Protein AF-0000000083565164 (afdb_homodimer)

Secondary structure (DSSP, 8-state):
--EEEEEEE-GGGSHHHHHHHTSTT-EEEEPPBB--SS-SS-EEEEESS-HHHHHHHHHH-TTEEEEEEEEE-SSEEEEEEEESS---HHHHHHHHTT-EEEEEEESSSEEEEEEESSHHHHHHHHHHHHHTT--EEEEEEEEGGGS-TTS------HHHHHHHHHHHHTTTTSSS----HHHHHHHHTS-HHHHHHHHHHHHHHHHIIIIITTTTT--/--EEEEEEE-GGGSHHHHHHHTSTT-EEEEPPBB--SS-SS-EEEEESS-HHHHHHHHHH-TTEEEEEEEEE-SSEEEEEEEESS---HHHHHHHHTT-EEEEEEESSSEEEEEEESSHHHHHHHHHHHHHTT--EEEEEEEEGGGS-TTS------HHHHHHHHHHHHTTSSSSS----HHHHHHHHTS-HHHHHHHHHHHHHHHHIIIIITTTTT--

InterPro domains:
  IPR007050 Bacterioopsin activator-type, HTH domain [PF04967] (156-207)
  IPR031803 Bacterioopsin transcriptional activator, GAF and HTH associated domain [PF15915] (6-136)

Sequence (438 aa):
MTIIAEISIQADQFLLGQIIAEHDGLSVELERVVPAEKRIMPYIWGYGSDLETFETAMEESPNVKSISVLDQYDDRALYKIVWEDPAEQLITGITNTNATILEAHSDEEWLFRIRFEDHSGLARFNRYCAEHNITYRLNRVSSLAERPPNGHDFDLTDAQHEALALAVERGYFKVPREVEYAELAAELDVSVQALSERVRRGADKVLRAALLQSGSGNPMTIIAEISIQADQFLLGQIIAEHDGLSVELERVVPAEKRIMPYIWGYGSDLETFETAMEESPNVKSISVLDQYDDRALYKIVWEDPAEQLITGITNTNATILEAHSDEEWLFRIRFEDHSGLARFNRYCAEHNITYRLNRVSSLAERPPNGHDFDLTDAQHEALALAVERGYFKVPREVEYAELAAELDVSVQALSERVRRGADKVLRAALLQSGSGNP

pLDDT: mean 81.76, std 14.94, range [22.2, 96.5]

Structure (mmCIF, N/CA/C/O backbone):
data_AF-0000000083565164-model_v1
#
loop_
_entity.id
_entity.type
_entity.pdbx_description
1 polymer 'Putative DNA binding protein'
#
loop_
_atom_site.group_PDB
_atom_site.id
_atom_site.type_symbol
_atom_site.label_atom_id
_atom_site.label_alt_id
_atom_site.label_comp_id
_atom_site.label_asym_id
_atom_site.label_entity_id
_atom_site.label_seq_id
_atom_site.pdbx_PDB_ins_code
_atom_site.Cartn_x
_atom_site.Cartn_y
_atom_site.Cartn_z
_atom_site.occupancy
_atom_site.B_iso_or_equiv
_atom_site.auth_seq_id
_atom_site.auth_comp_id
_atom_site.auth_asym_id
_atom_site.auth_atom_id
_atom_site.pdbx_PDB_model_num
ATOM 1 N N . MET A 1 1 ? -7.527 3.867 -20.797 1 81.44 1 MET A N 1
ATOM 2 C CA . MET A 1 1 ? -7.332 4.453 -19.484 1 81.44 1 MET A CA 1
ATOM 3 C C . MET A 1 1 ? -7.926 3.559 -18.391 1 81.44 1 MET A C 1
ATOM 5 O O . MET A 1 1 ? -9.039 3.051 -18.547 1 81.44 1 MET A O 1
ATOM 9 N N . THR A 1 2 ? -7.102 3.373 -17.391 1 87.12 2 THR A N 1
ATOM 10 C CA . THR A 1 2 ? -7.535 2.451 -16.359 1 87.12 2 THR A CA 1
ATOM 11 C C . THR A 1 2 ? -8.688 3.047 -15.555 1 87.12 2 THR A C 1
ATOM 13 O O . THR A 1 2 ? -8.867 4.266 -15.523 1 87.12 2 THR A O 1
ATOM 16 N N . ILE A 1 3 ? -9.523 2.184 -15.094 1 86.12 3 ILE A N 1
ATOM 17 C CA . ILE A 1 3 ? -10.664 2.541 -14.258 1 86.12 3 ILE A CA 1
ATOM 18 C C . ILE A 1 3 ? -10.531 1.873 -12.891 1 86.12 3 ILE A C 1
ATOM 20 O O . ILE A 1 3 ? -10.156 0.702 -12.805 1 86.12 3 ILE A O 1
ATOM 24 N N . ILE A 1 4 ? -10.805 2.742 -11.898 1 88.94 4 ILE A N 1
ATOM 25 C CA . ILE A 1 4 ? -10.797 2.186 -10.547 1 88.94 4 ILE A CA 1
ATOM 26 C C . ILE A 1 4 ? -12.227 2.127 -10.008 1 88.94 4 ILE A C 1
ATOM 28 O O . ILE A 1 4 ? -12.945 3.131 -10.023 1 88.94 4 ILE A O 1
ATOM 32 N N . ALA A 1 5 ? -12.633 0.962 -9.594 1 89.06 5 ALA A N 1
ATOM 33 C CA . ALA A 1 5 ? -13.953 0.767 -9 1 89.06 5 ALA A CA 1
ATOM 34 C C . ALA A 1 5 ? -13.836 0.443 -7.512 1 89.06 5 ALA A C 1
ATOM 36 O O . ALA A 1 5 ? -13.07 -0.443 -7.121 1 89.06 5 ALA A O 1
ATOM 37 N N . GLU A 1 6 ? -14.492 1.186 -6.746 1 87.38 6 GLU A N 1
ATOM 38 C CA . GLU A 1 6 ? -14.68 0.849 -5.336 1 87.38 6 GLU A CA 1
ATOM 39 C C . GLU A 1 6 ? -16.016 0.16 -5.105 1 87.38 6 GLU A C 1
ATOM 41 O O . GLU A 1 6 ? -17.078 0.728 -5.402 1 87.38 6 GLU A O 1
ATOM 46 N N . ILE A 1 7 ? -15.906 -1.06 -4.547 1 87.81 7 ILE A N 1
ATOM 47 C CA . ILE A 1 7 ? -17.156 -1.806 -4.43 1 87.81 7 ILE A CA 1
ATOM 48 C C . ILE A 1 7 ? -17.297 -2.35 -3.012 1 87.81 7 ILE A C 1
ATOM 50 O O . ILE A 1 7 ? -16.297 -2.557 -2.314 1 87.81 7 ILE A O 1
ATOM 54 N N . SER A 1 8 ? -18.516 -2.477 -2.611 1 86.06 8 SER A N 1
ATOM 55 C CA . SER A 1 8 ? -18.859 -3.143 -1.36 1 86.06 8 SER A CA 1
ATOM 56 C C . SER A 1 8 ? -19.625 -4.441 -1.617 1 86.06 8 SER A C 1
ATOM 58 O O . SER A 1 8 ? -20.469 -4.508 -2.508 1 86.06 8 SER A O 1
ATOM 60 N N . ILE A 1 9 ? -19.219 -5.438 -0.876 1 84.31 9 ILE A N 1
ATOM 61 C CA . ILE A 1 9 ? -19.859 -6.742 -1.021 1 84.31 9 ILE A CA 1
ATOM 62 C C . ILE A 1 9 ? -20.359 -7.227 0.337 1 84.31 9 ILE A C 1
ATOM 64 O O . ILE A 1 9 ? -19.703 -7.02 1.359 1 84.31 9 ILE A O 1
ATOM 68 N N . GLN A 1 10 ? -21.531 -7.891 0.215 1 77.06 10 GLN A N 1
ATOM 69 C CA . GLN A 1 10 ? -22.047 -8.5 1.437 1 77.06 10 GLN A CA 1
ATOM 70 C C . GLN A 1 10 ? -21.172 -9.672 1.876 1 77.06 10 GLN A C 1
ATOM 72 O O . GLN A 1 10 ? -20.672 -10.43 1.04 1 77.06 10 GLN A O 1
ATOM 77 N N . ALA A 1 11 ? -21.062 -9.812 3.15 1 68.56 11 ALA A N 1
ATOM 78 C CA . ALA A 1 11 ? -20.141 -10.758 3.783 1 68.56 11 ALA A CA 1
ATOM 79 C C . ALA A 1 11 ? -20.422 -12.188 3.33 1 68.56 11 ALA A C 1
ATOM 81 O O . ALA A 1 11 ? -19.516 -13 3.197 1 68.56 11 ALA A O 1
ATOM 82 N N . ASP A 1 12 ? -21.672 -12.461 3.047 1 68.31 12 ASP A N 1
ATOM 83 C CA . ASP A 1 12 ? -22.031 -13.852 2.773 1 68.31 12 ASP A CA 1
ATOM 84 C C . ASP A 1 12 ? -21.641 -14.25 1.354 1 68.31 12 ASP A C 1
ATOM 86 O O . ASP A 1 12 ? -21.734 -15.422 0.982 1 68.31 12 ASP A O 1
ATOM 90 N N . GLN A 1 13 ? -21.125 -13.336 0.667 1 65.5 13 GLN A N 1
ATOM 91 C CA . GLN A 1 13 ? -20.75 -13.609 -0.715 1 65.5 13 GLN A CA 1
ATOM 92 C C . GLN A 1 13 ? -19.25 -13.875 -0.831 1 65.5 13 GLN A C 1
ATOM 94 O O . GLN A 1 13 ? -18.75 -14.172 -1.918 1 65.5 13 GLN A O 1
ATOM 99 N N . PHE A 1 14 ? -18.547 -13.758 0.223 1 72.62 14 PHE A N 1
ATOM 100 C CA . PHE A 1 14 ? -17.094 -13.883 0.28 1 72.62 14 PHE A CA 1
ATOM 101 C C . PHE A 1 14 ? -16.672 -14.617 1.546 1 72.62 14 PHE A C 1
ATOM 103 O O . PHE A 1 14 ? -17.094 -14.266 2.648 1 72.62 14 PHE A O 1
ATOM 110 N N . LEU A 1 15 ? -16.031 -15.789 1.317 1 70.75 15 LEU A N 1
ATOM 111 C CA . LEU A 1 15 ? -15.68 -16.703 2.398 1 70.75 15 LEU A CA 1
ATOM 112 C C . LEU A 1 15 ? -15.156 -15.938 3.607 1 70.75 15 LEU A C 1
ATOM 114 O O . LEU A 1 15 ? -15.617 -16.156 4.73 1 70.75 15 LEU A O 1
ATOM 118 N N . LEU A 1 16 ? -14.094 -15.031 3.369 1 75.19 16 LEU A N 1
ATOM 119 C CA . LEU A 1 16 ? -13.539 -14.266 4.48 1 75.19 16 LEU A CA 1
ATOM 120 C C . LEU A 1 16 ? -14.594 -13.352 5.094 1 75.19 16 LEU A C 1
ATOM 122 O O . LEU A 1 16 ? -14.617 -13.148 6.309 1 75.19 16 LEU A O 1
ATOM 126 N N . GLY A 1 17 ? -15.477 -12.961 4.273 1 74.19 17 GLY A N 1
ATOM 127 C CA . GLY A 1 17 ? -16.578 -12.156 4.75 1 74.19 17 GLY A CA 1
ATOM 128 C C . GLY A 1 17 ? -17.516 -12.898 5.691 1 74.19 17 GLY A C 1
ATOM 129 O O . GLY A 1 17 ? -17.922 -12.367 6.719 1 74.19 17 GLY A O 1
ATOM 130 N N . GLN A 1 18 ? -17.844 -14.07 5.328 1 72.62 18 GLN A N 1
ATOM 131 C CA . GLN A 1 18 ? -18.719 -14.906 6.148 1 72.62 18 GLN A CA 1
ATOM 132 C C . GLN A 1 18 ? -18.109 -15.141 7.531 1 72.62 18 GLN A C 1
ATOM 134 O O . GLN A 1 18 ? -18.828 -15.094 8.539 1 72.62 18 GLN A O 1
ATOM 139 N N . ILE A 1 19 ? -16.922 -15.383 7.52 1 71.25 19 ILE A N 1
ATOM 140 C CA . ILE A 1 19 ? -16.234 -15.672 8.773 1 71.25 19 ILE A CA 1
ATOM 141 C C . ILE A 1 19 ? -16.266 -14.438 9.68 1 71.25 19 ILE A C 1
ATOM 143 O O . ILE A 1 19 ? -16.531 -14.555 10.875 1 71.25 19 ILE A O 1
ATOM 147 N N . ILE A 1 20 ? -16.094 -13.266 9.125 1 72.69 20 ILE A N 1
ATOM 148 C CA . ILE A 1 20 ? -16.031 -12.008 9.875 1 72.69 20 ILE A CA 1
ATOM 149 C C . ILE A 1 20 ? -17.422 -11.641 10.383 1 72.69 20 ILE A C 1
ATOM 151 O O . ILE A 1 20 ? -17.562 -11.117 11.492 1 72.69 20 ILE A O 1
ATOM 155 N N . ALA A 1 21 ? -18.359 -11.859 9.516 1 65.81 21 ALA A N 1
ATOM 156 C CA . ALA A 1 21 ? -19.734 -11.5 9.859 1 65.81 21 ALA A CA 1
ATOM 157 C C . ALA A 1 21 ? -20.188 -12.219 11.125 1 65.81 21 ALA A C 1
ATOM 159 O O . ALA A 1 21 ? -21.062 -11.734 11.844 1 65.81 21 ALA A O 1
ATOM 160 N N . GLU A 1 22 ? -19.578 -13.25 11.336 1 67.06 22 GLU A N 1
ATOM 161 C CA . GLU A 1 22 ? -19.984 -14.039 12.492 1 67.06 22 GLU A CA 1
ATOM 162 C C . GLU A 1 22 ? -19.375 -13.484 13.781 1 67.06 22 GLU A C 1
ATOM 164 O O . GLU A 1 22 ? -19.781 -13.875 14.875 1 67.06 22 GLU A O 1
ATOM 169 N N . HIS A 1 23 ? -18.469 -12.594 13.602 1 70.19 23 HIS A N 1
ATOM 170 C CA . HIS A 1 23 ? -17.766 -12.125 14.789 1 70.19 23 HIS A CA 1
ATOM 171 C C . HIS A 1 23 ? -17.734 -10.602 14.836 1 70.19 23 HIS A C 1
ATOM 173 O O . HIS A 1 23 ? -17.047 -9.969 14.031 1 70.19 23 HIS A O 1
ATOM 179 N N . ASP A 1 24 ? -18.438 -10.156 15.875 1 69.81 24 ASP A N 1
ATOM 180 C CA . ASP A 1 24 ? -18.484 -8.711 16.047 1 69.81 24 ASP A CA 1
ATOM 181 C C . ASP A 1 24 ? -17.109 -8.164 16.469 1 69.81 24 ASP A C 1
ATOM 183 O O . ASP A 1 24 ? -16.391 -8.797 17.25 1 69.81 24 ASP A O 1
ATOM 187 N N . GLY A 1 25 ? -16.688 -7.113 15.898 1 73.75 25 GLY A N 1
ATOM 188 C CA . GLY A 1 25 ? -15.469 -6.434 16.312 1 73.75 25 GLY A CA 1
ATOM 189 C C . GLY A 1 25 ? -14.234 -6.914 15.57 1 73.75 25 GLY A C 1
ATOM 190 O O . GLY A 1 25 ? -13.125 -6.449 15.836 1 73.75 25 GLY A O 1
ATOM 191 N N . LEU A 1 26 ? -14.461 -7.93 14.75 1 79.81 26 LEU A N 1
ATOM 192 C CA . LEU A 1 26 ? -13.352 -8.445 13.961 1 79.81 26 LEU A CA 1
ATOM 193 C C . LEU A 1 26 ? -13.297 -7.773 12.594 1 79.81 26 LEU A C 1
ATOM 195 O O . LEU A 1 26 ? -14.336 -7.562 11.961 1 79.81 26 LEU A O 1
ATOM 199 N N . SER A 1 27 ? -12.148 -7.289 12.18 1 81.81 27 SER A N 1
ATOM 200 C CA . SER A 1 27 ? -11.914 -6.777 10.836 1 81.81 27 SER A CA 1
ATOM 201 C C . SER A 1 27 ? -10.711 -7.457 10.188 1 81.81 27 SER A C 1
ATOM 203 O O . SER A 1 27 ? -9.805 -7.93 10.883 1 81.81 27 SER A O 1
ATOM 205 N N . VAL A 1 28 ? -10.812 -7.531 8.867 1 86.31 28 VAL A N 1
ATOM 206 C CA . VAL A 1 28 ? -9.773 -8.242 8.125 1 86.31 28 VAL A CA 1
ATOM 207 C C . VAL A 1 28 ? -9.312 -7.391 6.941 1 86.31 28 VAL A C 1
ATOM 209 O O . VAL A 1 28 ? -10.117 -6.688 6.324 1 86.31 28 VAL A O 1
ATOM 212 N N . GLU A 1 29 ? -8.062 -7.453 6.656 1 86.94 29 GLU A N 1
ATOM 213 C CA . GLU A 1 29 ? -7.477 -6.781 5.5 1 86.94 29 GLU A CA 1
ATOM 214 C C . GLU A 1 29 ? -6.562 -7.723 4.719 1 86.94 29 GLU A C 1
ATOM 216 O O . GLU A 1 29 ? -5.746 -8.438 5.309 1 86.94 29 GLU A O 1
ATOM 221 N N . LEU A 1 30 ? -6.809 -7.762 3.418 1 89.94 30 LEU A N 1
ATOM 222 C CA . LEU A 1 30 ? -5.852 -8.469 2.57 1 89.94 30 LEU A CA 1
ATOM 223 C C . LEU A 1 30 ? -4.602 -7.629 2.34 1 89.94 30 LEU A C 1
ATOM 225 O O . LEU A 1 30 ? -4.695 -6.48 1.899 1 89.94 30 LEU A O 1
ATOM 229 N N . GLU A 1 31 ? -3.475 -8.188 2.684 1 91.19 31 GLU A N 1
ATOM 230 C CA . GLU A 1 31 ? -2.248 -7.398 2.607 1 91.19 31 GLU A CA 1
ATOM 231 C C . GLU A 1 31 ? -1.809 -7.199 1.16 1 91.19 31 GLU A C 1
ATOM 233 O O . GLU A 1 31 ? -1.814 -8.141 0.369 1 91.19 31 GLU A O 1
ATOM 238 N N . ARG A 1 32 ? -1.452 -5.992 0.887 1 91.25 32 ARG A N 1
ATOM 239 C CA . ARG A 1 32 ? -0.848 -5.664 -0.4 1 91.25 32 ARG A CA 1
ATOM 240 C C . ARG A 1 32 ? 0.655 -5.926 -0.382 1 91.25 32 ARG A C 1
ATOM 242 O O . ARG A 1 32 ? 1.336 -5.594 0.591 1 91.25 32 ARG A O 1
ATOM 249 N N . VAL A 1 33 ? 1.105 -6.562 -1.432 1 91.5 33 VAL A N 1
ATOM 250 C CA . VAL A 1 33 ? 2.535 -6.809 -1.583 1 91.5 33 VAL A CA 1
ATOM 251 C C . VAL A 1 33 ? 2.939 -6.625 -3.045 1 91.5 33 VAL A C 1
ATOM 253 O O . VAL A 1 33 ? 2.082 -6.469 -3.916 1 91.5 33 VAL A O 1
ATOM 256 N N . VAL A 1 34 ? 4.223 -6.52 -3.254 1 91.06 34 VAL A N 1
ATOM 257 C CA . VAL A 1 34 ? 4.727 -6.676 -4.613 1 91.06 34 VAL A CA 1
ATOM 258 C C . VAL A 1 34 ? 4.723 -8.156 -5.004 1 91.06 34 VAL A C 1
ATOM 260 O O . VAL A 1 34 ? 5.457 -8.953 -4.422 1 91.06 34 VAL A O 1
ATOM 263 N N . PRO A 1 35 ? 3.9 -8.484 -5.996 1 89.12 35 PRO A N 1
ATOM 264 C CA . PRO A 1 35 ? 3.846 -9.906 -6.332 1 89.12 35 PRO A CA 1
ATOM 265 C C . PRO A 1 35 ? 5.176 -10.438 -6.863 1 89.12 35 PRO A C 1
ATOM 267 O O . PRO A 1 35 ? 5.656 -9.984 -7.902 1 89.12 35 PRO A O 1
ATOM 270 N N . ALA A 1 36 ? 5.773 -11.328 -6.121 1 85.88 36 ALA A N 1
ATOM 271 C CA . ALA A 1 36 ? 7.055 -11.898 -6.527 1 85.88 36 ALA A CA 1
ATOM 272 C C . ALA A 1 36 ? 6.961 -13.414 -6.656 1 85.88 36 ALA A C 1
ATOM 274 O O . ALA A 1 36 ? 7.926 -14.07 -7.055 1 85.88 36 ALA A O 1
ATOM 275 N N . GLU A 1 37 ? 5.918 -13.984 -6.223 1 79.75 37 GLU A N 1
ATOM 276 C CA . GLU A 1 37 ? 5.652 -15.414 -6.332 1 79.75 37 GLU A CA 1
ATOM 277 C C . GLU A 1 37 ? 4.234 -15.672 -6.828 1 79.75 37 GLU A C 1
ATOM 279 O O . GLU A 1 37 ? 3.395 -14.766 -6.832 1 79.75 37 GLU A O 1
ATOM 284 N N . LYS A 1 38 ? 4.156 -16.906 -7.234 1 78.81 38 LYS A N 1
ATOM 285 C CA . LYS A 1 38 ? 2.854 -17.312 -7.75 1 78.81 38 LYS A CA 1
ATOM 286 C C . LYS A 1 38 ? 1.935 -17.766 -6.625 1 78.81 38 LYS A C 1
ATOM 288 O O . LYS A 1 38 ? 1.557 -18.938 -6.566 1 78.81 38 LYS A O 1
ATOM 293 N N . ARG A 1 39 ? 1.624 -16.922 -5.691 1 81.38 39 ARG A N 1
ATOM 294 C CA . ARG A 1 39 ? 0.706 -17.203 -4.59 1 81.38 39 ARG A CA 1
ATOM 295 C C . ARG A 1 39 ? -0.496 -16.266 -4.633 1 81.38 39 ARG A C 1
ATOM 297 O O . ARG A 1 39 ? -0.363 -15.094 -4.984 1 81.38 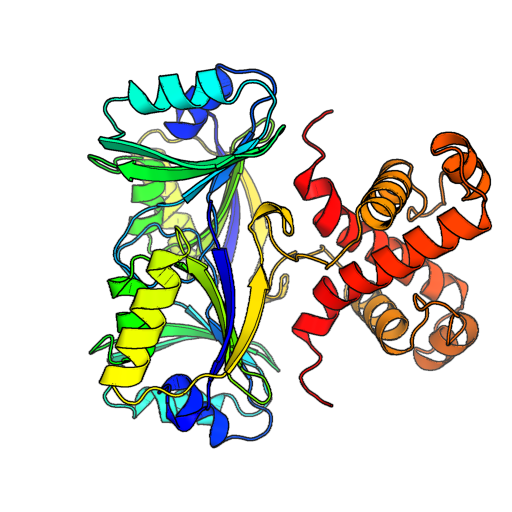39 ARG A O 1
ATOM 304 N N . ILE A 1 40 ? -1.66 -16.875 -4.188 1 83.38 40 ILE A N 1
ATOM 305 C CA . ILE A 1 40 ? -2.898 -16.109 -4.188 1 83.38 40 ILE A CA 1
ATOM 306 C C . ILE A 1 40 ? -3.248 -15.695 -2.76 1 83.38 40 ILE A C 1
ATOM 308 O O . ILE A 1 40 ? -3.449 -16.547 -1.892 1 83.38 40 ILE A O 1
ATOM 312 N N . MET A 1 41 ? -3.318 -14.383 -2.521 1 87.25 41 MET A N 1
ATOM 313 C CA . MET A 1 41 ? -3.711 -13.773 -1.252 1 87.25 41 MET A CA 1
ATOM 314 C C . MET A 1 41 ? -3.023 -14.469 -0.081 1 87.25 41 MET A C 1
ATOM 316 O O . MET A 1 41 ? -3.686 -14.906 0.863 1 87.25 41 MET A O 1
ATOM 320 N N . PRO A 1 42 ? -1.776 -14.414 -0.032 1 89.12 42 PRO A N 1
ATOM 321 C CA . PRO A 1 42 ? -1.065 -15.234 0.954 1 89.12 42 PRO A CA 1
ATOM 322 C C . PRO A 1 42 ? -1.077 -14.617 2.352 1 89.12 42 PRO A C 1
ATOM 324 O O . PRO A 1 42 ? -0.838 -15.312 3.34 1 89.12 42 PRO A O 1
ATOM 327 N N . TYR A 1 43 ? -1.364 -13.305 2.447 1 91.62 43 TYR A N 1
ATOM 328 C CA . TYR A 1 43 ? -1.239 -12.664 3.75 1 91.62 43 TYR A CA 1
ATOM 329 C C . TYR A 1 43 ? -2.49 -11.867 4.086 1 91.62 43 TYR A C 1
ATOM 331 O O . TYR A 1 43 ? -2.992 -11.109 3.252 1 91.62 43 TYR A O 1
ATOM 339 N N . ILE A 1 44 ? -2.895 -12.086 5.328 1 91.12 44 ILE A N 1
ATOM 340 C CA . ILE A 1 44 ? -4.094 -11.414 5.824 1 91.12 44 ILE A CA 1
ATOM 341 C C . ILE A 1 44 ? -3.814 -10.812 7.199 1 91.12 44 ILE A C 1
ATOM 343 O O . ILE A 1 44 ? -3.18 -11.453 8.047 1 91.12 44 ILE A O 1
ATOM 347 N N . TRP A 1 45 ? -4.332 -9.641 7.367 1 88 45 TRP A N 1
ATOM 348 C CA . TRP A 1 45 ? -4.32 -9.016 8.688 1 88 45 TRP A CA 1
ATOM 349 C C . TRP A 1 45 ? -5.664 -9.195 9.383 1 88 45 TRP A C 1
ATOM 351 O O . TRP A 1 45 ? -6.719 -8.969 8.781 1 88 45 TRP A O 1
ATOM 361 N N . GLY A 1 46 ? -5.609 -9.664 10.57 1 86.62 46 GLY A N 1
ATOM 362 C CA . GLY A 1 46 ? -6.777 -9.672 11.438 1 86.62 46 GLY A CA 1
ATOM 363 C C . GLY A 1 46 ? -6.703 -8.633 12.547 1 86.62 46 GLY A C 1
ATOM 364 O O . GLY A 1 46 ? -5.652 -8.461 13.172 1 86.62 46 GLY A O 1
ATOM 365 N N . TYR A 1 47 ? -7.832 -7.973 12.672 1 79.38 47 TYR A N 1
ATOM 366 C CA . TYR A 1 47 ? -7.914 -6.965 13.727 1 79.38 47 TYR A CA 1
ATOM 367 C C . TYR A 1 47 ? -9.047 -7.281 14.688 1 79.38 47 TYR A C 1
ATOM 369 O O . TYR A 1 47 ? -10.133 -7.711 14.273 1 79.38 47 TYR A O 1
ATOM 377 N N . GLY A 1 48 ? -8.766 -7.055 15.938 1 78.69 48 GLY A N 1
ATOM 378 C CA . GLY A 1 48 ? -9.797 -7.277 16.938 1 78.69 48 GLY A CA 1
ATOM 379 C C . GLY A 1 48 ? -9.289 -8.039 18.156 1 78.69 48 GLY A C 1
ATOM 380 O O . GLY A 1 48 ? -8.133 -8.461 18.188 1 78.69 48 GLY A O 1
ATOM 381 N N . SER A 1 49 ? -10.102 -8.188 19.141 1 77.38 49 SER A N 1
ATOM 382 C CA . SER A 1 49 ? -9.703 -8.812 20.391 1 77.38 49 SER A CA 1
ATOM 383 C C . SER A 1 49 ? -9.953 -10.32 20.359 1 77.38 49 SER A C 1
ATOM 385 O O . SER A 1 49 ? -9.414 -11.062 21.188 1 77.38 49 SER A O 1
ATOM 387 N N . ASP A 1 50 ? -10.695 -10.797 19.531 1 82.56 50 ASP A N 1
ATOM 388 C CA . ASP A 1 50 ? -11.031 -12.219 19.484 1 82.56 50 ASP A CA 1
ATOM 389 C C . ASP A 1 50 ? -10.492 -12.875 18.219 1 82.56 50 ASP A C 1
ATOM 391 O O . ASP A 1 50 ? -11.234 -13.523 17.484 1 82.56 50 ASP A O 1
ATOM 395 N N . LEU A 1 51 ? -9.227 -12.828 18.062 1 87.81 51 LEU A N 1
ATOM 396 C CA . LEU A 1 51 ? -8.586 -13.344 16.859 1 87.81 51 LEU A CA 1
ATOM 397 C C . LEU A 1 51 ? -8.523 -14.867 16.891 1 87.81 51 LEU A C 1
ATOM 399 O O . LEU A 1 51 ? -8.43 -15.508 15.836 1 87.81 51 LEU A O 1
ATOM 403 N N . GLU A 1 52 ? -8.664 -15.445 18.047 1 88.75 52 GLU A N 1
ATOM 404 C CA . GLU A 1 52 ? -8.633 -16.906 18.172 1 88.75 52 GLU A CA 1
ATOM 405 C C . GLU A 1 52 ? -9.82 -17.547 17.469 1 88.75 52 GLU A C 1
ATOM 407 O O . GLU A 1 52 ? -9.695 -18.594 16.844 1 88.75 52 GLU A O 1
ATOM 412 N N . THR A 1 53 ? -10.93 -16.906 17.609 1 85.94 53 THR A N 1
ATOM 413 C CA . THR A 1 53 ? -12.133 -17.406 16.953 1 85.94 53 THR A CA 1
ATOM 414 C C . THR A 1 53 ? -11.984 -17.375 15.438 1 85.94 53 THR A C 1
ATOM 416 O O . THR A 1 53 ? -12.414 -18.297 14.742 1 85.94 53 THR A O 1
ATOM 419 N N . PHE A 1 54 ? -11.422 -16.359 14.914 1 87.19 54 PHE A N 1
ATOM 420 C CA . PHE A 1 54 ? -11.156 -16.219 13.484 1 87.19 54 PHE A CA 1
ATOM 421 C C . PHE A 1 54 ? -10.234 -17.328 13 1 87.19 54 PHE A C 1
ATOM 423 O O . PHE A 1 54 ? -10.5 -17.969 11.977 1 87.19 54 PHE A O 1
ATOM 430 N N . GLU A 1 55 ? -9.172 -17.547 13.703 1 91.19 55 GLU A N 1
ATOM 431 C CA . GLU A 1 55 ? -8.195 -18.578 13.352 1 91.19 55 GLU A CA 1
ATOM 432 C C . GLU A 1 55 ? -8.844 -19.953 13.297 1 91.19 55 GLU A C 1
ATOM 434 O O . GLU A 1 55 ? -8.594 -20.734 12.375 1 91.19 55 GLU A O 1
ATOM 439 N N . THR A 1 56 ? -9.648 -20.203 14.273 1 91.25 56 THR A N 1
ATOM 440 C CA . THR A 1 56 ? -10.328 -21.5 14.344 1 91.25 56 THR A CA 1
ATOM 441 C C . THR A 1 56 ? -11.281 -21.672 13.164 1 91.25 56 THR A C 1
ATOM 443 O O . THR A 1 56 ? -11.305 -22.719 12.531 1 91.25 56 THR A O 1
ATOM 446 N N . ALA A 1 57 ? -12.008 -20.609 12.883 1 87 57 ALA A N 1
ATOM 447 C CA . ALA A 1 57 ? -12.945 -20.656 11.758 1 87 57 ALA A CA 1
ATOM 448 C C . ALA A 1 57 ? -12.203 -20.891 10.445 1 87 57 ALA A C 1
ATOM 450 O O . ALA A 1 57 ? -12.672 -21.656 9.602 1 87 57 ALA A O 1
ATOM 451 N N . MET A 1 58 ? -11.109 -20.25 10.273 1 88.5 58 MET A N 1
ATOM 452 C CA . MET A 1 58 ? -10.305 -20.406 9.062 1 88.5 58 MET A CA 1
ATOM 453 C C . MET A 1 58 ? -9.742 -21.828 8.969 1 88.5 58 MET A C 1
ATOM 455 O O . MET A 1 58 ? -9.75 -22.422 7.895 1 88.5 58 MET A O 1
ATOM 459 N N . GLU A 1 59 ? -9.297 -22.281 10.031 1 90.75 59 GLU A N 1
ATOM 460 C CA . GLU A 1 59 ? -8.719 -23.625 10.062 1 90.75 59 GLU A CA 1
ATOM 461 C C . GLU A 1 59 ? -9.758 -24.688 9.703 1 90.75 59 GLU A C 1
ATOM 463 O O . GLU A 1 59 ? -9.43 -25.703 9.086 1 90.75 59 GLU A O 1
ATOM 468 N N . GLU A 1 60 ? -10.922 -24.438 10.055 1 88.88 60 GLU A N 1
ATOM 469 C CA . GLU A 1 60 ? -11.984 -25.422 9.867 1 88.88 60 GLU A CA 1
ATOM 470 C C . GLU A 1 60 ? -12.617 -25.297 8.484 1 88.88 60 GLU A C 1
ATOM 472 O O . GLU A 1 60 ? -13.391 -26.156 8.07 1 88.88 60 GLU A O 1
ATOM 477 N N . SER A 1 61 ? -12.32 -24.234 7.859 1 84.38 61 SER A N 1
ATOM 478 C CA . SER A 1 61 ? -12.906 -24.016 6.539 1 84.38 61 SER A CA 1
ATOM 479 C C . SER A 1 61 ? -12.32 -24.969 5.508 1 84.38 61 SER A C 1
ATOM 481 O O . SER A 1 61 ? -11.109 -25.172 5.453 1 84.38 61 SER A O 1
ATOM 483 N N . PRO A 1 62 ? -13.156 -25.484 4.641 1 84.31 62 PRO A N 1
ATOM 484 C CA . PRO A 1 62 ? -12.656 -26.391 3.596 1 84.31 62 PRO A CA 1
ATOM 485 C C . PRO A 1 62 ? -11.867 -25.656 2.516 1 84.31 62 PRO A C 1
ATOM 487 O O . PRO A 1 62 ? -11.156 -26.281 1.731 1 84.31 62 PRO A O 1
ATOM 490 N N . ASN A 1 63 ? -11.961 -24.359 2.502 1 82.88 63 ASN A N 1
ATOM 491 C CA . ASN A 1 63 ? -11.289 -23.578 1.474 1 82.88 63 ASN A CA 1
ATOM 492 C C . ASN A 1 63 ? -9.867 -23.219 1.883 1 82.88 63 ASN A C 1
ATOM 494 O O . ASN A 1 63 ? -9.086 -22.719 1.069 1 82.88 63 ASN A O 1
ATOM 498 N N . VAL A 1 64 ? -9.57 -23.562 3.125 1 87.94 64 VAL A N 1
ATOM 499 C CA . VAL A 1 64 ? -8.266 -23.188 3.645 1 87.94 64 VAL A CA 1
ATOM 500 C C . VAL A 1 64 ? -7.434 -24.438 3.912 1 87.94 64 VAL A C 1
ATOM 502 O O . VAL A 1 64 ? -7.84 -25.297 4.695 1 87.94 64 VAL A O 1
ATOM 505 N N . LYS A 1 65 ? -6.371 -24.547 3.168 1 91.5 65 LYS A N 1
ATOM 506 C CA . LYS A 1 65 ? -5.465 -25.672 3.387 1 91.5 65 LYS A CA 1
ATOM 507 C C . LYS A 1 65 ? -4.703 -25.516 4.699 1 91.5 65 LYS A C 1
ATOM 509 O O . LYS A 1 65 ? -4.59 -26.469 5.473 1 91.5 65 LYS A O 1
ATOM 514 N N . SER A 1 66 ? -4.199 -24.297 4.938 1 93.44 66 SER A N 1
ATOM 515 C CA . SER A 1 66 ? -3.51 -24.047 6.195 1 93.44 66 SER A CA 1
ATOM 516 C C . SER A 1 66 ? -3.486 -22.547 6.516 1 93.44 66 SER A C 1
ATOM 518 O O . SER A 1 66 ? -3.564 -21.719 5.613 1 93.44 66 SER A O 1
ATOM 520 N N . ILE A 1 67 ? -3.451 -22.281 7.789 1 93.44 67 ILE A N 1
ATOM 521 C CA . ILE A 1 67 ? -3.293 -20.922 8.289 1 93.44 67 ILE A CA 1
ATOM 522 C C . ILE A 1 67 ? -2.213 -20.891 9.375 1 93.44 67 ILE A C 1
ATOM 524 O O . ILE A 1 67 ? -2.176 -21.766 10.242 1 93.44 67 ILE A O 1
ATOM 528 N N . SER A 1 68 ? -1.285 -19.953 9.258 1 94.69 68 SER A N 1
ATOM 529 C CA . SER A 1 68 ? -0.227 -19.766 10.25 1 94.69 68 SER A CA 1
ATOM 530 C C . SER A 1 68 ? -0.164 -18.328 10.727 1 94.69 68 SER A C 1
ATOM 532 O O . SER A 1 68 ? -0.32 -17.391 9.938 1 94.69 68 SER A O 1
ATOM 534 N N . VAL A 1 69 ? 0.077 -18.203 12.055 1 94.31 69 VAL A N 1
ATOM 535 C CA . VAL A 1 69 ? 0.264 -16.875 12.625 1 94.31 69 VAL A CA 1
ATOM 536 C C . VAL A 1 69 ? 1.715 -16.438 12.438 1 94.31 69 VAL A C 1
ATOM 538 O O . VAL A 1 69 ? 2.627 -17.031 13.016 1 94.31 69 VAL A O 1
ATOM 541 N N . LEU A 1 70 ? 1.926 -15.422 11.672 1 91 70 LEU A N 1
ATOM 542 C CA . LEU A 1 70 ? 3.277 -14.93 11.438 1 91 70 LEU A CA 1
ATOM 543 C C . LEU A 1 70 ? 3.684 -13.93 12.516 1 91 70 LEU A C 1
ATOM 545 O O . LEU A 1 70 ? 4.852 -13.875 12.906 1 91 70 LEU A O 1
ATOM 549 N N . ASP A 1 71 ? 2.793 -13.086 12.914 1 87.38 71 ASP A N 1
ATOM 550 C CA . ASP A 1 71 ? 2.994 -12.078 13.945 1 87.38 71 ASP A CA 1
ATOM 551 C C . ASP A 1 71 ? 1.7 -11.805 14.711 1 87.38 71 ASP A C 1
ATOM 553 O O . ASP A 1 71 ? 0.618 -11.789 14.117 1 87.38 71 ASP A O 1
ATOM 557 N N . GLN A 1 72 ? 1.884 -11.719 15.914 1 86 72 GLN A N 1
ATOM 558 C CA . GLN A 1 72 ? 0.715 -11.508 16.766 1 86 72 GLN A CA 1
ATOM 559 C C . GLN A 1 72 ? 0.968 -10.391 17.781 1 86 72 GLN A C 1
ATOM 561 O O . GLN A 1 72 ? 2.043 -10.328 18.375 1 86 72 GLN A O 1
ATOM 566 N N . TYR A 1 73 ? -0.015 -9.547 17.75 1 78.5 73 TYR A N 1
ATOM 567 C CA . TYR A 1 73 ? -0.049 -8.477 18.734 1 78.5 73 TYR A CA 1
ATOM 568 C C . TYR A 1 73 ? -1.339 -8.531 19.547 1 78.5 73 TYR A C 1
ATOM 570 O O . TYR A 1 73 ? -2.1 -9.5 19.453 1 78.5 73 TYR A O 1
ATOM 578 N N . ASP A 1 74 ? -1.461 -7.547 20.406 1 73.75 74 ASP A N 1
ATOM 579 C CA . ASP A 1 74 ? -2.625 -7.562 21.297 1 73.75 74 ASP A CA 1
ATOM 580 C C . ASP A 1 74 ? -3.916 -7.387 20.5 1 73.75 74 ASP A C 1
ATOM 582 O O . ASP A 1 74 ? -4.926 -8.031 20.797 1 73.75 74 ASP A O 1
ATOM 586 N N . ASP A 1 75 ? -3.949 -6.566 19.484 1 74.19 75 ASP A N 1
ATOM 587 C CA . ASP A 1 75 ? -5.188 -6.211 18.797 1 74.19 75 ASP A CA 1
ATOM 588 C C . ASP A 1 75 ? -5.113 -6.555 17.312 1 74.19 75 ASP A C 1
ATOM 590 O O . ASP A 1 75 ? -5.98 -6.16 16.531 1 74.19 75 ASP A O 1
ATOM 594 N N . ARG A 1 76 ? -4.008 -7.273 16.906 1 81.94 76 ARG A N 1
ATOM 595 C CA . ARG A 1 76 ? -3.883 -7.605 15.492 1 81.94 76 ARG A CA 1
ATOM 596 C C . ARG A 1 76 ? -2.928 -8.773 15.289 1 81.94 76 ARG A C 1
ATOM 598 O O . ARG A 1 76 ? -2.133 -9.102 16.172 1 81.94 76 ARG A O 1
ATOM 605 N N . ALA A 1 77 ? -3.127 -9.391 14.234 1 89.25 77 ALA A N 1
ATOM 606 C CA . ALA A 1 77 ? -2.232 -10.484 13.859 1 89.25 77 ALA A CA 1
ATOM 607 C C . ALA A 1 77 ? -2.1 -10.594 12.344 1 89.25 77 ALA A C 1
ATOM 609 O O . ALA A 1 77 ? -3.029 -10.258 11.609 1 89.25 77 ALA A O 1
ATOM 610 N N . LEU A 1 78 ? -0.918 -10.922 11.938 1 91.88 78 LEU A N 1
ATOM 611 C CA . LEU A 1 78 ? -0.648 -11.234 10.539 1 91.88 78 LEU A CA 1
ATOM 612 C C . LEU A 1 78 ? -0.64 -12.742 10.305 1 91.88 78 LEU A C 1
ATOM 614 O O . LEU A 1 78 ? 0.053 -13.477 11.008 1 91.88 78 LEU A O 1
ATOM 618 N N . TYR A 1 79 ? -1.425 -13.094 9.289 1 93.31 79 TYR A N 1
ATOM 619 C CA . TYR A 1 79 ? -1.553 -14.516 9 1 93.31 79 TYR A CA 1
ATOM 620 C C . TYR A 1 79 ? -1.03 -14.836 7.605 1 93.31 79 TYR A C 1
ATOM 622 O O . TYR A 1 79 ? -1.196 -14.047 6.676 1 93.31 79 TYR A O 1
ATOM 630 N N . LYS A 1 80 ? -0.417 -15.969 7.531 1 94.25 80 LYS A N 1
ATOM 631 C CA . LYS A 1 80 ? -0.136 -16.594 6.246 1 94.25 80 LYS A CA 1
ATOM 632 C C . LYS A 1 80 ? -1.148 -17.688 5.938 1 94.25 80 LYS A C 1
ATOM 634 O O . LYS A 1 80 ? -1.376 -18.578 6.758 1 94.25 80 LYS A O 1
ATOM 639 N N . ILE A 1 81 ? -1.762 -17.594 4.73 1 91.19 81 ILE A N 1
ATOM 640 C CA . ILE A 1 81 ? -2.818 -18.531 4.383 1 91.19 81 ILE A CA 1
ATOM 641 C C . ILE A 1 81 ? -2.441 -19.281 3.109 1 91.19 81 ILE A C 1
ATOM 643 O O . ILE A 1 81 ? -1.945 -18.688 2.152 1 91.19 81 ILE A O 1
ATOM 647 N N . VAL A 1 82 ? -2.596 -20.578 3.133 1 89.69 82 VAL A N 1
ATOM 648 C CA . VAL A 1 82 ? -2.568 -21.406 1.933 1 89.69 82 VAL A CA 1
ATOM 649 C C . VAL A 1 82 ? -3.98 -21.875 1.599 1 89.69 82 VAL A C 1
ATOM 651 O O . VAL A 1 82 ? -4.621 -22.562 2.402 1 89.69 82 VAL A O 1
ATOM 654 N N . TRP A 1 83 ? -4.348 -21.531 0.42 1 86.31 83 TRP A N 1
ATOM 655 C CA . TRP A 1 83 ? -5.723 -21.812 0.031 1 86.31 83 TRP A CA 1
ATOM 656 C C . TRP A 1 83 ? -5.809 -23.156 -0.705 1 86.31 83 TRP A C 1
ATOM 658 O O . TRP A 1 83 ? -4.906 -23.5 -1.47 1 86.31 83 TRP A O 1
ATOM 668 N N . GLU A 1 84 ? -6.715 -24.016 -0.43 1 80.69 84 GLU A N 1
ATOM 669 C CA . GLU A 1 84 ? -6.98 -25.25 -1.181 1 80.69 84 GLU A CA 1
ATOM 670 C C . GLU A 1 84 ? -7.562 -24.938 -2.557 1 80.69 84 GLU A C 1
ATOM 672 O O . GLU A 1 84 ? -7.109 -25.484 -3.564 1 80.69 84 GLU A O 1
ATOM 677 N N . ASP A 1 85 ? -8.617 -24.25 -2.627 1 69.62 85 ASP A N 1
ATOM 678 C CA . ASP A 1 85 ? -9.281 -23.812 -3.85 1 69.62 85 ASP A CA 1
ATOM 679 C C . ASP A 1 85 ? -9.539 -22.312 -3.822 1 69.62 85 ASP A C 1
ATOM 681 O O . ASP A 1 85 ? -10.008 -21.766 -2.816 1 69.62 85 ASP A O 1
ATOM 685 N N . PRO A 1 86 ? -8.711 -21.609 -4.789 1 57.84 86 PRO A N 1
ATOM 686 C CA . PRO A 1 86 ? -9.039 -20.188 -4.711 1 57.84 86 PRO A CA 1
ATOM 687 C C . PRO A 1 86 ? -10.539 -19.922 -4.777 1 57.84 86 PRO A C 1
ATOM 689 O O . PRO A 1 86 ? -11.164 -20.125 -5.824 1 57.84 86 PRO A O 1
ATOM 692 N N . ALA A 1 87 ? -11.25 -20.656 -3.986 1 55.88 87 ALA A N 1
ATOM 693 C CA . ALA A 1 87 ? -12.703 -20.797 -4.023 1 55.88 87 ALA A CA 1
ATOM 694 C C . ALA A 1 87 ? -13.375 -19.484 -4.383 1 55.88 87 ALA A C 1
ATOM 696 O O . ALA A 1 87 ? -14.562 -19.453 -4.707 1 55.88 87 ALA A O 1
ATOM 697 N N . GLU A 1 88 ? -12.75 -18.312 -4.086 1 65.38 88 GLU A N 1
ATOM 698 C CA . GLU A 1 88 ? -13.703 -17.219 -3.939 1 65.38 88 GLU A CA 1
ATOM 699 C C . GLU A 1 88 ? -14.156 -16.688 -5.301 1 65.38 88 GLU A C 1
ATOM 701 O O . GLU A 1 88 ? -13.328 -16.328 -6.133 1 65.38 88 GLU A O 1
ATOM 706 N N . GLN A 1 89 ? -15.391 -17.094 -5.68 1 74.88 89 GLN A N 1
ATOM 707 C CA . GLN A 1 89 ? -16.016 -16.688 -6.93 1 74.88 89 GLN A CA 1
ATOM 708 C C . GLN A 1 89 ? -15.695 -15.227 -7.254 1 74.88 89 GLN A C 1
ATOM 710 O O . GLN A 1 89 ? -15.43 -14.883 -8.406 1 74.88 89 GLN A O 1
ATOM 715 N N . LEU A 1 90 ? -15.625 -14.453 -6.219 1 81.69 90 LEU A N 1
ATOM 716 C CA . LEU A 1 90 ? -15.375 -13.031 -6.441 1 81.69 90 LEU A CA 1
ATOM 717 C C . LEU A 1 90 ? -13.961 -12.805 -6.977 1 81.69 90 LEU A C 1
ATOM 719 O O . LEU A 1 90 ? -13.773 -12.078 -7.953 1 81.69 90 LEU A O 1
ATOM 723 N N . ILE A 1 91 ? -13 -13.453 -6.387 1 83.44 91 ILE A N 1
ATOM 724 C CA . ILE A 1 91 ? -11.602 -13.297 -6.773 1 83.44 91 ILE A CA 1
ATOM 725 C C . ILE A 1 91 ? -11.391 -13.844 -8.18 1 83.44 91 ILE A C 1
ATOM 727 O O . ILE A 1 91 ? -10.68 -13.234 -8.992 1 83.44 91 ILE A O 1
ATOM 731 N N . THR A 1 92 ? -12.016 -14.922 -8.438 1 83.94 92 THR A N 1
ATOM 732 C CA . THR A 1 92 ? -11.953 -15.5 -9.773 1 83.94 92 THR A CA 1
ATOM 733 C C . THR A 1 92 ? -12.508 -14.539 -10.812 1 83.94 92 THR A C 1
ATOM 735 O O . THR A 1 92 ? -11.938 -14.383 -11.891 1 83.94 92 THR A O 1
ATOM 738 N N . GLY A 1 93 ? -13.641 -13.945 -10.5 1 85.44 93 GLY A N 1
ATOM 739 C CA . GLY A 1 93 ? -14.219 -12.945 -11.391 1 85.44 93 GLY A CA 1
ATOM 740 C C . GLY A 1 93 ? -13.289 -11.789 -11.672 1 85.44 93 GLY A C 1
ATOM 741 O O . GLY A 1 93 ? -13.172 -11.336 -12.812 1 85.44 93 GLY A O 1
ATOM 742 N N . ILE A 1 94 ? -12.633 -11.352 -10.664 1 88.25 94 ILE A N 1
ATOM 743 C CA . ILE A 1 94 ? -11.703 -10.234 -10.789 1 88.25 94 ILE A CA 1
ATOM 744 C C . ILE A 1 94 ? -10.531 -10.633 -11.68 1 88.25 94 ILE A C 1
ATOM 746 O O . ILE A 1 94 ? -10.164 -9.906 -12.602 1 88.25 94 ILE A O 1
ATOM 750 N N . THR A 1 95 ? -10.016 -11.844 -11.484 1 87.25 95 THR A N 1
ATOM 751 C CA . THR A 1 95 ? -8.859 -12.32 -12.234 1 87.25 95 THR A CA 1
ATOM 752 C C . THR A 1 95 ? -9.234 -12.609 -13.68 1 87.25 95 THR A C 1
ATOM 754 O O . THR A 1 95 ? -8.453 -12.336 -14.602 1 87.25 95 THR A O 1
ATOM 757 N N . ASN A 1 96 ? -10.43 -13.102 -13.852 1 87.62 96 ASN A N 1
ATOM 758 C CA . ASN A 1 96 ? -10.891 -13.453 -15.188 1 87.62 96 ASN A CA 1
ATOM 759 C C . ASN A 1 96 ? -11.094 -12.203 -16.047 1 87.62 96 ASN A C 1
ATOM 761 O O . ASN A 1 96 ? -11.078 -12.289 -17.281 1 87.62 96 ASN A O 1
ATOM 765 N N . THR A 1 97 ? -11.266 -11.156 -15.438 1 89.69 97 THR A N 1
ATOM 766 C CA . THR A 1 97 ? -11.484 -9.93 -16.188 1 89.69 97 THR A CA 1
ATOM 767 C C . THR A 1 97 ? -10.219 -9.078 -16.219 1 89.69 97 THR A C 1
ATOM 769 O O . THR A 1 97 ? -10.266 -7.883 -16.516 1 89.69 97 THR A O 1
ATOM 772 N N . ASN A 1 98 ? -9.109 -9.633 -15.812 1 87.62 98 ASN A N 1
ATOM 773 C CA . ASN A 1 98 ? -7.789 -9.016 -15.836 1 87.62 98 ASN A CA 1
ATOM 774 C C . ASN A 1 98 ? -7.746 -7.758 -14.969 1 87.62 98 ASN A C 1
ATOM 776 O O . ASN A 1 98 ? -7.082 -6.781 -15.32 1 87.62 98 ASN A O 1
ATOM 780 N N . ALA A 1 99 ? -8.594 -7.824 -13.984 1 92.62 99 ALA A N 1
ATOM 781 C CA . ALA A 1 99 ? -8.594 -6.715 -13.031 1 92.62 99 ALA A CA 1
ATOM 782 C C . ALA A 1 99 ? -7.582 -6.957 -11.914 1 92.62 99 ALA A C 1
ATOM 784 O O . ALA A 1 99 ? -7.039 -8.055 -11.789 1 92.62 99 ALA A O 1
ATOM 785 N N . THR A 1 100 ? -7.242 -5.875 -11.234 1 92.56 100 THR A N 1
ATOM 786 C CA . THR A 1 100 ? -6.258 -5.926 -10.156 1 92.56 100 THR A CA 1
ATOM 787 C C . THR A 1 100 ? -6.863 -5.434 -8.852 1 92.56 100 THR A C 1
ATOM 789 O O . THR A 1 100 ? -7.527 -4.395 -8.812 1 92.56 100 THR A O 1
ATOM 792 N N . ILE A 1 101 ? -6.633 -6.215 -7.812 1 92.19 101 ILE A N 1
ATOM 793 C CA . ILE A 1 101 ? -7.109 -5.797 -6.496 1 92.19 101 ILE A CA 1
ATOM 794 C C . ILE A 1 101 ? -6.086 -4.859 -5.855 1 92.19 101 ILE A C 1
ATOM 796 O O . ILE A 1 101 ? -4.984 -5.285 -5.5 1 92.19 101 ILE A O 1
ATOM 800 N N . LEU A 1 102 ? -6.516 -3.633 -5.68 1 89.38 102 LEU A N 1
ATOM 801 C CA . LEU A 1 102 ? -5.633 -2.623 -5.109 1 89.38 102 LEU A CA 1
ATOM 802 C C . LEU A 1 102 ? -5.746 -2.598 -3.59 1 89.38 102 LEU A C 1
ATOM 804 O O . LEU A 1 102 ? -4.785 -2.248 -2.898 1 89.38 102 LEU A O 1
ATOM 808 N N . GLU A 1 103 ? -6.914 -2.877 -3.143 1 86.56 103 GLU A N 1
ATOM 809 C CA . GLU A 1 103 ? -7.211 -2.906 -1.715 1 86.56 103 GLU A CA 1
ATOM 810 C C . GLU A 1 103 ? -8.422 -3.793 -1.419 1 86.56 103 GLU A C 1
ATOM 812 O O . GLU A 1 103 ? -9.344 -3.881 -2.23 1 86.56 103 GLU A O 1
ATOM 817 N N . ALA A 1 104 ? -8.367 -4.457 -0.269 1 87.25 104 ALA A N 1
ATOM 818 C CA . ALA A 1 104 ? -9.5 -5.23 0.215 1 87.25 104 ALA A CA 1
ATOM 819 C C . ALA A 1 104 ? -9.5 -5.316 1.739 1 87.25 104 ALA A C 1
ATOM 821 O O . ALA A 1 104 ? -8.508 -5.727 2.344 1 87.25 104 ALA A O 1
ATOM 822 N N . HIS A 1 105 ? -10.516 -4.844 2.301 1 83.75 105 HIS A N 1
ATOM 823 C CA . HIS A 1 105 ? -10.617 -4.91 3.754 1 83.75 105 HIS A CA 1
ATOM 824 C C . HIS A 1 105 ? -12.078 -4.953 4.203 1 83.75 105 HIS A C 1
ATOM 826 O O . HIS A 1 105 ? -12.969 -4.543 3.461 1 83.75 105 HIS A O 1
ATOM 832 N N . SER A 1 106 ? -12.141 -5.52 5.414 1 80.44 106 SER A N 1
ATOM 833 C CA . SER A 1 106 ? -13.477 -5.602 5.992 1 80.44 106 SER A CA 1
ATOM 834 C C . SER A 1 106 ? -13.695 -4.508 7.035 1 80.44 106 SER A C 1
ATOM 836 O O . SER A 1 106 ? -12.781 -4.184 7.797 1 80.44 106 SER A O 1
ATOM 838 N N . ASP A 1 107 ? -14.836 -3.857 6.957 1 65.19 107 ASP A N 1
ATOM 839 C CA . ASP A 1 107 ? -15.383 -3.041 8.039 1 65.19 107 ASP A CA 1
ATOM 840 C C . ASP A 1 107 ? -16.797 -3.5 8.414 1 65.19 107 ASP A C 1
ATOM 842 O O . ASP A 1 107 ? -17 -4.664 8.758 1 65.19 107 ASP A O 1
ATOM 846 N N . GLU A 1 108 ? -17.766 -2.785 8.242 1 65.25 108 GLU A N 1
ATOM 847 C CA . GLU A 1 108 ? -19.141 -3.248 8.305 1 65.25 108 GLU A CA 1
ATOM 848 C C . GLU A 1 108 ? -19.5 -4.102 7.094 1 65.25 108 GLU A C 1
ATOM 850 O O . GLU A 1 108 ? -20.25 -5.074 7.215 1 65.25 108 GLU A O 1
ATOM 855 N N . GLU A 1 109 ? -18.859 -3.801 6.02 1 74.44 109 GLU A N 1
ATOM 856 C CA . GLU A 1 109 ? -18.938 -4.559 4.773 1 74.44 109 GLU A CA 1
ATOM 857 C C . GLU A 1 109 ? -17.547 -4.777 4.184 1 74.44 109 GLU A C 1
ATOM 859 O O . GLU A 1 109 ? -16.547 -4.262 4.707 1 74.44 109 GLU A O 1
ATOM 864 N N . TRP A 1 110 ? -17.531 -5.637 3.225 1 82.38 110 TRP A N 1
ATOM 865 C CA . TRP A 1 110 ? -16.266 -5.832 2.527 1 82.38 110 TRP A CA 1
ATOM 866 C C . TRP A 1 110 ? -16.078 -4.785 1.437 1 82.38 110 TRP A C 1
ATOM 868 O O . TRP A 1 110 ? -16.953 -4.586 0.597 1 82.38 110 TRP A O 1
ATOM 878 N N . LEU A 1 111 ? -14.992 -4.137 1.494 1 84.06 111 LEU A N 1
ATOM 879 C CA . LEU A 1 111 ? -14.688 -3.096 0.52 1 84.06 111 LEU A CA 1
ATOM 880 C C . LEU A 1 111 ? -13.492 -3.496 -0.344 1 84.06 111 LEU A C 1
ATOM 882 O O . LEU A 1 111 ? -12.492 -3.99 0.17 1 84.06 111 LEU A O 1
ATOM 886 N N . PHE A 1 112 ? -13.742 -3.352 -1.646 1 88.81 112 PHE A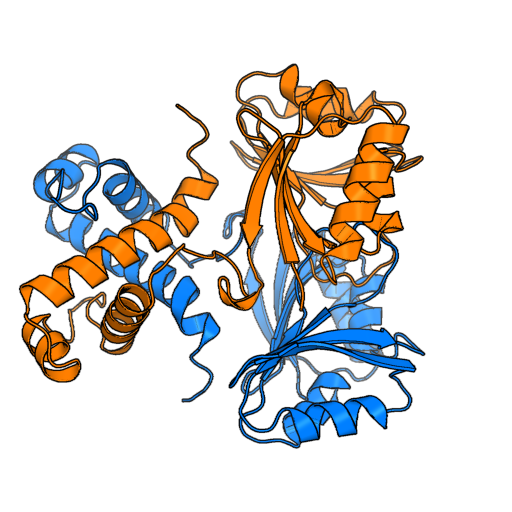 N 1
ATOM 887 C CA . PHE A 1 112 ? -12.68 -3.621 -2.609 1 88.81 112 PHE A CA 1
ATOM 888 C C . PHE A 1 112 ? -12.406 -2.393 -3.469 1 88.81 112 PHE A C 1
ATOM 890 O O . PHE A 1 112 ? -13.336 -1.696 -3.881 1 88.81 112 PHE A O 1
ATOM 897 N N . ARG A 1 113 ? -11.188 -2.104 -3.652 1 90.19 113 ARG A N 1
ATOM 898 C CA . ARG A 1 113 ? -10.742 -1.209 -4.715 1 90.19 113 ARG A CA 1
ATOM 899 C C . ARG A 1 113 ? -10.078 -1.989 -5.844 1 90.19 113 ARG A C 1
ATOM 901 O O . ARG A 1 113 ? -9.047 -2.641 -5.629 1 90.19 113 ARG A O 1
ATOM 908 N N . ILE A 1 114 ? -10.742 -1.926 -6.996 1 92.44 114 ILE A N 1
ATOM 909 C CA . ILE A 1 114 ? -10.328 -2.77 -8.109 1 92.44 114 ILE A CA 1
ATOM 910 C C . ILE A 1 114 ? -9.977 -1.897 -9.312 1 92.44 114 ILE A C 1
ATOM 912 O O . ILE A 1 114 ? -10.719 -0.97 -9.656 1 92.44 114 ILE A O 1
ATOM 916 N N . ARG A 1 115 ? -8.828 -2.166 -9.898 1 93.69 115 ARG A N 1
ATOM 917 C CA . ARG A 1 115 ? -8.438 -1.457 -11.117 1 93.69 115 ARG A CA 1
ATOM 918 C C . ARG A 1 115 ? -8.711 -2.307 -12.352 1 93.69 115 ARG A C 1
ATOM 920 O O . ARG A 1 115 ? -8.281 -3.459 -12.43 1 93.69 115 ARG A O 1
ATOM 927 N N . PHE A 1 116 ? -9.43 -1.747 -13.227 1 92.44 116 PHE A N 1
ATOM 928 C CA . PHE A 1 116 ? -9.648 -2.338 -14.539 1 92.44 116 PHE A CA 1
ATOM 929 C C . PHE A 1 116 ? -8.82 -1.621 -15.602 1 92.44 116 PHE A C 1
ATOM 931 O O . PHE A 1 116 ? -8.555 -0.423 -15.484 1 92.44 116 PHE A O 1
ATOM 938 N N . GLU A 1 117 ? -8.414 -2.387 -16.578 1 89.44 117 GLU A N 1
ATOM 939 C CA . GLU A 1 117 ? -7.562 -1.806 -17.609 1 89.44 117 GLU A CA 1
ATOM 940 C C . GLU A 1 117 ? -8.344 -0.809 -18.469 1 89.44 117 GLU A C 1
ATOM 942 O O . GLU A 1 117 ? -7.75 0.079 -19.078 1 89.44 117 GLU A O 1
ATOM 947 N N . ASP A 1 118 ? -9.641 -1.042 -18.562 1 85.75 118 ASP A N 1
ATOM 948 C CA . ASP A 1 118 ? -10.547 -0.125 -19.25 1 85.75 118 ASP A CA 1
ATOM 949 C C . ASP A 1 118 ? -11.992 -0.364 -18.812 1 85.75 118 ASP A C 1
ATOM 951 O O . ASP A 1 118 ? -12.258 -1.194 -17.938 1 85.75 118 ASP A O 1
ATOM 955 N N . HIS A 1 119 ? -12.898 0.457 -19.438 1 86.12 119 HIS A N 1
ATOM 956 C CA . HIS A 1 119 ? -14.305 0.388 -19.062 1 86.12 119 HIS A CA 1
ATOM 957 C C . HIS A 1 119 ? -14.914 -0.959 -19.438 1 86.12 119 HIS A C 1
ATOM 959 O O . HIS A 1 119 ? -15.828 -1.441 -18.781 1 86.12 119 HIS A O 1
ATOM 965 N N . SER A 1 120 ? -14.414 -1.613 -20.438 1 90.31 120 SER A N 1
ATOM 966 C CA . SER A 1 120 ? -14.93 -2.916 -20.844 1 90.31 120 SER A CA 1
ATOM 967 C C . SER A 1 120 ? -14.672 -3.971 -19.766 1 90.31 120 SER A C 1
ATOM 969 O O . SER A 1 120 ? -15.469 -4.895 -19.594 1 90.31 120 SER A O 1
ATOM 971 N N . GLY A 1 121 ? -13.555 -3.854 -19.141 1 91.69 121 GLY A N 1
ATOM 972 C CA . GLY A 1 121 ? -13.258 -4.766 -18.047 1 91.69 121 GLY A CA 1
ATOM 973 C C . GLY A 1 121 ? -14.281 -4.707 -16.922 1 91.69 121 GLY A C 1
ATOM 974 O O . GLY A 1 121 ? -14.703 -5.742 -16.406 1 91.69 121 GLY A O 1
ATOM 975 N N . LEU A 1 122 ? -14.68 -3.508 -16.594 1 91.62 122 LEU A N 1
ATOM 976 C CA . LEU A 1 122 ? -15.703 -3.34 -15.562 1 91.62 122 LEU A CA 1
ATOM 977 C C . LEU A 1 122 ? -17.031 -3.936 -16.016 1 91.62 122 LEU A C 1
ATOM 979 O O . LEU A 1 122 ? -17.719 -4.582 -15.219 1 91.62 122 LEU A O 1
ATOM 983 N N . ALA A 1 123 ? -17.344 -3.725 -17.234 1 92 123 ALA A N 1
ATOM 984 C CA . ALA A 1 123 ? -18.578 -4.281 -17.781 1 92 123 ALA A CA 1
ATOM 985 C C . ALA A 1 123 ? -18.562 -5.805 -17.75 1 92 123 ALA A C 1
ATOM 987 O O . ALA A 1 123 ? -19.547 -6.441 -17.391 1 92 123 ALA A O 1
ATOM 988 N N . ARG A 1 124 ? -17.453 -6.41 -18.109 1 94.5 124 ARG A N 1
ATOM 989 C CA . ARG A 1 124 ? -17.297 -7.859 -18.062 1 94.5 124 ARG A CA 1
ATOM 990 C C . ARG A 1 124 ? -17.406 -8.391 -16.641 1 94.5 124 ARG A C 1
ATOM 992 O O . ARG A 1 124 ? -17.984 -9.453 -16.406 1 94.5 124 ARG A O 1
ATOM 999 N N . PHE A 1 125 ? -16.859 -7.641 -15.789 1 93.19 125 PHE A N 1
ATOM 1000 C CA . PHE A 1 125 ? -16.953 -8.023 -14.391 1 93.19 125 PHE A CA 1
ATOM 1001 C C . PHE A 1 125 ? -18.391 -8 -13.914 1 93.19 125 PHE A C 1
ATOM 1003 O O . PHE A 1 125 ? -18.844 -8.922 -13.211 1 93.19 125 PHE A O 1
ATOM 1010 N N . ASN A 1 126 ? -19.047 -6.957 -14.242 1 91.75 126 ASN A N 1
ATOM 1011 C CA . ASN A 1 126 ? -20.469 -6.855 -13.891 1 91.75 126 ASN A CA 1
ATOM 1012 C C . ASN A 1 126 ? -21.266 -8.039 -14.43 1 91.75 126 ASN A C 1
ATOM 1014 O O . ASN A 1 126 ? -22.094 -8.602 -13.719 1 91.75 126 ASN A O 1
ATOM 1018 N N . ARG A 1 127 ? -21.047 -8.383 -15.625 1 92.44 127 ARG A N 1
ATOM 1019 C CA . ARG A 1 127 ? -21.703 -9.523 -16.234 1 92.44 127 ARG A CA 1
ATOM 1020 C C . ARG A 1 127 ? -21.359 -10.82 -15.516 1 92.44 127 ARG A C 1
ATOM 1022 O O . ARG A 1 127 ? -22.25 -11.641 -15.258 1 92.44 127 ARG A O 1
ATOM 1029 N N . TYR A 1 128 ? -20.109 -11 -15.266 1 92.69 128 TYR A N 1
ATOM 1030 C CA . TYR A 1 128 ? -19.672 -12.18 -14.531 1 92.69 128 TYR A CA 1
ATOM 1031 C C . TYR A 1 128 ? -20.406 -12.297 -13.203 1 92.69 128 TYR A C 1
ATOM 1033 O O . TYR A 1 128 ? -20.906 -13.375 -12.852 1 92.69 128 TYR A O 1
ATOM 1041 N N . CYS A 1 129 ? -20.406 -11.195 -12.453 1 89.62 129 CYS A N 1
ATOM 1042 C CA . CYS A 1 129 ? -21.062 -11.188 -11.148 1 89.62 129 CYS A CA 1
ATOM 1043 C C . CYS A 1 129 ? -22.547 -11.547 -11.289 1 89.62 129 CYS A C 1
ATOM 1045 O O . CYS A 1 129 ? -23.078 -12.328 -10.5 1 89.62 129 CYS A O 1
ATOM 1047 N N . ALA A 1 130 ? -23.188 -10.969 -12.25 1 88.56 130 ALA A N 1
ATOM 1048 C CA . ALA A 1 130 ? -24.594 -11.266 -12.5 1 88.56 130 ALA A CA 1
ATOM 1049 C C . ALA A 1 130 ? -24.797 -12.742 -12.812 1 88.56 130 ALA A C 1
ATOM 1051 O O . ALA A 1 130 ? -25.719 -13.375 -12.289 1 88.56 130 ALA A O 1
ATOM 1052 N N . GLU A 1 131 ? -23.953 -13.273 -13.625 1 91.81 131 GLU A N 1
ATOM 1053 C CA . GLU A 1 131 ? -24.062 -14.664 -14.055 1 91.81 131 GLU A CA 1
ATOM 1054 C C . GLU A 1 131 ? -23.797 -15.625 -12.891 1 91.81 131 GLU A C 1
ATOM 1056 O O . GLU A 1 131 ? -24.281 -16.75 -12.891 1 91.81 131 GLU A O 1
ATOM 1061 N N . HIS A 1 132 ? -23.094 -15.203 -11.938 1 87.44 132 HIS A N 1
ATOM 1062 C CA . HIS A 1 132 ? -22.719 -16.078 -10.828 1 87.44 132 HIS A CA 1
ATOM 1063 C C . HIS A 1 132 ? -23.422 -15.664 -9.547 1 87.44 132 HIS A C 1
ATOM 1065 O O . HIS A 1 132 ? -23.047 -16.109 -8.453 1 87.44 132 HIS A O 1
ATOM 1071 N N . ASN A 1 133 ? -24.375 -14.797 -9.656 1 86.31 133 ASN A N 1
ATOM 1072 C CA . ASN A 1 133 ? -25.234 -14.375 -8.555 1 86.31 133 ASN A CA 1
ATOM 1073 C C . ASN A 1 133 ? -24.422 -13.719 -7.434 1 86.31 133 ASN A C 1
ATOM 1075 O O . ASN A 1 133 ? -24.625 -14.023 -6.258 1 86.31 133 ASN A O 1
ATOM 1079 N N . ILE A 1 134 ? -23.406 -12.984 -7.805 1 85.06 134 ILE A N 1
ATOM 1080 C CA . ILE A 1 134 ? -22.641 -12.172 -6.863 1 85.06 134 ILE A CA 1
ATOM 1081 C C . ILE A 1 134 ? -23.203 -10.758 -6.832 1 85.06 134 ILE A C 1
ATOM 1083 O O . ILE A 1 134 ? -23.266 -10.078 -7.863 1 85.06 134 ILE A O 1
ATOM 1087 N N . THR A 1 135 ? -23.688 -10.383 -5.695 1 85.38 135 THR A N 1
ATOM 1088 C CA . THR A 1 135 ? -24.234 -9.039 -5.551 1 85.38 135 THR A CA 1
ATOM 1089 C C . THR A 1 135 ? -23.234 -8.102 -4.887 1 85.38 135 THR A C 1
ATOM 1091 O O . THR A 1 135 ? -22.688 -8.422 -3.834 1 85.38 135 THR A O 1
ATOM 1094 N N . TYR A 1 136 ? -22.922 -7.031 -5.578 1 86.31 136 TYR A N 1
ATOM 1095 C CA . TYR A 1 136 ? -22.062 -6.012 -5 1 86.31 136 TYR A CA 1
ATOM 1096 C C . TYR A 1 136 ? -22.625 -4.617 -5.246 1 86.31 136 TYR A C 1
ATOM 1098 O O . TYR A 1 136 ? -23.516 -4.438 -6.082 1 86.31 136 TYR A O 1
ATOM 1106 N N . ARG A 1 137 ? -22.25 -3.689 -4.441 1 85.69 137 ARG A N 1
ATOM 1107 C CA . ARG A 1 137 ? -22.578 -2.281 -4.637 1 85.69 137 ARG A CA 1
ATOM 1108 C C . ARG A 1 137 ? -21.375 -1.504 -5.16 1 85.69 137 ARG A C 1
ATOM 1110 O O . ARG A 1 137 ? -20.297 -1.583 -4.594 1 85.69 137 ARG A O 1
ATOM 1117 N N . LEU A 1 138 ? -21.625 -0.796 -6.262 1 87.19 138 LEU A N 1
ATOM 1118 C CA . LEU A 1 138 ? -20.594 0.07 -6.82 1 87.19 138 LEU A CA 1
ATOM 1119 C C . LEU A 1 138 ? -20.609 1.438 -6.148 1 87.19 138 LEU A C 1
ATOM 1121 O O . LEU A 1 138 ? -21.5 2.248 -6.406 1 87.19 138 LEU A O 1
ATOM 1125 N N . ASN A 1 139 ? -19.703 1.655 -5.41 1 76.38 139 ASN A N 1
ATOM 1126 C CA . ASN A 1 139 ? -19.672 2.881 -4.621 1 76.38 139 ASN A CA 1
ATOM 1127 C C . ASN A 1 139 ? -19.109 4.051 -5.418 1 76.38 139 ASN A C 1
ATOM 1129 O O . ASN A 1 139 ? -19.594 5.176 -5.312 1 76.38 139 ASN A O 1
ATOM 1133 N N . ARG A 1 140 ? -18.047 3.777 -6.07 1 76.81 140 ARG A N 1
ATOM 1134 C CA . ARG A 1 140 ? -17.344 4.848 -6.785 1 76.81 140 ARG A CA 1
ATOM 1135 C C . ARG A 1 140 ? -16.562 4.297 -7.969 1 76.81 140 ARG A C 1
ATOM 1137 O O . ARG A 1 140 ? -15.984 3.209 -7.887 1 76.81 140 ARG A O 1
ATOM 1144 N N . VAL A 1 141 ? -16.656 4.98 -9.078 1 79.69 141 VAL A N 1
ATOM 1145 C CA . VAL A 1 141 ? -15.781 4.727 -10.219 1 79.69 141 VAL A CA 1
ATOM 1146 C C . VAL A 1 141 ? -14.914 5.957 -10.484 1 79.69 141 VAL A C 1
ATOM 1148 O O . VAL A 1 141 ? -15.414 7.082 -10.484 1 79.69 141 VAL A O 1
ATOM 1151 N N . SER A 1 142 ? -13.602 5.695 -10.531 1 78.94 142 SER A N 1
ATOM 1152 C CA . SER A 1 142 ? -12.688 6.812 -10.75 1 78.94 142 SER A CA 1
ATOM 1153 C C . SER A 1 142 ? -11.555 6.422 -11.695 1 78.94 142 SER A C 1
ATOM 1155 O O . SER A 1 142 ? -11.461 5.266 -12.109 1 78.94 142 SER A O 1
ATOM 1157 N N . SER A 1 143 ? -10.867 7.504 -12.203 1 73.81 143 SER A N 1
ATOM 1158 C CA . SER A 1 143 ? -9.664 7.254 -12.984 1 73.81 143 SER A CA 1
ATOM 1159 C C . SER A 1 143 ? -8.422 7.273 -12.102 1 73.81 143 SER A C 1
ATOM 1161 O O . SER A 1 143 ? -8.469 7.734 -10.961 1 73.81 143 SER A O 1
ATOM 1163 N N . LEU A 1 144 ? -7.371 6.535 -12.633 1 64.12 144 LEU A N 1
ATOM 1164 C CA . LEU A 1 144 ? -6.121 6.469 -11.883 1 64.12 144 LEU A CA 1
ATOM 1165 C C . LEU A 1 144 ? -5.574 7.867 -11.617 1 64.12 144 LEU A C 1
ATOM 1167 O O . LEU A 1 144 ? -4.871 8.086 -10.625 1 64.12 144 LEU A O 1
ATOM 1171 N N . ALA A 1 145 ? -5.793 8.828 -12.531 1 56.12 145 ALA A N 1
ATOM 1172 C CA . ALA A 1 145 ? -5.32 10.203 -12.383 1 56.12 145 ALA A CA 1
ATOM 1173 C C . ALA A 1 145 ? -5.684 10.758 -11.008 1 56.12 145 ALA A C 1
ATOM 1175 O O . ALA A 1 145 ? -4.965 11.594 -10.461 1 56.12 145 ALA A O 1
ATOM 1176 N N . GLU A 1 146 ? -6.727 10.43 -10.562 1 48.62 146 GLU A N 1
ATOM 1177 C CA . GLU A 1 146 ? -7.262 11.062 -9.359 1 48.62 146 GLU A CA 1
ATOM 1178 C C . GLU A 1 146 ? -6.5 10.617 -8.109 1 48.62 146 GLU A C 1
ATOM 1180 O O . GLU A 1 146 ? -6.5 11.312 -7.094 1 48.62 146 GLU A O 1
ATOM 1185 N N . ARG A 1 147 ? -5.832 9.391 -8.336 1 47.91 147 ARG A N 1
ATOM 1186 C CA . ARG A 1 147 ? -5.184 8.938 -7.105 1 47.91 147 ARG A CA 1
ATOM 1187 C C . ARG A 1 147 ? -3.793 8.383 -7.395 1 47.91 147 ARG A C 1
ATOM 1189 O O . ARG A 1 147 ? -3.637 7.484 -8.227 1 47.91 147 ARG A O 1
ATOM 1196 N N . PRO A 1 148 ? -2.77 9.211 -7.18 1 45.88 148 PRO A N 1
ATOM 1197 C CA . PRO A 1 148 ? -1.462 8.586 -7.398 1 45.88 148 PRO A CA 1
ATOM 1198 C C . PRO A 1 148 ? -1.333 7.227 -6.715 1 45.88 148 PRO A C 1
ATOM 1200 O O . PRO A 1 148 ? -1.999 6.973 -5.711 1 45.88 148 PRO A O 1
ATOM 1203 N N . PRO A 1 149 ? -0.749 6.352 -7.469 1 43 149 PRO A N 1
ATOM 1204 C CA . PRO A 1 149 ? -0.629 4.934 -7.125 1 43 149 PRO A CA 1
ATOM 1205 C C . PRO A 1 149 ? -0.164 4.715 -5.688 1 43 149 PRO A C 1
ATOM 1207 O O . PRO A 1 149 ? -0.306 3.613 -5.148 1 43 149 PRO A O 1
ATOM 1210 N N . ASN A 1 150 ? 1.022 5.453 -5.402 1 40.47 150 ASN A N 1
ATOM 1211 C CA . ASN A 1 150 ? 1.777 5.09 -4.211 1 40.47 150 ASN A CA 1
ATOM 1212 C C . ASN A 1 150 ? 0.924 5.203 -2.949 1 40.47 150 ASN A C 1
ATOM 1214 O O . ASN A 1 150 ? 1.444 5.133 -1.835 1 40.47 150 ASN A O 1
ATOM 1218 N N . GLY A 1 151 ? -0.206 4.902 -2.961 1 43.62 151 GLY A N 1
ATOM 1219 C CA . GLY A 1 151 ? -1.036 4.699 -1.783 1 43.62 151 GLY A CA 1
ATOM 1220 C C . GLY A 1 151 ? -2.273 5.578 -1.769 1 43.62 151 GLY A C 1
ATOM 1221 O O . GLY A 1 151 ? -2.627 6.18 -2.785 1 43.62 151 GLY A O 1
ATOM 1222 N N . HIS A 1 152 ? -2.547 6.484 -0.599 1 43.41 152 HIS A N 1
ATOM 1223 C CA . HIS A 1 152 ? -3.84 6.883 -0.056 1 43.41 152 HIS A CA 1
ATOM 1224 C C . HIS A 1 152 ? -4.418 8.07 -0.822 1 43.41 152 HIS A C 1
ATOM 1226 O O . HIS A 1 152 ? -3.736 9.078 -1.019 1 43.41 152 HIS A O 1
ATOM 1232 N N . ASP A 1 153 ? -4.887 7.789 -1.968 1 49.19 153 ASP A N 1
ATOM 1233 C CA . ASP A 1 153 ? -5.801 8.836 -2.416 1 49.19 153 ASP A CA 1
ATOM 1234 C C . ASP A 1 153 ? -6.418 9.57 -1.229 1 49.19 153 ASP A C 1
ATOM 1236 O O . ASP A 1 153 ? -7.246 9.016 -0.507 1 49.19 153 ASP A O 1
ATOM 1240 N N . PHE A 1 154 ? -5.531 10.461 -0.832 1 56.75 154 PHE A N 1
ATOM 1241 C CA . PHE A 1 154 ? -6.059 11.094 0.372 1 56.75 154 PHE A CA 1
ATOM 1242 C C . PHE A 1 154 ? -7.23 12.008 0.035 1 56.75 154 PHE A C 1
ATOM 1244 O O . PHE A 1 154 ? -7.656 12.812 0.867 1 56.75 154 PHE A O 1
ATOM 1251 N N . ASP A 1 155 ? -7.781 11.797 -1.364 1 63.69 155 ASP A N 1
ATOM 1252 C CA . ASP A 1 155 ? -8.93 12.586 -1.807 1 63.69 155 ASP A CA 1
ATOM 1253 C C . ASP A 1 155 ? -8.648 14.086 -1.677 1 63.69 155 ASP A C 1
ATOM 1255 O O . ASP A 1 155 ? -9.516 14.852 -1.248 1 63.69 155 ASP A O 1
ATOM 1259 N N . LEU A 1 156 ? -7.402 14.422 -2.004 1 73.44 156 LEU A N 1
ATOM 1260 C CA . LEU A 1 156 ? -7.043 15.836 -1.988 1 73.44 156 LEU A CA 1
ATOM 1261 C C . LEU A 1 156 ? -7.406 16.5 -3.311 1 73.44 156 LEU A C 1
ATOM 1263 O O . LEU A 1 156 ? -7.234 15.906 -4.379 1 73.44 156 LEU A O 1
ATOM 1267 N N . THR A 1 157 ? -8.117 17.672 -3.215 1 71.88 157 THR A N 1
ATOM 1268 C CA . THR A 1 157 ? -8.164 18.5 -4.414 1 71.88 157 THR A CA 1
ATOM 1269 C C . THR A 1 157 ? -6.762 18.969 -4.812 1 71.88 157 THR A C 1
ATOM 1271 O O . THR A 1 157 ? -5.84 18.938 -3.998 1 71.88 157 THR A O 1
ATOM 1274 N N . ASP A 1 158 ? -6.582 19.5 -6.035 1 72.19 158 ASP A N 1
ATOM 1275 C CA . ASP A 1 158 ? -5.293 20 -6.496 1 72.19 158 ASP A CA 1
ATOM 1276 C C . ASP A 1 158 ? -4.785 21.125 -5.586 1 72.19 158 ASP A C 1
ATOM 1278 O O . ASP A 1 158 ? -3.604 21.156 -5.238 1 72.19 158 ASP A O 1
ATOM 1282 N N . ALA A 1 159 ? -5.684 22 -5.219 1 82.06 159 ALA A N 1
ATOM 1283 C CA . ALA A 1 159 ? -5.328 23.141 -4.375 1 82.06 159 ALA A CA 1
ATOM 1284 C C . ALA A 1 159 ? -4.887 22.672 -2.99 1 82.06 159 ALA A C 1
ATOM 1286 O O . ALA A 1 159 ? -3.92 23.203 -2.434 1 82.06 159 ALA A O 1
ATOM 1287 N N . GLN A 1 160 ? -5.566 21.641 -2.469 1 85.31 160 GLN A N 1
ATOM 1288 C CA . GLN A 1 160 ? -5.203 21.078 -1.173 1 85.31 160 GLN A CA 1
ATOM 1289 C C 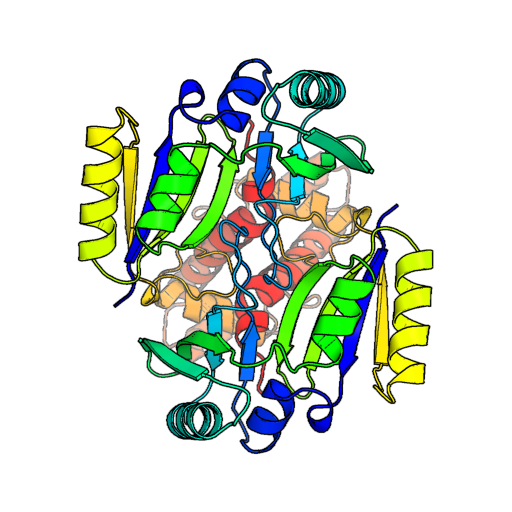. GLN A 1 160 ? -3.836 20.406 -1.227 1 85.31 160 GLN A C 1
ATOM 1291 O O . GLN A 1 160 ? -3.008 20.594 -0.333 1 85.31 160 GLN A O 1
ATOM 1296 N N . HIS A 1 161 ? -3.705 19.641 -2.246 1 83 161 HIS A N 1
ATOM 1297 C CA . HIS A 1 161 ? -2.441 18.938 -2.4 1 83 161 HIS A CA 1
ATOM 1298 C C . HIS A 1 161 ? -1.27 19.906 -2.5 1 83 161 HIS A C 1
ATOM 1300 O O . HIS A 1 161 ? -0.262 19.75 -1.81 1 83 161 HIS A O 1
ATOM 1306 N N . GLU A 1 162 ? -1.435 20.891 -3.361 1 83 162 GLU A N 1
ATOM 1307 C CA . GLU A 1 162 ? -0.372 21.859 -3.582 1 83 162 GLU A CA 1
ATOM 1308 C C . GLU A 1 162 ? -0.031 22.609 -2.295 1 83 162 GLU A C 1
ATOM 1310 O O . GLU A 1 162 ? 1.143 22.75 -1.943 1 83 162 GLU A O 1
ATOM 1315 N N . ALA A 1 163 ? -1.002 23.109 -1.622 1 92.31 163 ALA A N 1
ATOM 1316 C CA . ALA A 1 163 ? -0.817 23.859 -0.388 1 92.31 163 ALA A CA 1
ATOM 1317 C C . ALA A 1 163 ? -0.156 23 0.688 1 92.31 163 ALA A C 1
ATOM 1319 O O . ALA A 1 163 ? 0.786 23.453 1.351 1 92.31 163 ALA A O 1
ATOM 1320 N N . LEU A 1 164 ? -0.667 21.734 0.819 1 91 164 LEU A N 1
ATOM 1321 C CA . LEU A 1 164 ? -0.169 20.844 1.86 1 91 164 LEU A CA 1
ATOM 1322 C C . LEU A 1 164 ? 1.262 20.406 1.563 1 91 164 LEU A C 1
ATOM 1324 O O . LEU A 1 164 ? 2.107 20.391 2.461 1 91 164 LEU A O 1
ATOM 1328 N N . ALA A 1 165 ? 1.508 20.078 0.345 1 85 165 ALA A N 1
ATOM 1329 C CA . ALA A 1 165 ? 2.857 19.688 -0.053 1 85 165 ALA A CA 1
ATOM 1330 C C . ALA A 1 165 ? 3.854 20.812 0.207 1 85 165 ALA A C 1
ATOM 1332 O O . ALA A 1 165 ? 4.945 20.578 0.729 1 85 165 ALA A O 1
ATOM 1333 N N . LEU A 1 166 ? 3.498 22.016 -0.148 1 90.25 166 LEU A N 1
ATOM 1334 C CA . LEU A 1 166 ? 4.355 23.172 0.075 1 90.25 166 LEU A CA 1
ATOM 1335 C C . LEU A 1 166 ? 4.617 23.375 1.563 1 90.25 166 LEU A C 1
ATOM 1337 O O . LEU A 1 166 ? 5.75 23.641 1.969 1 90.25 166 LEU A O 1
ATOM 1341 N N . ALA A 1 167 ? 3.602 23.344 2.361 1 94.5 167 ALA A N 1
ATOM 1342 C CA . ALA A 1 167 ? 3.725 23.516 3.807 1 94.5 167 ALA A CA 1
ATOM 1343 C C . ALA A 1 167 ? 4.691 22.5 4.406 1 94.5 167 ALA A C 1
ATOM 1345 O O . ALA A 1 167 ? 5.523 22.844 5.25 1 94.5 167 ALA A O 1
ATOM 1346 N N . VAL A 1 168 ? 4.551 21.25 3.939 1 89.69 168 VAL A N 1
ATOM 1347 C CA . VAL A 1 168 ? 5.402 20.172 4.445 1 89.69 168 VAL A CA 1
ATOM 1348 C C . VAL A 1 168 ? 6.844 20.406 3.992 1 89.69 168 VAL A C 1
ATOM 1350 O O . VAL A 1 168 ? 7.773 20.328 4.801 1 89.69 168 VAL A O 1
ATOM 1353 N N . GLU A 1 169 ? 7.031 20.719 2.793 1 87.12 169 GLU A N 1
ATOM 1354 C CA . GLU A 1 169 ? 8.352 20.922 2.203 1 87.12 169 GLU A CA 1
ATOM 1355 C C . GLU A 1 169 ? 9.07 22.094 2.857 1 87.12 169 GLU A C 1
ATOM 1357 O O . GLU A 1 169 ? 10.281 22.031 3.086 1 87.12 169 GLU A O 1
ATOM 1362 N N . ARG A 1 170 ? 8.297 23.109 3.16 1 91.81 170 ARG A N 1
ATOM 1363 C CA . ARG A 1 170 ? 8.891 24.344 3.676 1 91.81 170 ARG A CA 1
ATOM 1364 C C . ARG A 1 170 ? 8.984 24.297 5.199 1 91.81 170 ARG A C 1
ATOM 1366 O O . ARG A 1 170 ? 9.453 25.266 5.816 1 91.81 170 ARG A O 1
ATOM 1373 N N . GLY A 1 171 ? 8.531 23.25 5.777 1 93.19 171 GLY A N 1
ATOM 1374 C CA . GLY A 1 171 ? 8.797 22.984 7.18 1 93.19 171 GLY A CA 1
ATOM 1375 C C . GLY A 1 171 ? 7.766 23.609 8.109 1 93.19 171 GLY A C 1
ATOM 1376 O O . GLY A 1 171 ? 8.094 24.031 9.219 1 93.19 171 GLY A O 1
ATOM 1377 N N . TYR A 1 172 ? 6.527 23.797 7.633 1 95.25 172 TYR A N 1
ATOM 1378 C CA . TYR A 1 172 ? 5.488 24.344 8.5 1 95.25 172 TYR A CA 1
ATOM 1379 C C . TYR A 1 172 ? 5.234 23.422 9.688 1 95.25 172 TYR A C 1
ATOM 1381 O O . TYR A 1 172 ? 4.957 23.891 10.797 1 95.25 172 TYR A O 1
ATOM 1389 N N . PHE A 1 173 ? 5.336 22.141 9.516 1 94.06 173 PHE A N 1
ATOM 1390 C CA . PHE A 1 173 ? 5.008 21.172 10.547 1 94.06 173 PHE A CA 1
ATOM 1391 C C . PHE A 1 173 ? 6.25 20.781 11.344 1 94.06 173 PHE A C 1
ATOM 1393 O O . PHE A 1 173 ? 6.168 20 12.289 1 94.06 173 PHE A O 1
ATOM 1400 N N . LYS A 1 174 ? 7.344 21.344 11.055 1 91.94 174 LYS A N 1
ATOM 1401 C CA . LYS A 1 174 ? 8.578 21.047 11.781 1 91.94 174 LYS A CA 1
ATOM 1402 C C . LYS A 1 174 ? 8.578 21.703 13.156 1 91.94 174 LYS A C 1
ATOM 1404 O O . LYS A 1 174 ? 7.84 22.656 13.398 1 91.94 174 LYS A O 1
ATOM 1409 N N . VAL A 1 175 ? 9.336 21.109 14.023 1 90.56 175 VAL A N 1
ATOM 1410 C CA . VAL A 1 175 ? 9.578 21.672 15.352 1 90.56 175 VAL A CA 1
ATOM 1411 C C . VAL A 1 175 ? 11.07 21.922 15.547 1 90.56 175 VAL A C 1
ATOM 1413 O O . VAL A 1 175 ? 11.844 20.969 15.695 1 90.56 175 VAL A O 1
ATOM 1416 N N . PRO A 1 176 ? 11.477 23.188 15.641 1 92 176 PRO A N 1
ATOM 1417 C CA . PRO A 1 176 ? 10.633 24.375 15.547 1 92 176 PRO A CA 1
ATOM 1418 C C . PRO A 1 176 ? 10.141 24.641 14.125 1 92 176 PRO A C 1
ATOM 1420 O O . PRO A 1 176 ? 10.727 24.141 13.164 1 92 176 PRO A O 1
ATOM 1423 N N . ARG A 1 177 ? 8.922 25.422 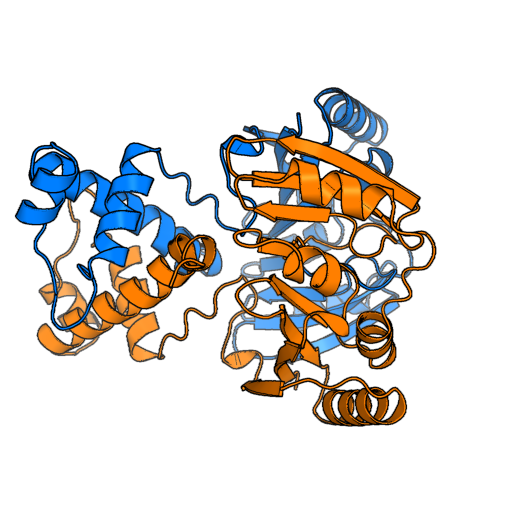13.992 1 92.06 177 ARG A N 1
ATOM 1424 C CA . ARG A 1 177 ? 8.328 25.766 12.703 1 92.06 177 ARG A CA 1
ATOM 1425 C C . ARG A 1 177 ? 9.297 26.609 11.867 1 92.06 177 ARG A C 1
ATOM 1427 O O . ARG A 1 177 ? 9.938 27.516 12.383 1 92.06 177 ARG A O 1
ATOM 1434 N N . GLU A 1 178 ? 9.375 26.359 10.586 1 93.88 178 GLU A N 1
ATOM 1435 C CA . GLU A 1 178 ? 10.375 27.016 9.742 1 93.88 178 GLU A CA 1
ATOM 1436 C C . GLU A 1 178 ? 9.727 28.062 8.844 1 93.88 178 GLU A C 1
ATOM 1438 O O . GLU A 1 178 ? 10.422 28.891 8.258 1 93.88 178 GLU A O 1
ATOM 1443 N N . VAL A 1 179 ? 8.445 28.078 8.719 1 94.62 179 VAL A N 1
ATOM 1444 C CA . VAL A 1 179 ? 7.75 29.016 7.855 1 94.62 179 VAL A CA 1
ATOM 1445 C C . VAL A 1 179 ? 6.359 29.297 8.414 1 94.62 179 VAL A C 1
ATOM 1447 O O . VAL A 1 179 ? 5.801 28.484 9.148 1 94.62 179 VAL A O 1
ATOM 1450 N N . GLU A 1 180 ? 5.809 30.391 8.172 1 95.44 180 GLU A N 1
ATOM 1451 C CA . GLU A 1 180 ? 4.449 30.766 8.562 1 95.44 180 GLU A CA 1
ATOM 1452 C C . GLU A 1 180 ? 3.516 30.766 7.355 1 95.44 180 GLU A C 1
ATOM 1454 O O . GLU A 1 180 ? 3.965 30.891 6.215 1 95.44 180 GLU A O 1
ATOM 1459 N N . TYR A 1 181 ? 2.238 30.625 7.582 1 93.81 181 TYR A N 1
ATOM 1460 C CA . TYR A 1 181 ? 1.23 30.547 6.531 1 93.81 181 TYR A CA 1
ATOM 1461 C C . TYR A 1 181 ? 1.297 31.766 5.625 1 93.81 181 TYR A C 1
ATOM 1463 O O . TYR A 1 181 ? 1.054 31.672 4.422 1 93.81 181 TYR A O 1
ATOM 1471 N N . ALA A 1 182 ? 1.63 32.938 6.234 1 95.88 182 ALA A N 1
ATOM 1472 C CA . ALA A 1 182 ? 1.675 34.156 5.453 1 95.88 182 ALA A CA 1
ATOM 1473 C C . ALA A 1 182 ? 2.668 34.031 4.301 1 95.88 182 ALA A C 1
ATOM 1475 O O . ALA A 1 182 ? 2.377 34.469 3.178 1 95.88 182 ALA A O 1
ATOM 1476 N N . GLU A 1 183 ? 3.807 33.531 4.59 1 96.19 183 GLU A N 1
ATOM 1477 C CA . GLU A 1 183 ? 4.84 33.344 3.576 1 96.19 183 GLU A CA 1
ATOM 1478 C C . GLU A 1 183 ? 4.398 32.344 2.51 1 96.19 183 GLU A C 1
ATOM 1480 O O . GLU A 1 183 ? 4.637 32.562 1.319 1 96.19 183 GLU A O 1
ATOM 1485 N N . LEU A 1 184 ? 3.818 31.25 2.943 1 95.88 184 LEU A N 1
ATOM 1486 C CA . LEU A 1 184 ? 3.367 30.219 2.025 1 95.88 184 LEU A CA 1
ATOM 1487 C C . LEU A 1 184 ? 2.25 30.734 1.125 1 95.88 184 LEU A C 1
ATOM 1489 O O . LEU A 1 184 ? 2.207 30.422 -0.065 1 95.88 184 LEU A O 1
ATOM 1493 N N . ALA A 1 185 ? 1.343 31.547 1.708 1 96.31 185 ALA A N 1
ATOM 1494 C CA . ALA A 1 185 ? 0.237 32.125 0.955 1 96.31 185 ALA A CA 1
ATOM 1495 C C . ALA A 1 185 ? 0.752 33.031 -0.154 1 96.31 185 ALA A C 1
ATOM 1497 O O . ALA A 1 185 ? 0.234 33.031 -1.273 1 96.31 185 ALA A O 1
ATOM 1498 N N . ALA A 1 186 ? 1.713 33.781 0.177 1 95.44 186 ALA A N 1
ATOM 1499 C CA . ALA A 1 186 ? 2.326 34.688 -0.798 1 95.44 186 ALA A CA 1
ATOM 1500 C C . ALA A 1 186 ? 2.936 33.906 -1.958 1 95.44 186 ALA A C 1
ATOM 1502 O O . ALA A 1 186 ? 2.848 34.344 -3.113 1 95.44 186 ALA A O 1
ATOM 1503 N N . GLU A 1 187 ? 3.564 32.781 -1.594 1 92.94 187 GLU A N 1
ATOM 1504 C CA . GLU A 1 187 ? 4.211 31.969 -2.611 1 92.94 187 GLU A CA 1
ATOM 1505 C C . GLU A 1 187 ? 3.191 31.391 -3.58 1 92.94 187 GLU A C 1
ATOM 1507 O O . GLU A 1 187 ? 3.471 31.234 -4.773 1 92.94 187 GLU A O 1
ATOM 1512 N N . LEU A 1 188 ? 2.08 31.031 -3.145 1 92.62 188 LEU A N 1
ATOM 1513 C CA . LEU A 1 188 ? 1.047 30.422 -3.973 1 92.62 188 LEU A CA 1
ATOM 1514 C C . LEU A 1 188 ? 0.08 31.484 -4.504 1 92.62 188 LEU A C 1
ATOM 1516 O O . LEU A 1 188 ? -0.819 31.156 -5.285 1 92.62 188 LEU A O 1
ATOM 1520 N N . ASP A 1 189 ? 0.277 32.75 -4.078 1 94.25 189 ASP A N 1
ATOM 1521 C CA . ASP A 1 189 ? -0.555 33.875 -4.492 1 94.25 189 ASP A CA 1
ATOM 1522 C C . ASP A 1 189 ? -2.018 33.656 -4.113 1 94.25 189 ASP A C 1
ATOM 1524 O O . ASP A 1 189 ? -2.902 33.719 -4.969 1 94.25 189 ASP A O 1
ATOM 1528 N N . VAL A 1 190 ? -2.281 33.281 -2.83 1 95.69 190 VAL A N 1
ATOM 1529 C CA . VAL A 1 190 ? -3.611 33.125 -2.25 1 95.69 190 VAL A CA 1
ATOM 1530 C C . VAL A 1 190 ? -3.67 33.844 -0.899 1 95.69 190 VAL A C 1
ATOM 1532 O O . VAL A 1 190 ? -2.641 34.281 -0.369 1 95.69 190 VAL A O 1
ATOM 1535 N N . SER A 1 191 ? -4.84 34.062 -0.423 1 96.38 191 SER A N 1
ATOM 1536 C CA . SER A 1 191 ? -4.98 34.656 0.902 1 96.38 191 SER A CA 1
ATOM 1537 C C . SER A 1 191 ? -4.504 33.688 1.991 1 96.38 191 SER A C 1
ATOM 1539 O O . SER A 1 191 ? -4.504 32.469 1.799 1 96.38 191 SER A O 1
ATOM 1541 N N . VAL A 1 192 ? -4.082 34.281 3.018 1 96.06 192 VAL A N 1
ATOM 1542 C CA . VAL A 1 192 ? -3.637 33.469 4.156 1 96.06 192 VAL A CA 1
ATOM 1543 C C . VAL A 1 192 ? -4.762 32.531 4.613 1 96.06 192 VAL A C 1
ATOM 1545 O O . VAL A 1 192 ? -4.516 31.391 4.969 1 96.06 192 VAL A O 1
ATOM 1548 N N . GLN A 1 193 ? -5.953 33 4.594 1 95.44 193 GLN A N 1
ATOM 1549 C CA . GLN A 1 193 ? -7.113 32.219 4.98 1 95.44 193 GLN A CA 1
ATOM 1550 C C . GLN A 1 193 ? -7.289 31.016 4.051 1 95.44 193 GLN A C 1
ATOM 1552 O O . GLN A 1 193 ? -7.527 29.891 4.512 1 95.44 193 GLN A O 1
ATOM 1557 N N . ALA A 1 194 ? -7.25 31.281 2.768 1 94.94 194 ALA A N 1
ATOM 1558 C CA . ALA A 1 194 ? -7.402 30.203 1.78 1 94.94 194 ALA A CA 1
ATOM 1559 C C . ALA A 1 194 ? -6.324 29.141 1.947 1 94.94 194 ALA A C 1
ATOM 1561 O O . ALA A 1 194 ? -6.609 27.953 1.89 1 94.94 194 ALA A O 1
ATOM 1562 N N . LEU A 1 195 ? -5.113 29.562 2.184 1 95.25 195 LEU A N 1
ATOM 1563 C CA . LEU A 1 195 ? -4.004 28.641 2.387 1 95.25 195 LEU A CA 1
ATOM 1564 C C . LEU A 1 195 ? -4.23 27.781 3.627 1 95.25 195 LEU A C 1
ATOM 1566 O O . LEU A 1 195 ? -4.051 26.562 3.588 1 95.25 195 LEU A O 1
ATOM 1570 N N . SER A 1 196 ? -4.527 28.438 4.664 1 94.38 196 SER A N 1
ATOM 1571 C CA . SER A 1 196 ? -4.75 27.75 5.926 1 94.38 196 SER A CA 1
ATOM 1572 C C . SER A 1 196 ? -5.82 26.672 5.785 1 94.38 196 SER A C 1
ATOM 1574 O O . SER A 1 196 ? -5.637 25.531 6.242 1 94.38 196 SER A O 1
ATOM 1576 N N . GLU A 1 197 ? -6.891 27.016 5.148 1 94.62 197 GLU A N 1
ATOM 1577 C CA . GLU A 1 197 ? -7.984 26.062 4.973 1 94.62 197 GLU A CA 1
ATOM 1578 C C . GLU A 1 197 ? -7.551 24.891 4.113 1 94.62 197 GLU A C 1
ATOM 1580 O O . GLU A 1 197 ? -7.887 23.734 4.414 1 94.62 197 GLU A O 1
ATOM 1585 N N . ARG A 1 198 ? -6.898 25.125 3.074 1 93.56 198 ARG A N 1
ATOM 1586 C CA . ARG A 1 198 ? -6.426 24.078 2.176 1 93.56 198 ARG A CA 1
ATOM 1587 C C . ARG A 1 198 ? -5.488 23.125 2.9 1 93.56 198 ARG A C 1
ATOM 1589 O O . ARG A 1 198 ? -5.621 21.906 2.77 1 93.56 198 ARG A O 1
ATOM 1596 N N . VAL A 1 199 ? -4.57 23.688 3.67 1 94.81 199 VAL A N 1
ATOM 1597 C CA . VAL A 1 199 ? -3.588 22.875 4.375 1 94.81 199 VAL A CA 1
ATOM 1598 C C . VAL A 1 199 ? -4.285 22.031 5.438 1 94.81 199 VAL A C 1
ATOM 1600 O O . VAL A 1 199 ? -4.031 20.828 5.539 1 94.81 199 VAL A O 1
ATOM 1603 N N . ARG A 1 200 ? -5.09 22.688 6.191 1 93.75 200 ARG A N 1
ATOM 1604 C CA . ARG A 1 200 ? -5.75 21.984 7.285 1 93.75 200 ARG A CA 1
ATOM 1605 C C . ARG A 1 200 ? -6.668 20.875 6.758 1 93.75 200 ARG A C 1
ATOM 1607 O O . ARG A 1 200 ? -6.637 19.75 7.246 1 93.75 200 ARG A O 1
ATOM 1614 N N . ARG A 1 201 ? -7.449 21.156 5.75 1 91.38 201 ARG A N 1
ATOM 1615 C CA . ARG A 1 201 ? -8.328 20.156 5.164 1 91.38 201 ARG A CA 1
ATOM 1616 C C . ARG A 1 201 ? -7.531 19.016 4.551 1 91.38 201 ARG A C 1
ATOM 1618 O O . ARG A 1 201 ? -7.891 17.844 4.703 1 91.38 201 ARG A O 1
ATOM 1625 N N . GLY A 1 202 ? -6.531 19.422 3.836 1 90.19 202 GLY A N 1
ATOM 1626 C CA . GLY A 1 202 ? -5.66 18.406 3.264 1 90.19 202 GLY A CA 1
ATOM 1627 C C . GLY A 1 202 ? -5.004 17.531 4.309 1 90.19 202 GLY A C 1
ATOM 1628 O O . GLY A 1 202 ? -4.977 16.312 4.168 1 90.19 202 GLY A O 1
ATOM 1629 N N . ALA A 1 203 ? -4.469 18.188 5.344 1 92.94 203 ALA A N 1
ATOM 1630 C CA . ALA A 1 203 ? -3.83 17.438 6.426 1 92.94 203 ALA A CA 1
ATOM 1631 C C . ALA A 1 203 ? -4.82 16.5 7.105 1 92.94 203 ALA A C 1
ATOM 1633 O O . ALA A 1 203 ? -4.492 15.352 7.402 1 92.94 203 ALA A O 1
ATOM 1634 N N . ASP A 1 204 ? -5.98 17 7.312 1 90.25 204 ASP A N 1
ATOM 1635 C CA . ASP A 1 204 ? -7.012 16.188 7.938 1 90.25 204 ASP A CA 1
ATOM 1636 C C . ASP A 1 204 ? -7.277 14.922 7.121 1 90.25 204 ASP A C 1
ATOM 1638 O O . ASP A 1 204 ? -7.32 13.82 7.668 1 90.25 204 ASP A O 1
ATOM 1642 N N . LYS A 1 205 ? -7.465 15.055 5.84 1 83.19 205 LYS A N 1
ATOM 1643 C CA . LYS A 1 205 ? -7.742 13.922 4.957 1 83.19 205 LYS A CA 1
ATOM 1644 C C . LYS A 1 205 ? -6.598 12.914 4.977 1 83.19 205 LYS A C 1
ATOM 1646 O O . LYS A 1 205 ? -6.824 11.711 5.129 1 83.19 205 LYS A O 1
ATOM 1651 N N . VAL A 1 206 ? -5.371 13.422 4.898 1 81.44 206 VAL A N 1
ATOM 1652 C CA . VAL A 1 206 ? -4.191 12.562 4.824 1 81.44 206 VAL A CA 1
ATOM 1653 C C . VAL A 1 206 ? -3.992 11.844 6.156 1 81.44 206 VAL A C 1
ATOM 1655 O O . VAL A 1 206 ? -3.77 10.633 6.188 1 81.44 206 VAL A O 1
ATOM 1658 N N . LEU A 1 207 ? -4.066 12.609 7.258 1 85.5 207 LEU A N 1
ATOM 1659 C CA . LEU A 1 207 ? -3.801 12.047 8.578 1 85.5 207 LEU A CA 1
ATOM 1660 C C . LEU A 1 207 ? -4.875 11.031 8.961 1 85.5 207 LEU A C 1
ATOM 1662 O O . LEU A 1 207 ? -4.57 9.984 9.539 1 85.5 207 LEU A O 1
ATOM 1666 N N . ARG A 1 208 ? -6.055 11.32 8.602 1 76.94 208 ARG A N 1
ATOM 1667 C CA . ARG A 1 208 ? -7.141 10.375 8.859 1 76.94 208 ARG A CA 1
ATOM 1668 C C . ARG A 1 208 ? -6.922 9.07 8.102 1 76.94 208 ARG A C 1
ATOM 1670 O O . ARG A 1 208 ? -7.055 7.984 8.664 1 76.94 208 ARG A O 1
ATOM 1677 N N . ALA A 1 209 ? -6.684 9.266 6.859 1 69.06 209 ALA A N 1
ATOM 1678 C CA . ALA A 1 209 ? -6.449 8.094 6.023 1 69.06 209 ALA A CA 1
ATOM 1679 C C . ALA A 1 209 ? -5.27 7.273 6.535 1 69.06 209 ALA A C 1
ATOM 1681 O O . ALA A 1 209 ? -5.301 6.043 6.508 1 69.06 209 ALA A O 1
ATOM 1682 N N . ALA A 1 210 ? -4.238 8.031 6.988 1 69.69 210 ALA A N 1
ATOM 1683 C CA . ALA A 1 210 ? -2.996 7.391 7.414 1 69.69 210 ALA A CA 1
ATOM 1684 C C . ALA A 1 210 ? -3.162 6.727 8.781 1 69.69 210 ALA A C 1
ATOM 1686 O O . ALA A 1 210 ? -2.562 5.68 9.047 1 69.69 210 ALA A O 1
ATOM 1687 N N . LEU A 1 211 ? -3.9 7.461 9.656 1 67.75 211 LEU A N 1
ATOM 1688 C CA . LEU A 1 211 ? -3.916 7.035 11.055 1 67.75 211 LEU A CA 1
ATOM 1689 C C . LEU A 1 211 ? -5.168 6.223 11.359 1 67.75 211 LEU A C 1
ATOM 1691 O O . LEU A 1 211 ? -5.148 5.352 12.234 1 67.75 211 LEU A O 1
ATOM 1695 N N . LEU A 1 212 ? -6.344 6.832 10.922 1 54.97 212 LEU A N 1
ATOM 1696 C CA . LEU A 1 212 ? -7.617 6.246 11.328 1 54.97 212 LEU A CA 1
ATOM 1697 C C . LEU A 1 212 ? -8.055 5.168 10.344 1 54.97 212 LEU A C 1
ATOM 1699 O O . LEU A 1 212 ? -8.828 4.277 10.703 1 54.97 212 LEU A O 1
ATOM 1703 N N . GLN A 1 213 ? -7.98 5.551 9.211 1 45.31 213 GLN A N 1
ATOM 1704 C CA . GLN A 1 213 ? -8.445 4.461 8.367 1 45.31 213 GLN A CA 1
ATOM 1705 C C . GLN A 1 213 ? -7.812 3.135 8.766 1 45.31 213 GLN A C 1
ATOM 1707 O O . GLN A 1 213 ? -8.328 2.066 8.438 1 45.31 213 GLN A O 1
ATOM 1712 N N . SER A 1 214 ? -6.684 3.328 9.445 1 38.28 214 SER A N 1
ATOM 1713 C CA . SER A 1 214 ? -6.309 2.035 10.008 1 38.28 214 SER A CA 1
ATOM 1714 C C . SER A 1 214 ? -7.234 1.643 11.156 1 38.28 214 SER A C 1
ATOM 1716 O O . SER A 1 214 ? -7.359 0.46 11.484 1 38.28 214 SER A O 1
ATOM 1718 N N . GLY A 1 215 ? -7.75 2.588 12.078 1 32.56 215 GLY A N 1
ATOM 1719 C CA . GLY A 1 215 ? -8.477 2.33 13.305 1 32.56 215 GLY A CA 1
ATOM 1720 C C . GLY A 1 215 ? -9.984 2.334 13.117 1 32.56 215 GLY A C 1
ATOM 1721 O O . GLY A 1 215 ? -10.734 2.088 14.062 1 32.56 215 GLY A O 1
ATOM 1722 N N . SER A 1 216 ? -10.562 3.234 12.438 1 30.48 216 SER A N 1
ATOM 1723 C CA . SER A 1 216 ? -11.953 3.588 12.695 1 30.48 216 SER A CA 1
ATOM 1724 C C . SER A 1 216 ? -12.891 2.439 12.328 1 30.48 216 SER A C 1
ATOM 1726 O O . SER A 1 216 ? -13.375 2.354 11.195 1 30.48 216 SER A O 1
ATOM 1728 N N . GLY A 1 217 ? -12.547 1.388 12.562 1 26.12 217 GLY A N 1
ATOM 1729 C CA . GLY A 1 217 ? -13.664 0.452 12.57 1 26.12 217 GLY A CA 1
ATOM 1730 C C . GLY A 1 217 ? -14.781 0.864 13.5 1 26.12 217 GLY A C 1
ATOM 1731 O O . GLY A 1 217 ? -15.789 0.161 13.617 1 26.12 217 GLY A O 1
ATOM 1732 N N . ASN A 1 218 ? -14.555 1.438 14.695 1 22.52 218 ASN A N 1
ATOM 1733 C CA . ASN A 1 218 ? -15.719 1.453 15.578 1 22.52 218 ASN A CA 1
ATOM 1734 C C . ASN A 1 218 ? -16.609 2.672 15.32 1 22.52 218 ASN A C 1
ATOM 1736 O O . ASN A 1 218 ? -16.141 3.809 15.43 1 22.52 218 ASN A O 1
ATOM 1740 N N . PRO A 1 219 ? -17.5 2.783 14.391 1 22.62 219 PRO A N 1
ATOM 1741 C CA . PRO A 1 219 ? -18.5 3.756 14.836 1 22.62 219 PRO A CA 1
ATOM 1742 C C . PRO A 1 219 ? -18.969 3.492 16.266 1 22.62 219 PRO A C 1
ATOM 1744 O O . PRO A 1 219 ? -18.938 2.352 16.734 1 22.62 219 PRO A O 1
ATOM 1747 N N . MET B 1 1 ? 8.625 -14.625 14.969 1 81.44 1 MET B N 1
ATOM 1748 C CA . MET B 1 1 ? 8.281 -13.227 14.742 1 81.44 1 MET B CA 1
ATOM 1749 C C . MET B 1 1 ? 8.891 -12.719 13.438 1 81.44 1 MET B C 1
ATOM 1751 O O . MET B 1 1 ? 10.062 -12.992 13.148 1 81.44 1 MET B O 1
ATOM 1755 N N . THR B 1 2 ? 8.039 -12.062 12.695 1 87.19 2 THR B N 1
ATOM 1756 C CA . THR B 1 2 ? 8.508 -11.625 11.391 1 87.19 2 THR B CA 1
ATOM 1757 C C . THR B 1 2 ? 9.539 -10.5 11.531 1 87.19 2 THR B C 1
ATOM 1759 O O . THR B 1 2 ? 9.578 -9.812 12.547 1 87.19 2 THR B O 1
ATOM 1762 N N . ILE B 1 3 ? 10.438 -10.484 10.617 1 86.12 3 ILE B N 1
ATOM 1763 C CA . ILE B 1 3 ? 11.477 -9.461 10.539 1 86.12 3 ILE B CA 1
ATOM 1764 C C . ILE B 1 3 ? 11.336 -8.68 9.234 1 86.12 3 ILE B C 1
ATOM 1766 O O . ILE B 1 3 ? 11.094 -9.266 8.172 1 86.12 3 ILE B O 1
ATOM 1770 N N . ILE B 1 4 ? 11.453 -7.355 9.445 1 89.12 4 ILE B N 1
ATOM 1771 C CA . ILE B 1 4 ? 11.43 -6.516 8.25 1 89.12 4 ILE B CA 1
ATOM 1772 C C . ILE B 1 4 ? 12.82 -5.934 8 1 89.12 4 ILE B C 1
ATOM 1774 O O . ILE B 1 4 ? 13.414 -5.332 8.898 1 89.12 4 ILE B O 1
ATOM 1778 N N . ALA B 1 5 ? 13.32 -6.16 6.828 1 89.19 5 ALA B N 1
ATOM 1779 C CA . ALA B 1 5 ? 14.609 -5.613 6.422 1 89.19 5 ALA B CA 1
ATOM 1780 C C . ALA B 1 5 ? 14.445 -4.547 5.344 1 89.19 5 ALA B C 1
ATOM 1782 O O . ALA B 1 5 ? 13.758 -4.773 4.34 1 89.19 5 ALA B O 1
ATOM 1783 N N . GLU B 1 6 ? 14.961 -3.43 5.598 1 87.5 6 GLU B N 1
ATOM 1784 C CA . GLU B 1 6 ? 15.102 -2.402 4.566 1 87.5 6 GLU B CA 1
ATOM 1785 C C . GLU B 1 6 ? 16.5 -2.426 3.947 1 87.5 6 GLU B C 1
ATOM 1787 O O . GLU B 1 6 ? 17.5 -2.26 4.648 1 87.5 6 GLU B O 1
ATOM 1792 N N . ILE B 1 7 ? 16.484 -2.611 2.611 1 87.94 7 ILE B N 1
ATOM 1793 C CA . ILE B 1 7 ? 17.797 -2.773 2.002 1 87.94 7 ILE B CA 1
ATOM 1794 C C . ILE B 1 7 ? 17.922 -1.858 0.784 1 87.94 7 ILE B C 1
ATOM 1796 O O . ILE B 1 7 ? 16.906 -1.498 0.169 1 87.94 7 ILE B O 1
ATOM 1800 N N . SER B 1 8 ? 19.109 -1.449 0.547 1 86.19 8 SER B N 1
ATOM 1801 C CA . SER B 1 8 ? 19.453 -0.724 -0.67 1 86.19 8 SER B CA 1
ATOM 1802 C C . SER B 1 8 ? 20.344 -1.562 -1.576 1 86.19 8 SER B C 1
ATOM 1804 O O . SER B 1 8 ? 21.25 -2.254 -1.1 1 86.19 8 SER B O 1
ATOM 1806 N N . ILE B 1 9 ? 20.016 -1.535 -2.82 1 84.38 9 ILE B N 1
ATOM 1807 C CA . ILE B 1 9 ? 20.781 -2.312 -3.789 1 84.38 9 ILE B CA 1
ATOM 1808 C C . ILE B 1 9 ? 21.281 -1.396 -4.902 1 84.38 9 ILE B C 1
ATOM 1810 O O . ILE B 1 9 ? 20.578 -0.473 -5.32 1 84.38 9 ILE B O 1
ATOM 1814 N N . GLN B 1 10 ? 22.5 -1.773 -5.324 1 76.5 10 GLN B N 1
ATOM 1815 C CA . GLN B 1 10 ? 23.031 -1.046 -6.469 1 76.5 10 GLN B CA 1
ATOM 1816 C C . GLN B 1 10 ? 22.266 -1.373 -7.742 1 76.5 10 GLN B C 1
ATOM 1818 O O . GLN B 1 10 ? 21.859 -2.52 -7.953 1 76.5 10 GLN B O 1
ATOM 1823 N N . ALA B 1 11 ? 22.094 -0.379 -8.562 1 68.88 11 ALA B N 1
ATOM 1824 C CA . ALA B 1 11 ? 21.25 -0.437 -9.75 1 68.88 11 ALA B CA 1
ATOM 1825 C C . ALA B 1 11 ? 21.688 -1.562 -10.68 1 68.88 11 ALA B C 1
ATOM 1827 O O . ALA B 1 11 ? 20.859 -2.186 -11.344 1 68.88 11 ALA B O 1
ATOM 1828 N N . ASP B 1 12 ? 22.953 -1.855 -10.703 1 68.38 12 ASP B N 1
ATOM 1829 C CA . ASP B 1 12 ? 23.453 -2.797 -11.695 1 68.38 12 ASP B CA 1
ATOM 1830 C C . ASP B 1 12 ? 23.141 -4.238 -11.289 1 68.38 12 ASP B C 1
ATOM 1832 O O . ASP B 1 12 ? 23.375 -5.168 -12.062 1 68.38 12 ASP B O 1
ATOM 1836 N N . GLN B 1 13 ? 22.594 -4.367 -10.18 1 65.38 13 GLN B N 1
ATOM 1837 C CA . GLN B 1 13 ? 22.297 -5.707 -9.68 1 65.38 13 GLN B CA 1
ATOM 1838 C C . GLN B 1 13 ? 20.844 -6.07 -9.93 1 65.38 13 GLN B C 1
ATOM 1840 O O . GLN B 1 13 ? 20.406 -7.188 -9.625 1 65.38 13 GLN B O 1
ATOM 1845 N N . PHE B 1 14 ? 20.094 -5.176 -10.445 1 72.5 14 PHE B N 1
ATOM 1846 C CA . PHE B 1 14 ? 18.656 -5.297 -10.672 1 72.5 14 PHE B CA 1
ATOM 1847 C C . PHE B 1 14 ? 18.266 -4.656 -12 1 72.5 14 PHE B C 1
ATOM 1849 O O . PHE B 1 14 ? 18.609 -3.5 -12.258 1 72.5 14 PHE B O 1
ATOM 1856 N N . LEU B 1 15 ? 17.797 -5.535 -12.906 1 70.44 15 LEU B N 1
ATOM 1857 C CA . LEU B 1 15 ? 17.531 -5.141 -14.289 1 70.44 15 LEU B CA 1
ATOM 1858 C C . LEU B 1 15 ? 16.859 -3.773 -14.336 1 70.44 15 LEU B C 1
ATOM 1860 O O . LEU B 1 15 ? 17.281 -2.896 -15.086 1 70.44 15 LEU B O 1
ATOM 1864 N N . LEU B 1 16 ? 15.695 -3.6 -13.516 1 75.31 16 LEU B N 1
ATOM 1865 C CA . LEU B 1 16 ? 15 -2.318 -13.516 1 75.31 16 LEU B CA 1
ATOM 1866 C C . LEU B 1 16 ? 15.914 -1.205 -13.008 1 75.31 16 LEU B C 1
ATOM 1868 O O . LEU B 1 16 ? 15.852 -0.075 -13.5 1 75.31 16 LEU B O 1
ATOM 1872 N N . GLY B 1 17 ? 16.766 -1.591 -12.18 1 74.19 17 GLY B N 1
ATOM 1873 C CA . GLY B 1 17 ? 17.75 -0.636 -11.68 1 74.19 17 GLY B CA 1
ATOM 1874 C C . GLY B 1 17 ? 18.703 -0.148 -12.75 1 74.19 17 GLY B C 1
ATOM 1875 O O . GLY B 1 17 ? 19 1.046 -12.828 1 74.19 17 GLY B O 1
ATOM 1876 N N . GLN B 1 18 ? 19.203 -1.03 -13.516 1 72.38 18 GLN B N 1
ATOM 1877 C CA . GLN B 1 18 ? 20.125 -0.696 -14.594 1 72.38 18 GLN B CA 1
ATOM 1878 C C . GLN B 1 18 ? 19.484 0.271 -15.586 1 72.38 18 GLN B C 1
ATOM 1880 O O . GLN B 1 18 ? 20.125 1.219 -16.047 1 72.38 18 GLN B O 1
ATOM 1885 N N . ILE B 1 19 ? 18.328 0.008 -15.867 1 70.94 19 ILE B N 1
ATOM 1886 C CA . ILE B 1 19 ? 17.609 0.828 -16.844 1 70.94 19 ILE B CA 1
ATOM 1887 C C . ILE B 1 19 ? 17.453 2.246 -16.297 1 70.94 19 ILE B C 1
ATOM 1889 O O . ILE B 1 19 ? 17.672 3.223 -17.016 1 70.94 19 ILE B O 1
ATOM 1893 N N . ILE B 1 20 ? 17.156 2.393 -15.031 1 72.56 20 ILE B N 1
ATOM 1894 C CA . ILE B 1 20 ? 16.891 3.676 -14.391 1 72.56 20 ILE B CA 1
ATOM 1895 C C . ILE B 1 20 ? 18.188 4.461 -14.242 1 72.56 20 ILE B C 1
ATOM 1897 O O . ILE B 1 20 ? 18.203 5.688 -14.391 1 72.56 20 ILE B O 1
ATOM 1901 N N . ALA B 1 21 ? 19.172 3.725 -13.867 1 65.69 21 ALA B N 1
ATOM 1902 C CA . ALA B 1 21 ? 20.469 4.359 -13.633 1 65.69 21 ALA B CA 1
ATOM 1903 C C . ALA B 1 21 ? 20.953 5.102 -14.883 1 65.69 21 ALA B C 1
ATOM 1905 O O . ALA B 1 21 ? 21.703 6.066 -14.789 1 65.69 21 ALA B O 1
ATOM 1906 N N . GLU B 1 22 ? 20.484 4.664 -15.914 1 66.75 22 GLU B N 1
ATOM 1907 C CA . GLU B 1 22 ? 20.906 5.273 -17.172 1 66.75 22 GLU B CA 1
ATOM 1908 C C . GLU B 1 22 ? 20.172 6.586 -17.422 1 66.75 22 GLU B C 1
ATOM 1910 O O . GLU B 1 22 ? 20.547 7.348 -18.312 1 66.75 22 GLU B O 1
ATOM 1915 N N . HIS B 1 23 ? 19.188 6.805 -16.641 1 69.88 23 HIS B N 1
ATOM 1916 C CA . HIS B 1 23 ? 18.359 7.973 -16.922 1 69.88 23 HIS B CA 1
ATOM 1917 C C . HIS B 1 23 ? 18.156 8.82 -15.68 1 69.88 23 HIS B C 1
ATOM 1919 O O . HIS B 1 23 ? 17.469 8.406 -14.75 1 69.88 23 HIS B O 1
ATOM 1925 N N . ASP B 1 24 ? 18.75 9.992 -15.828 1 69.62 24 ASP B N 1
ATOM 1926 C CA . ASP B 1 24 ? 18.625 10.922 -14.703 1 69.62 24 ASP B CA 1
ATOM 1927 C C . ASP B 1 24 ? 17.188 11.422 -14.555 1 69.62 24 ASP B C 1
ATOM 1929 O O . ASP B 1 24 ? 16.5 11.664 -15.555 1 69.62 24 ASP B O 1
ATOM 1933 N N . GLY B 1 25 ? 16.688 11.469 -13.398 1 73.44 25 GLY B N 1
ATOM 1934 C CA . GLY B 1 25 ? 15.383 12.055 -13.125 1 73.44 25 GLY B CA 1
ATOM 1935 C C . GLY B 1 25 ? 14.25 11.047 -13.203 1 73.44 25 GLY B C 1
ATOM 1936 O O . GLY B 1 25 ? 13.086 11.398 -13.016 1 73.44 25 GLY B O 1
ATOM 1937 N N . LEU B 1 26 ? 14.625 9.836 -13.609 1 79.62 26 LEU B N 1
ATOM 1938 C CA . LEU B 1 26 ? 13.625 8.781 -13.688 1 79.62 26 LEU B CA 1
ATOM 1939 C C . LEU B 1 26 ? 13.57 7.984 -12.391 1 79.62 26 LEU B C 1
ATOM 1941 O O . LEU B 1 26 ? 14.617 7.668 -11.805 1 79.62 26 LEU B O 1
ATOM 1945 N N . SER B 1 27 ? 12.391 7.777 -11.828 1 81.62 27 SER B N 1
ATOM 1946 C CA . SER B 1 27 ? 12.18 6.887 -10.695 1 81.62 27 SER B CA 1
ATOM 1947 C C . SER B 1 27 ? 11.109 5.848 -10.992 1 81.62 27 SER B C 1
ATOM 1949 O O . SER B 1 27 ? 10.234 6.078 -11.828 1 81.62 27 SER B O 1
ATOM 1951 N N . VAL B 1 28 ? 11.312 4.707 -10.328 1 86.38 28 VAL B N 1
ATOM 1952 C CA . VAL B 1 28 ? 10.414 3.592 -10.594 1 86.38 28 VAL B CA 1
ATOM 1953 C C . VAL B 1 28 ? 9.93 2.988 -9.273 1 86.38 28 VAL B C 1
ATOM 1955 O O . VAL B 1 28 ? 10.68 2.934 -8.297 1 86.38 28 VAL B O 1
ATOM 1958 N N . GLU B 1 29 ? 8.703 2.582 -9.258 1 86.94 29 GLU B N 1
ATOM 1959 C CA . GLU B 1 29 ? 8.125 1.894 -8.109 1 86.94 29 GLU B CA 1
ATOM 1960 C C . GLU B 1 29 ? 7.371 0.638 -8.547 1 86.94 29 GLU B C 1
ATOM 1962 O O . GLU B 1 29 ? 6.609 0.667 -9.516 1 86.94 29 GLU B O 1
ATOM 1967 N N . LEU B 1 30 ? 7.703 -0.452 -7.855 1 90.06 30 LEU B N 1
ATOM 1968 C CA . LEU B 1 30 ? 6.891 -1.647 -8.062 1 90.06 30 LEU B CA 1
ATOM 1969 C C . LEU B 1 30 ? 5.57 -1.543 -7.309 1 90.06 30 LEU B C 1
ATOM 1971 O O . LEU B 1 30 ? 5.555 -1.303 -6.098 1 90.06 30 LEU B O 1
ATOM 1975 N N . GLU B 1 31 ? 4.488 -1.662 -8.039 1 91.12 31 GLU B N 1
ATOM 1976 C CA . GLU B 1 31 ? 3.188 -1.453 -7.41 1 91.12 31 GLU B CA 1
ATOM 1977 C C . GLU B 1 31 ? 2.824 -2.617 -6.492 1 91.12 31 GLU B C 1
ATOM 1979 O O . GLU B 1 31 ? 2.994 -3.781 -6.863 1 91.12 31 GLU B O 1
ATOM 1984 N N . ARG B 1 32 ? 2.34 -2.262 -5.355 1 91.25 32 ARG B N 1
ATOM 1985 C CA . ARG B 1 32 ? 1.788 -3.242 -4.43 1 91.25 32 ARG B CA 1
ATOM 1986 C C . ARG B 1 32 ? 0.327 -3.539 -4.75 1 91.25 32 ARG B C 1
ATOM 1988 O O . ARG B 1 32 ? -0.45 -2.625 -5.035 1 91.25 32 ARG B O 1
ATOM 1995 N N . VAL B 1 33 ? 0.032 -4.801 -4.754 1 91.5 33 VAL B N 1
ATOM 1996 C CA . VAL B 1 33 ? -1.349 -5.227 -4.965 1 91.5 33 VAL B CA 1
ATOM 1997 C C . VAL B 1 33 ? -1.674 -6.406 -4.055 1 91.5 33 VAL B C 1
ATOM 1999 O O . VAL B 1 33 ? -0.783 -6.961 -3.406 1 91.5 33 VAL B O 1
ATOM 2002 N N . VAL B 1 34 ? -2.953 -6.688 -3.936 1 91 34 VAL B N 1
ATOM 2003 C CA . VAL B 1 34 ? -3.344 -7.973 -3.369 1 91 34 VAL B CA 1
ATOM 2004 C C . VAL B 1 34 ? -3.139 -9.078 -4.402 1 91 34 VAL B C 1
ATOM 2006 O O . VAL B 1 34 ? -3.812 -9.102 -5.438 1 91 34 VAL B O 1
ATOM 2009 N N . PRO B 1 35 ? -2.205 -9.984 -4.09 1 89.25 35 PRO B N 1
ATOM 2010 C CA . PRO B 1 35 ? -1.961 -11.008 -5.102 1 89.25 35 PRO B CA 1
ATOM 2011 C C . PRO B 1 35 ? -3.182 -11.891 -5.355 1 89.25 35 PRO B C 1
ATOM 2013 O O . PRO B 1 35 ? -3.645 -12.586 -4.441 1 89.25 35 PRO B O 1
ATOM 2016 N N . ALA B 1 36 ? -3.711 -11.812 -6.551 1 86.06 36 ALA B N 1
ATOM 2017 C CA . ALA B 1 36 ? -4.887 -12.609 -6.895 1 86.06 36 ALA B CA 1
ATOM 2018 C C . ALA B 1 36 ? -4.617 -13.492 -8.109 1 86.06 36 ALA B C 1
ATOM 2020 O O . ALA B 1 36 ? -5.473 -14.281 -8.516 1 86.06 36 ALA B O 1
ATOM 2021 N N . GLU B 1 37 ? -3.545 -13.305 -8.742 1 79.56 37 GLU B N 1
ATOM 2022 C CA . GLU B 1 37 ? -3.111 -14.117 -9.883 1 79.56 37 GLU B CA 1
ATOM 2023 C C . GLU B 1 37 ? -1.65 -14.531 -9.742 1 79.56 37 GLU B C 1
ATOM 2025 O O . GLU B 1 37 ? -0.917 -13.969 -8.922 1 79.56 37 GLU B O 1
ATOM 2030 N N . LYS B 1 38 ? -1.408 -15.508 -10.555 1 79.19 38 LYS B N 1
ATOM 2031 C CA . LYS B 1 38 ? -0.04 -16.016 -10.539 1 79.19 38 LYS B CA 1
ATOM 2032 C C . LYS B 1 38 ? 0.859 -15.211 -11.469 1 79.19 38 LYS B C 1
ATOM 2034 O O . LYS B 1 38 ? 1.361 -15.742 -12.469 1 79.19 38 LYS B O 1
ATOM 2039 N N . ARG B 1 39 ? 1.019 -13.953 -11.242 1 81.62 39 ARG B N 1
ATOM 2040 C CA . ARG B 1 39 ? 1.891 -13.062 -12.008 1 81.62 39 ARG B CA 1
ATOM 2041 C C . ARG B 1 39 ? 2.969 -12.453 -11.117 1 81.62 39 ARG B C 1
ATOM 2043 O O . ARG B 1 39 ? 2.713 -12.133 -9.953 1 81.62 39 ARG B O 1
ATOM 2050 N N . ILE B 1 40 ? 4.145 -12.258 -11.789 1 83.94 40 ILE B N 1
ATOM 2051 C CA . ILE B 1 40 ? 5.273 -11.695 -11.062 1 83.94 40 ILE B CA 1
ATOM 2052 C C . ILE B 1 40 ? 5.465 -10.234 -11.469 1 83.94 40 ILE B C 1
ATOM 2054 O O . ILE B 1 40 ? 5.676 -9.93 -12.648 1 83.94 40 ILE B O 1
ATOM 2058 N N . MET B 1 41 ? 5.391 -9.32 -10.484 1 87.25 41 MET B N 1
ATOM 2059 C CA . MET B 1 41 ? 5.625 -7.883 -10.633 1 87.25 41 MET B CA 1
ATOM 2060 C C . MET B 1 41 ? 4.949 -7.352 -11.898 1 87.25 41 MET B C 1
ATOM 2062 O O . MET B 1 41 ? 5.598 -6.715 -12.727 1 87.25 41 MET B O 1
ATOM 2066 N N . PRO B 1 42 ? 3.705 -7.422 -11.945 1 88.94 42 PRO B N 1
ATOM 2067 C CA . PRO B 1 42 ? 3.033 -7.105 -13.211 1 88.94 42 PRO B CA 1
ATOM 2068 C C . PRO B 1 42 ? 2.885 -5.605 -13.438 1 88.94 42 PRO B C 1
ATOM 2070 O O . PRO B 1 42 ? 2.666 -5.168 -14.57 1 88.94 42 PRO B O 1
ATOM 2073 N N . TYR B 1 43 ? 3.021 -4.805 -12.367 1 91.56 43 TYR B N 1
ATOM 2074 C CA . TYR B 1 43 ? 2.74 -3.383 -12.531 1 91.56 43 TYR B CA 1
ATOM 2075 C C . TYR B 1 43 ? 3.869 -2.535 -11.961 1 91.56 43 TYR B C 1
ATOM 2077 O O . TYR B 1 43 ? 4.336 -2.781 -10.844 1 91.56 43 TYR B O 1
ATOM 2085 N N . ILE B 1 44 ? 4.215 -1.564 -12.789 1 91 44 ILE B N 1
ATOM 2086 C CA . ILE B 1 44 ? 5.293 -0.658 -12.414 1 91 44 ILE B CA 1
ATOM 2087 C C . ILE B 1 44 ? 4.863 0.787 -12.664 1 91 44 ILE B C 1
ATOM 2089 O O . ILE B 1 44 ? 4.254 1.092 -13.688 1 91 44 ILE B O 1
ATOM 2093 N N . TRP B 1 45 ? 5.223 1.603 -11.727 1 88.06 45 TRP B N 1
ATOM 2094 C CA . TRP B 1 45 ? 5.059 3.041 -11.906 1 88.06 45 TRP B CA 1
ATOM 2095 C C . TRP B 1 45 ? 6.367 3.688 -12.344 1 88.06 45 TRP B C 1
ATOM 2097 O O . TRP B 1 45 ? 7.426 3.428 -11.766 1 88.06 45 TRP B O 1
ATOM 2107 N N . GLY B 1 46 ? 6.293 4.434 -13.375 1 86.69 46 GLY B N 1
ATOM 2108 C CA . GLY B 1 46 ? 7.395 5.297 -13.766 1 86.69 46 GLY B CA 1
ATOM 2109 C C . GLY B 1 46 ? 7.133 6.766 -13.492 1 86.69 46 GLY B C 1
ATOM 2110 O O . GLY B 1 46 ? 6.035 7.266 -13.742 1 86.69 46 GLY B O 1
ATOM 2111 N N . TYR B 1 47 ? 8.164 7.348 -12.93 1 79.44 47 TYR B N 1
ATOM 2112 C CA . TYR B 1 47 ? 8.07 8.773 -12.641 1 79.44 47 TYR B CA 1
ATOM 2113 C C . TYR B 1 47 ? 9.172 9.555 -13.352 1 79.44 47 TYR B C 1
ATOM 2115 O O . TYR B 1 47 ? 10.312 9.094 -13.414 1 79.44 47 TYR B O 1
ATOM 2123 N N . GLY B 1 48 ? 8.781 10.695 -13.859 1 78.81 48 GLY B N 1
ATOM 2124 C CA . GLY B 1 48 ? 9.766 11.539 -14.516 1 78.81 48 GLY B CA 1
ATOM 2125 C C . GLY B 1 48 ? 9.281 12.102 -15.844 1 78.81 48 GLY B C 1
ATOM 2126 O O . GLY B 1 48 ? 8.188 11.773 -16.297 1 78.81 48 GLY B O 1
ATOM 2127 N N . SER B 1 49 ? 10.055 12.938 -16.438 1 77.56 49 SER B N 1
ATOM 2128 C CA . SER B 1 49 ? 9.656 13.609 -17.656 1 77.56 49 SER B CA 1
ATOM 2129 C C . SER B 1 49 ? 10.086 12.82 -18.891 1 77.56 49 SER B C 1
ATOM 2131 O O . SER B 1 49 ? 9.602 13.062 -20 1 77.56 49 SER B O 1
ATOM 2133 N N . ASP B 1 50 ? 10.914 11.945 -18.797 1 82.5 50 ASP B N 1
ATOM 2134 C CA . ASP B 1 50 ? 11.43 11.195 -19.938 1 82.5 50 ASP B CA 1
ATOM 2135 C C . ASP B 1 50 ? 11.023 9.727 -19.859 1 82.5 50 ASP B C 1
ATOM 2137 O O . ASP B 1 50 ? 11.875 8.836 -19.953 1 82.5 50 ASP B O 1
ATOM 2141 N N . LEU B 1 51 ? 9.773 9.477 -19.828 1 87.81 51 LEU B N 1
ATOM 2142 C CA . LEU B 1 51 ? 9.25 8.125 -19.672 1 87.81 51 LEU B CA 1
ATOM 2143 C C . LEU B 1 51 ? 9.352 7.348 -20.969 1 87.81 51 LEU B C 1
ATOM 2145 O O . LEU B 1 51 ? 9.398 6.113 -20.969 1 87.81 51 LEU B O 1
ATOM 2149 N N . GLU B 1 52 ? 9.492 8.047 -22.062 1 88.69 52 GLU B N 1
ATOM 2150 C CA . GLU B 1 52 ? 9.617 7.387 -23.344 1 88.69 52 GLU B CA 1
ATOM 2151 C C . GLU B 1 52 ? 10.914 6.59 -23.438 1 88.69 52 GLU B C 1
ATOM 2153 O O . GLU B 1 52 ? 10.938 5.496 -24.016 1 88.69 52 GLU B O 1
ATOM 2158 N N . THR B 1 53 ? 11.914 7.152 -22.906 1 86 53 THR B N 1
ATOM 2159 C CA . THR B 1 53 ? 13.211 6.48 -22.906 1 86 53 THR B CA 1
ATOM 2160 C C . THR B 1 53 ? 13.148 5.199 -22.078 1 86 53 THR B C 1
ATOM 2162 O O . THR B 1 53 ? 13.727 4.18 -22.469 1 86 53 THR B O 1
ATOM 2165 N N . PHE B 1 54 ? 12.516 5.223 -20.984 1 87.12 54 PHE B N 1
ATOM 2166 C CA . PHE B 1 54 ? 12.328 4.059 -20.125 1 87.12 54 PHE B CA 1
ATOM 2167 C C . PHE B 1 54 ? 11.562 2.963 -20.859 1 87.12 54 PHE B C 1
ATOM 2169 O O . PHE B 1 54 ? 11.961 1.797 -20.828 1 87.12 54 PHE B O 1
ATOM 2176 N N . GLU B 1 55 ? 10.492 3.334 -21.484 1 91 55 GLU B N 1
ATOM 2177 C CA . GLU B 1 55 ? 9.656 2.391 -22.219 1 91 55 GLU B CA 1
ATOM 2178 C C . GLU B 1 55 ? 10.461 1.696 -23.328 1 91 55 GLU B C 1
ATOM 2180 O O . GLU B 1 55 ? 10.352 0.48 -23.5 1 91 55 GLU B O 1
ATOM 2185 N N . THR B 1 56 ? 11.227 2.475 -24 1 91.12 56 THR B N 1
ATOM 2186 C CA . THR B 1 56 ? 12.047 1.934 -25.078 1 91.12 56 THR B CA 1
ATOM 2187 C C . THR B 1 56 ? 13.078 0.954 -24.531 1 91.12 56 THR B C 1
ATOM 2189 O O . THR B 1 56 ? 13.266 -0.131 -25.094 1 91.12 56 THR B O 1
ATOM 2192 N N . ALA B 1 57 ? 13.703 1.35 -23.438 1 86.94 57 ALA B N 1
ATOM 2193 C CA . ALA B 1 57 ? 14.703 0.481 -22.828 1 86.94 57 ALA B CA 1
ATOM 2194 C C . ALA B 1 57 ? 14.078 -0.839 -22.375 1 86.94 57 ALA B C 1
ATOM 2196 O O . ALA B 1 57 ? 14.68 -1.903 -22.547 1 86.94 57 ALA B O 1
ATOM 2197 N N . MET B 1 58 ? 12.922 -0.769 -21.812 1 88.5 58 MET B N 1
ATOM 2198 C CA . MET B 1 58 ? 12.219 -1.962 -21.359 1 88.5 58 MET B CA 1
ATOM 2199 C C . MET B 1 58 ? 11.828 -2.848 -22.531 1 88.5 58 MET B C 1
ATOM 2201 O O . MET B 1 58 ? 11.969 -4.07 -22.469 1 88.5 58 MET B O 1
ATOM 2205 N N . GLU B 1 59 ? 11.367 -2.232 -23.516 1 90.5 59 GLU B N 1
ATOM 2206 C CA . GLU B 1 59 ? 10.945 -2.975 -24.703 1 90.5 59 GLU B CA 1
ATOM 2207 C C . GLU B 1 59 ? 12.117 -3.717 -25.328 1 90.5 59 GLU B C 1
ATOM 2209 O O . GLU B 1 59 ? 11.945 -4.809 -25.875 1 90.5 59 GLU B O 1
ATOM 2214 N N . GLU B 1 60 ? 13.219 -3.156 -25.234 1 88.88 60 GLU B N 1
ATOM 2215 C CA . GLU B 1 60 ? 14.391 -3.705 -25.906 1 88.88 60 GLU B CA 1
ATOM 2216 C C . GLU B 1 60 ? 15.094 -4.738 -25.031 1 88.88 60 GLU B C 1
ATOM 2218 O O . GLU B 1 60 ? 15.977 -5.461 -25.484 1 88.88 60 GLU B O 1
ATOM 2223 N N . SER B 1 61 ? 14.711 -4.746 -23.812 1 84.56 61 SER B N 1
ATOM 2224 C CA . SER B 1 61 ? 15.352 -5.684 -22.891 1 84.56 61 SER B CA 1
ATOM 2225 C C . SER B 1 61 ? 14.938 -7.121 -23.203 1 84.56 61 SER B C 1
ATOM 2227 O O . SER B 1 61 ? 13.766 -7.402 -23.422 1 84.56 61 SER B O 1
ATOM 2229 N N . PRO B 1 62 ? 15.875 -8.031 -23.125 1 84.75 62 PRO B N 1
ATOM 2230 C CA . PRO B 1 62 ? 15.547 -9.438 -23.359 1 84.75 62 PRO B CA 1
ATOM 2231 C C . PRO B 1 62 ? 14.734 -10.062 -22.219 1 84.75 62 PRO B C 1
ATOM 2233 O O . PRO B 1 62 ? 14.141 -11.125 -22.406 1 84.75 62 PRO B O 1
ATOM 2236 N N . ASN B 1 63 ? 14.703 -9.398 -21.125 1 83.31 63 ASN B N 1
ATOM 2237 C CA . ASN B 1 63 ? 14.008 -9.938 -19.953 1 83.31 63 ASN B CA 1
ATOM 2238 C C . ASN B 1 63 ? 12.531 -9.562 -19.953 1 83.31 63 ASN B C 1
ATOM 2240 O O . ASN B 1 63 ? 11.75 -10.078 -19.156 1 83.31 63 ASN B O 1
ATOM 2244 N N . VAL B 1 64 ? 12.211 -8.703 -20.906 1 88.25 64 VAL B N 1
ATOM 2245 C CA . VAL B 1 64 ? 10.836 -8.219 -20.938 1 88.25 64 VAL B CA 1
ATOM 2246 C C . VAL B 1 64 ? 10.133 -8.742 -22.188 1 88.25 64 VAL B C 1
ATOM 2248 O O . VAL B 1 64 ? 10.57 -8.484 -23.312 1 88.25 64 VAL B O 1
ATOM 2251 N N . LYS B 1 65 ? 9.156 -9.539 -21.953 1 91.62 65 LYS B N 1
ATOM 2252 C CA . LYS B 1 65 ? 8.367 -10.047 -23.062 1 91.62 65 LYS B CA 1
ATOM 2253 C C . LYS B 1 65 ? 7.504 -8.953 -23.672 1 91.62 65 LYS B C 1
ATOM 2255 O O . LYS B 1 65 ? 7.438 -8.812 -24.906 1 91.62 65 LYS B O 1
ATOM 2260 N N . SER B 1 66 ? 6.855 -8.172 -22.812 1 93.31 66 SER B N 1
ATOM 2261 C CA . SER B 1 66 ? 6.062 -7.047 -23.297 1 93.31 66 SER B CA 1
ATOM 2262 C C . SER B 1 66 ? 5.859 -6 -22.219 1 93.31 66 SER B C 1
ATOM 2264 O O . SER B 1 66 ? 5.902 -6.316 -21.031 1 93.31 66 SER B O 1
ATOM 2266 N N . ILE B 1 67 ? 5.715 -4.789 -22.672 1 93.12 67 ILE B N 1
ATOM 2267 C CA . ILE B 1 67 ? 5.379 -3.666 -21.797 1 93.12 67 ILE B CA 1
ATOM 2268 C C . ILE B 1 67 ? 4.234 -2.863 -22.406 1 93.12 67 ILE B C 1
ATOM 2270 O O . ILE B 1 67 ? 4.238 -2.584 -23.609 1 93.12 67 ILE B O 1
ATOM 2274 N N . SER B 1 68 ? 3.229 -2.562 -21.609 1 94.62 68 SER B N 1
ATOM 2275 C CA . SER B 1 68 ? 2.096 -1.754 -22.047 1 94.62 68 SER B CA 1
ATOM 2276 C C . SER B 1 68 ? 1.844 -0.594 -21.094 1 94.62 68 SER B C 1
ATOM 2278 O O . SER B 1 68 ? 1.946 -0.754 -19.875 1 94.62 68 SER B O 1
ATOM 2280 N N . VAL B 1 69 ? 1.513 0.552 -21.719 1 94.31 69 VAL B N 1
ATOM 2281 C CA . VAL B 1 69 ? 1.142 1.709 -20.906 1 94.31 69 VAL B CA 1
ATOM 2282 C C . VAL B 1 69 ? -0.335 1.623 -20.531 1 94.31 69 VAL B C 1
ATOM 2284 O O . VAL B 1 69 ? -1.21 1.698 -21.391 1 94.31 69 VAL B O 1
ATOM 2287 N N . LEU B 1 70 ? -0.612 1.48 -19.297 1 91 70 LEU B N 1
ATOM 2288 C CA . LEU B 1 70 ? -1.994 1.392 -18.828 1 91 70 LEU B CA 1
ATOM 2289 C C . LEU B 1 70 ? -2.578 2.779 -18.594 1 91 70 LEU B C 1
ATOM 2291 O O . LEU B 1 70 ? -3.766 3.01 -18.828 1 91 70 LEU B O 1
ATOM 2295 N N . ASP B 1 71 ? -1.807 3.658 -18.031 1 87.38 71 ASP B N 1
ATOM 2296 C CA . ASP B 1 71 ? -2.184 5.039 -17.75 1 87.38 71 ASP B CA 1
ATOM 2297 C C . ASP B 1 71 ? -0.977 5.969 -17.859 1 87.38 71 ASP B C 1
ATOM 2299 O O . ASP B 1 71 ? 0.132 5.605 -17.469 1 87.38 71 ASP B O 1
ATOM 2303 N N . GLN B 1 72 ? -1.254 7.008 -18.438 1 86.06 72 GLN B N 1
ATOM 2304 C CA . GLN B 1 72 ? -0.172 7.965 -18.641 1 86.06 72 GLN B CA 1
ATOM 2305 C C . GLN B 1 72 ? -0.609 9.375 -18.266 1 86.06 72 GLN B C 1
ATOM 2307 O O . GLN B 1 72 ? -1.723 9.797 -18.594 1 86.06 72 GLN B O 1
ATOM 2312 N N . TYR B 1 73 ? 0.278 9.906 -17.484 1 78.56 73 TYR B N 1
ATOM 2313 C CA . TYR B 1 73 ? 0.129 11.312 -17.109 1 78.56 73 TYR B CA 1
ATOM 2314 C C . TYR B 1 73 ? 1.36 12.117 -17.516 1 78.56 73 TYR B C 1
ATOM 2316 O O . TYR B 1 73 ? 2.232 11.609 -18.219 1 78.56 73 TYR B O 1
ATOM 2324 N N . ASP B 1 74 ? 1.318 13.375 -17.125 1 73.94 74 ASP B N 1
ATOM 2325 C CA . ASP B 1 74 ? 2.416 14.242 -17.547 1 73.94 74 ASP B CA 1
ATOM 2326 C C . ASP B 1 74 ? 3.732 13.812 -16.891 1 73.94 74 ASP B C 1
ATOM 2328 O O . ASP B 1 74 ? 4.781 13.836 -17.547 1 73.94 74 ASP B O 1
ATOM 2332 N N . ASP B 1 75 ? 3.736 13.375 -15.664 1 74.44 75 ASP B N 1
ATOM 2333 C CA . ASP B 1 75 ? 4.973 13.125 -14.938 1 74.44 75 ASP B CA 1
ATOM 2334 C C . ASP B 1 75 ? 5.027 11.688 -14.422 1 74.44 75 ASP B C 1
ATOM 2336 O O . ASP B 1 75 ? 5.895 11.344 -13.617 1 74.44 75 ASP B O 1
ATOM 2340 N N . ARG B 1 76 ? 4.039 10.844 -14.867 1 82 76 ARG B N 1
ATOM 2341 C CA . ARG B 1 76 ? 4.039 9.461 -14.391 1 82 76 ARG B CA 1
ATOM 2342 C C . ARG B 1 76 ? 3.232 8.562 -15.32 1 82 76 ARG B C 1
ATOM 2344 O O . ARG B 1 76 ? 2.424 9.047 -16.109 1 82 76 ARG B O 1
ATOM 2351 N N . ALA B 1 77 ? 3.559 7.379 -15.25 1 89.25 77 ALA B N 1
ATOM 2352 C CA . ALA B 1 77 ? 2.816 6.387 -16.031 1 89.25 77 ALA B CA 1
ATOM 2353 C C . ALA B 1 77 ? 2.793 5.039 -15.312 1 89.25 77 ALA B C 1
ATOM 2355 O O . ALA B 1 77 ? 3.723 4.703 -14.578 1 89.25 77 ALA B O 1
ATOM 2356 N N . LEU B 1 78 ? 1.691 4.383 -15.445 1 91.81 78 LEU B N 1
ATOM 2357 C CA . LEU B 1 78 ? 1.547 3.01 -14.977 1 91.81 78 LEU B CA 1
ATOM 2358 C C . LEU B 1 78 ? 1.72 2.021 -16.125 1 91.81 78 LEU B C 1
ATOM 2360 O O . LEU B 1 78 ? 1.065 2.146 -17.156 1 91.81 78 LEU B O 1
ATOM 2364 N N . TYR B 1 79 ? 2.609 1.07 -15.844 1 93.19 79 TYR B N 1
ATOM 2365 C CA . TYR B 1 79 ? 2.912 0.092 -16.875 1 93.19 79 TYR B CA 1
ATOM 2366 C C . TYR B 1 79 ? 2.518 -1.312 -16.438 1 93.19 79 TYR B C 1
ATOM 2368 O O . TYR B 1 79 ? 2.656 -1.662 -15.266 1 93.19 79 TYR B O 1
ATOM 2376 N N . LYS B 1 80 ? 2.033 -2.031 -17.391 1 93.94 80 LYS B N 1
ATOM 2377 C CA . LYS B 1 80 ? 1.91 -3.48 -17.25 1 93.94 80 LYS B CA 1
ATOM 2378 C C . LYS B 1 80 ? 3.057 -4.199 -17.938 1 93.94 80 LYS B C 1
ATOM 2380 O O . LYS B 1 80 ? 3.326 -3.951 -19.125 1 93.94 80 LYS B O 1
ATOM 2385 N N . ILE B 1 81 ? 3.738 -5.09 -17.172 1 91.19 81 ILE B N 1
ATOM 2386 C CA . ILE B 1 81 ? 4.914 -5.758 -17.719 1 91.19 81 ILE B CA 1
ATOM 2387 C C . ILE B 1 81 ? 4.699 -7.27 -17.703 1 91.19 81 ILE B C 1
ATOM 2389 O O . ILE B 1 81 ? 4.203 -7.82 -16.719 1 91.19 81 ILE B O 1
ATOM 2393 N N . VAL B 1 82 ? 4.98 -7.918 -18.797 1 89.62 82 VAL B N 1
ATOM 2394 C CA . VAL B 1 82 ? 5.109 -9.367 -18.859 1 89.62 82 VAL B CA 1
ATOM 2395 C C . VAL B 1 82 ? 6.582 -9.75 -19.016 1 89.62 82 VAL B C 1
ATOM 2397 O O . VAL B 1 82 ? 7.238 -9.352 -19.984 1 89.62 82 VAL B O 1
ATOM 2400 N N . TRP B 1 83 ? 6.961 -10.531 -18.062 1 86.56 83 TRP B N 1
ATOM 2401 C CA . TRP B 1 83 ? 8.375 -10.867 -18.031 1 86.56 83 TRP B CA 1
ATOM 2402 C C . TRP B 1 83 ? 8.633 -12.18 -18.766 1 86.56 83 TRP B C 1
ATOM 2404 O O . TRP B 1 83 ? 7.805 -13.094 -18.734 1 86.56 83 TRP B O 1
ATOM 2414 N N . GLU B 1 84 ? 9.578 -12.336 -19.547 1 81.81 84 GLU B N 1
ATOM 2415 C CA . GLU B 1 84 ? 9.984 -13.594 -20.156 1 81.81 84 GLU B CA 1
ATOM 2416 C C . GLU B 1 84 ? 10.508 -14.57 -19.109 1 81.81 84 GLU B C 1
ATOM 2418 O O . GLU B 1 84 ? 10.078 -15.727 -19.062 1 81.81 84 GLU B O 1
ATOM 2423 N N . ASP B 1 85 ? 11.516 -14.328 -18.453 1 66.25 85 ASP B N 1
ATOM 2424 C CA . ASP B 1 85 ? 12.125 -15.102 -17.391 1 66.25 85 ASP B CA 1
ATOM 2425 C C . ASP B 1 85 ? 12.453 -14.219 -16.188 1 66.25 85 ASP B C 1
ATOM 2427 O O . ASP B 1 85 ? 13.32 -13.344 -16.266 1 66.25 85 ASP B O 1
ATOM 2431 N N . PRO B 1 86 ? 11.367 -14.078 -15.383 1 57.5 86 PRO B N 1
ATOM 2432 C CA . PRO B 1 86 ? 11.672 -13.117 -14.32 1 57.5 86 PRO B CA 1
ATOM 2433 C C . PRO B 1 86 ? 12.977 -13.445 -13.594 1 57.5 86 PRO B C 1
ATOM 2435 O O . PRO B 1 86 ? 13.055 -14.445 -12.875 1 57.5 86 PRO B O 1
ATOM 2438 N N . ALA B 1 87 ? 14.062 -13.422 -14.273 1 55.88 87 ALA B N 1
ATOM 2439 C CA . ALA B 1 87 ? 15.289 -13.977 -13.695 1 55.88 87 ALA B CA 1
ATOM 2440 C C . ALA B 1 87 ? 16.016 -12.938 -12.844 1 55.88 87 ALA B C 1
ATOM 2442 O O . ALA B 1 87 ? 17.188 -12.648 -13.07 1 55.88 87 ALA B O 1
ATOM 2443 N N . GLU B 1 88 ? 15.141 -12.039 -12.141 1 68.69 88 GLU B N 1
ATOM 2444 C CA . GLU B 1 88 ? 16.062 -11.211 -11.375 1 68.69 88 GLU B CA 1
ATOM 2445 C C . GLU B 1 88 ? 16.578 -11.953 -10.148 1 68.69 88 GLU B C 1
ATOM 2447 O O . GLU B 1 88 ? 15.797 -12.484 -9.359 1 68.69 88 GLU B O 1
ATOM 2452 N N . GLN B 1 89 ? 17.875 -12.258 -10.211 1 75.31 89 GLN B N 1
ATOM 2453 C CA . GLN B 1 89 ? 18.547 -12.984 -9.141 1 75.31 89 GLN B CA 1
ATOM 2454 C C . GLN B 1 89 ? 18.062 -12.508 -7.773 1 75.31 89 GLN B C 1
ATOM 2456 O O . GLN B 1 89 ? 17.859 -13.312 -6.863 1 75.31 89 GLN B O 1
ATOM 2461 N N . LEU B 1 90 ? 17.844 -11.219 -7.684 1 82.5 90 LEU B N 1
ATOM 2462 C CA . LEU B 1 90 ? 17.422 -10.664 -6.402 1 82.5 90 LEU B CA 1
ATOM 2463 C C . LEU B 1 90 ? 16.031 -11.164 -6.027 1 82.5 90 LEU B C 1
ATOM 2465 O O . LEU B 1 90 ? 15.805 -11.609 -4.902 1 82.5 90 LEU B O 1
ATOM 2469 N N . ILE B 1 91 ? 15.125 -11.109 -6.965 1 84.19 91 ILE B N 1
ATOM 2470 C CA . ILE B 1 91 ? 13.7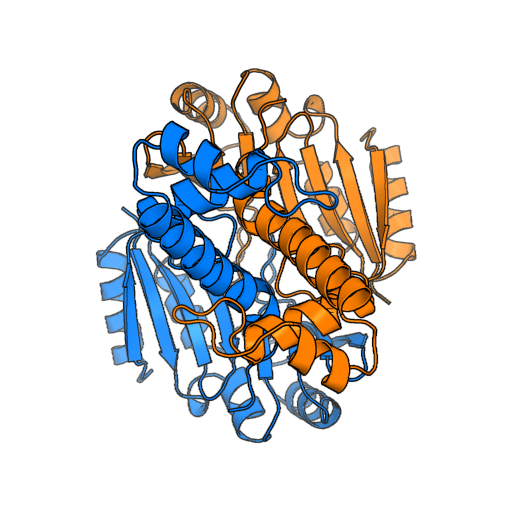5 -11.516 -6.723 1 84.19 91 ILE B CA 1
ATOM 2471 C C . ILE B 1 91 ? 13.695 -13.016 -6.43 1 84.19 91 ILE B C 1
ATOM 2473 O O . ILE B 1 91 ? 12.961 -13.453 -5.535 1 84.19 91 ILE B O 1
ATOM 2477 N N . THR B 1 92 ? 14.469 -13.734 -7.148 1 84.38 92 THR B N 1
ATOM 2478 C CA . THR B 1 92 ? 14.562 -15.172 -6.914 1 84.38 92 THR B CA 1
ATOM 2479 C C . THR B 1 92 ? 15.055 -15.461 -5.5 1 84.38 92 THR B C 1
ATOM 2481 O O . THR B 1 92 ? 14.531 -16.344 -4.82 1 84.38 92 THR B O 1
ATOM 2484 N N . GLY B 1 93 ? 16.078 -14.75 -5.09 1 85.88 93 GLY B N 1
ATOM 2485 C CA . GLY B 1 93 ? 16.578 -14.898 -3.73 1 85.88 93 GLY B CA 1
ATOM 2486 C C . GLY B 1 93 ? 15.531 -14.617 -2.674 1 85.88 93 GLY B C 1
ATOM 2487 O O . GLY B 1 93 ? 15.422 -15.352 -1.687 1 85.88 93 GLY B O 1
ATOM 2488 N N . ILE B 1 94 ? 14.758 -13.609 -2.912 1 88.62 94 ILE B N 1
ATOM 2489 C CA . ILE B 1 94 ? 13.703 -13.227 -1.977 1 88.62 94 ILE B CA 1
ATOM 2490 C C . ILE B 1 94 ? 12.648 -14.328 -1.912 1 88.62 94 ILE B C 1
ATOM 2492 O O . ILE B 1 94 ? 12.25 -14.75 -0.824 1 88.62 94 ILE B O 1
ATOM 2496 N N . THR B 1 95 ? 12.289 -14.859 -3.072 1 87.56 95 THR B N 1
ATOM 2497 C CA . THR B 1 95 ? 11.25 -15.891 -3.152 1 87.56 95 THR B CA 1
ATOM 2498 C C . THR B 1 95 ? 11.758 -17.203 -2.568 1 87.56 95 THR B C 1
ATOM 2500 O O . THR B 1 95 ? 11.008 -17.906 -1.885 1 87.56 95 THR B O 1
ATOM 2503 N N . ASN B 1 96 ? 13.008 -17.484 -2.805 1 88.12 96 ASN B N 1
ATOM 2504 C CA . ASN B 1 96 ? 13.586 -18.734 -2.328 1 88.12 96 ASN B CA 1
ATOM 2505 C C . ASN B 1 96 ? 13.688 -18.766 -0.806 1 88.12 96 ASN B C 1
ATOM 2507 O O . ASN B 1 96 ? 13.75 -19.828 -0.205 1 88.12 96 ASN B O 1
ATOM 2511 N N . THR B 1 97 ? 13.695 -17.672 -0.247 1 90.31 97 THR B N 1
ATOM 2512 C CA . THR B 1 97 ? 13.812 -17.609 1.206 1 90.31 97 THR B CA 1
ATOM 2513 C C . THR B 1 97 ? 12.453 -17.312 1.843 1 90.31 97 THR B C 1
ATOM 2515 O O . THR B 1 97 ? 12.375 -16.922 3.01 1 90.31 97 THR B O 1
ATOM 2518 N N . ASN B 1 98 ? 11.391 -17.391 1.075 1 87.94 98 ASN B N 1
ATOM 2519 C CA . ASN B 1 98 ? 10.008 -17.219 1.514 1 87.94 98 ASN B CA 1
ATOM 2520 C C . ASN B 1 98 ? 9.773 -15.828 2.098 1 87.94 98 ASN B C 1
ATOM 2522 O O . ASN B 1 98 ? 9.016 -15.68 3.057 1 87.94 98 ASN B O 1
ATOM 2526 N N . ALA B 1 99 ? 10.57 -14.953 1.567 1 92.81 99 ALA B N 1
ATOM 2527 C CA . ALA B 1 99 ? 10.383 -13.562 1.98 1 92.81 99 ALA B CA 1
ATOM 2528 C C . ALA B 1 99 ? 9.336 -12.867 1.107 1 92.81 99 ALA B C 1
ATOM 2530 O O . ALA B 1 99 ? 8.922 -13.406 0.082 1 92.81 99 ALA B O 1
ATOM 2531 N N . THR B 1 100 ? 8.844 -11.758 1.628 1 92.75 100 THR B N 1
ATOM 2532 C CA . THR B 1 100 ? 7.809 -10.992 0.942 1 92.75 100 THR B CA 1
ATOM 2533 C C . THR B 1 100 ? 8.273 -9.562 0.685 1 92.75 100 THR B C 1
ATOM 2535 O O . THR B 1 100 ? 8.812 -8.906 1.58 1 92.75 100 THR B O 1
ATOM 2538 N N . ILE B 1 101 ? 8.07 -9.125 -0.539 1 92.25 101 ILE B N 1
ATOM 2539 C CA . ILE B 1 101 ? 8.406 -7.746 -0.861 1 92.25 101 ILE B CA 1
ATOM 2540 C C . ILE B 1 101 ? 7.25 -6.828 -0.48 1 92.25 101 ILE B C 1
ATOM 2542 O O . ILE B 1 101 ? 6.184 -6.875 -1.097 1 92.25 101 ILE B O 1
ATOM 2546 N N . LEU B 1 102 ? 7.527 -5.977 0.48 1 89.56 102 LEU B N 1
ATOM 2547 C CA . LEU B 1 102 ? 6.504 -5.062 0.969 1 89.56 102 LEU B CA 1
ATOM 2548 C C . LEU B 1 102 ? 6.52 -3.756 0.181 1 89.56 102 LEU B C 1
ATOM 2550 O O . LEU B 1 102 ? 5.488 -3.096 0.046 1 89.56 102 LEU B O 1
ATOM 2554 N N . GLU B 1 103 ? 7.684 -3.396 -0.222 1 86.62 103 GLU B N 1
ATOM 2555 C CA . GLU B 1 103 ? 7.895 -2.176 -0.995 1 86.62 103 GLU B CA 1
ATOM 2556 C C . GLU B 1 103 ? 9.172 -2.262 -1.826 1 86.62 103 GLU B C 1
ATOM 2558 O O . GLU B 1 103 ? 10.148 -2.891 -1.412 1 86.62 103 GLU B O 1
ATOM 2563 N N . ALA B 1 104 ? 9.102 -1.653 -2.998 1 87.38 104 ALA B N 1
ATOM 2564 C CA . ALA B 1 104 ? 10.289 -1.527 -3.842 1 87.38 104 ALA B CA 1
ATOM 2565 C C . ALA B 1 104 ? 10.203 -0.287 -4.727 1 87.38 104 ALA B C 1
ATOM 2567 O O . ALA B 1 104 ? 9.227 -0.106 -5.461 1 87.38 104 ALA B O 1
ATOM 2568 N N . HIS B 1 105 ? 11.125 0.544 -4.574 1 83.69 105 HIS B N 1
ATOM 2569 C CA . HIS B 1 105 ? 11.148 1.743 -5.402 1 83.69 105 HIS B CA 1
ATOM 2570 C C . HIS B 1 105 ? 12.57 2.264 -5.586 1 83.69 105 HIS B C 1
ATOM 2572 O O . HIS B 1 105 ? 13.461 1.946 -4.789 1 83.69 105 HIS B O 1
ATOM 2578 N N . SER B 1 106 ? 12.617 2.988 -6.699 1 80.5 106 SER B N 1
ATOM 2579 C CA . SER B 1 106 ? 13.914 3.59 -6.988 1 80.5 106 SER B CA 1
ATOM 2580 C C . SER B 1 106 ? 13.938 5.066 -6.605 1 80.5 106 SER B C 1
ATOM 2582 O O . SER B 1 106 ? 12.945 5.777 -6.789 1 80.5 106 SER B O 1
ATOM 2584 N N . ASP B 1 107 ? 14.992 5.48 -5.934 1 65.19 107 ASP B N 1
ATOM 2585 C CA . ASP B 1 107 ? 15.359 6.883 -5.773 1 65.19 107 ASP B CA 1
ATOM 2586 C C . ASP B 1 107 ? 16.781 7.137 -6.273 1 65.19 107 ASP B C 1
ATOM 2588 O O . ASP B 1 107 ? 17.094 6.867 -7.434 1 65.19 107 ASP B O 1
ATOM 2592 N N . GLU B 1 108 ? 17.656 7.453 -5.504 1 64.94 108 GLU B N 1
ATOM 2593 C CA . GLU B 1 108 ? 19.078 7.445 -5.852 1 64.94 108 GLU B CA 1
ATOM 2594 C C . GLU B 1 108 ? 19.625 6.02 -5.93 1 64.94 108 GLU B C 1
ATOM 2596 O O . GLU B 1 108 ? 20.469 5.719 -6.77 1 64.94 108 GLU B O 1
ATOM 2601 N N . GLU B 1 109 ? 19.016 5.176 -5.152 1 73.88 109 GLU B N 1
ATOM 2602 C CA . GLU B 1 109 ? 19.266 3.736 -5.148 1 73.88 109 GLU B CA 1
ATOM 2603 C C . GLU B 1 109 ? 17.953 2.953 -5.105 1 73.88 109 GLU B C 1
ATOM 2605 O O . GLU B 1 109 ? 16.875 3.541 -5 1 73.88 109 GLU B O 1
ATOM 2610 N N . TRP B 1 110 ? 18.125 1.691 -5.324 1 82.44 110 TRP B N 1
ATOM 2611 C CA . TRP B 1 110 ? 16.938 0.85 -5.195 1 82.44 110 TRP B CA 1
ATOM 2612 C C . TRP B 1 110 ? 16.688 0.459 -3.742 1 82.44 110 TRP B C 1
ATOM 2614 O O . TRP B 1 110 ? 17.594 -0.039 -3.07 1 82.44 110 TRP B O 1
ATOM 2624 N N . LEU B 1 111 ? 15.555 0.71 -3.299 1 84.19 111 LEU B N 1
ATOM 2625 C CA . LEU B 1 111 ? 15.188 0.408 -1.918 1 84.19 111 LEU B CA 1
ATOM 2626 C C . LEU B 1 111 ? 14.102 -0.66 -1.861 1 84.19 111 LEU B C 1
ATOM 2628 O O . LEU B 1 111 ? 13.133 -0.601 -2.615 1 84.19 111 LEU B O 1
ATOM 2632 N N . PHE B 1 112 ? 14.406 -1.649 -1.01 1 88.88 112 PHE B N 1
ATOM 2633 C CA . PHE B 1 112 ? 13.445 -2.717 -0.779 1 88.88 112 PHE B CA 1
ATOM 2634 C C . PHE B 1 112 ? 13.086 -2.814 0.699 1 88.88 112 PHE B C 1
ATOM 2636 O O . PHE B 1 112 ? 13.953 -2.688 1.562 1 88.88 112 PHE B O 1
ATOM 2643 N N . ARG B 1 113 ? 11.859 -2.941 0.963 1 90.19 113 ARG B N 1
ATOM 2644 C CA . ARG B 1 113 ? 11.383 -3.41 2.26 1 90.19 113 ARG B CA 1
ATOM 2645 C C . ARG B 1 113 ? 10.875 -4.848 2.17 1 90.19 113 ARG B C 1
ATOM 2647 O O . ARG B 1 113 ? 9.922 -5.129 1.45 1 90.19 113 ARG B O 1
ATOM 2654 N N . ILE B 1 114 ? 11.609 -5.711 2.891 1 92.62 114 ILE B N 1
ATOM 2655 C CA . ILE B 1 114 ? 11.359 -7.145 2.756 1 92.62 114 ILE B CA 1
ATOM 2656 C C . ILE B 1 114 ? 10.992 -7.73 4.113 1 92.62 114 ILE B C 1
ATOM 2658 O O . ILE B 1 114 ? 11.633 -7.441 5.125 1 92.62 114 ILE B O 1
ATOM 2662 N N . ARG B 1 115 ? 9.914 -8.492 4.121 1 93.81 115 ARG B N 1
ATOM 2663 C CA . ARG B 1 115 ? 9.523 -9.18 5.352 1 93.81 115 ARG B CA 1
ATOM 2664 C C . ARG B 1 115 ? 9.961 -10.641 5.32 1 93.81 115 ARG B C 1
ATOM 2666 O O . ARG B 1 115 ? 9.672 -11.359 4.363 1 93.81 115 ARG B O 1
ATOM 2673 N N . PHE B 1 116 ? 10.664 -11 6.309 1 92.69 116 PHE B N 1
ATOM 2674 C CA . PHE B 1 116 ? 11.023 -12.398 6.535 1 92.69 116 PHE B CA 1
ATOM 2675 C C . PHE B 1 116 ? 10.188 -13 7.656 1 92.69 116 PHE B C 1
ATOM 2677 O O . PHE B 1 116 ? 9.781 -12.297 8.578 1 92.69 116 PHE B O 1
ATOM 2684 N N . GLU B 1 117 ? 9.93 -14.281 7.508 1 89.5 117 GLU B N 1
ATOM 2685 C CA . GLU B 1 117 ? 9.086 -14.938 8.5 1 89.5 117 GLU B CA 1
ATOM 2686 C C . GLU B 1 117 ? 9.797 -15.039 9.852 1 89.5 117 GLU B C 1
ATOM 2688 O O . GLU B 1 117 ? 9.148 -15.148 10.891 1 89.5 117 GLU B O 1
ATOM 2693 N N . ASP B 1 118 ? 11.125 -15.094 9.789 1 85.69 118 ASP B N 1
ATOM 2694 C CA . ASP B 1 118 ? 11.961 -15.078 10.984 1 85.69 118 ASP B CA 1
ATOM 2695 C C . ASP B 1 118 ? 13.398 -14.688 10.641 1 85.69 118 ASP B C 1
ATOM 2697 O O . ASP B 1 118 ? 13.703 -14.375 9.492 1 85.69 118 ASP B O 1
ATOM 2701 N N . HIS B 1 119 ? 14.242 -14.664 11.734 1 85.94 119 HIS B N 1
ATOM 2702 C CA . HIS B 1 119 ? 15.625 -14.227 11.562 1 85.94 119 HIS B CA 1
ATOM 2703 C C . HIS B 1 119 ? 16.406 -15.203 10.68 1 85.94 119 HIS B C 1
ATOM 2705 O O . HIS B 1 119 ? 17.328 -14.805 9.977 1 85.94 119 HIS B O 1
ATOM 2711 N N . SER B 1 120 ? 16.031 -16.438 10.641 1 90.38 120 SER B N 1
ATOM 2712 C CA . SER B 1 120 ? 16.719 -17.422 9.797 1 90.38 120 SER B CA 1
ATOM 2713 C C . SER B 1 120 ? 16.516 -17.109 8.32 1 90.38 120 SER B C 1
ATOM 2715 O O . SER B 1 120 ? 17.406 -17.359 7.496 1 90.38 120 SER B O 1
ATOM 2717 N N . GLY B 1 121 ? 15.359 -16.641 8.008 1 91.88 121 GLY B N 1
ATOM 2718 C CA . GLY B 1 121 ? 15.102 -16.234 6.633 1 91.88 121 GLY B CA 1
ATOM 2719 C C . GLY B 1 121 ? 16.047 -15.148 6.141 1 91.88 121 GLY B C 1
ATOM 2720 O O . GLY B 1 121 ? 16.547 -15.219 5.016 1 91.88 121 GLY B O 1
ATOM 2721 N N . LEU B 1 122 ? 16.281 -14.18 6.992 1 91.75 122 LEU B N 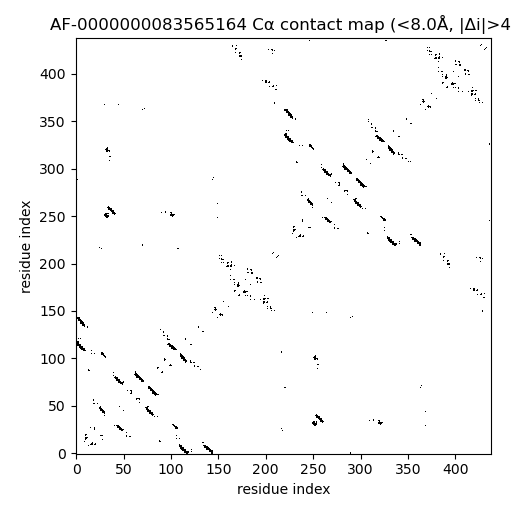1
ATOM 2722 C CA . LEU B 1 122 ? 17.219 -13.109 6.641 1 91.75 122 LEU B CA 1
ATOM 2723 C C . LEU B 1 122 ? 18.625 -13.656 6.465 1 91.75 122 LEU B C 1
ATOM 2725 O O . LEU B 1 122 ? 19.344 -13.258 5.543 1 91.75 122 LEU B O 1
ATOM 2729 N N . ALA B 1 123 ? 19 -14.539 7.332 1 91.88 123 ALA B N 1
ATOM 2730 C CA . ALA B 1 123 ? 20.312 -15.156 7.242 1 91.88 123 ALA B CA 1
ATOM 2731 C C . ALA B 1 123 ? 20.469 -15.945 5.941 1 91.88 123 ALA B C 1
ATOM 2733 O O . ALA B 1 123 ? 21.5 -15.875 5.277 1 91.88 123 ALA B O 1
ATOM 2734 N N . ARG B 1 124 ? 19.453 -16.688 5.551 1 94.62 124 ARG B N 1
ATOM 2735 C CA . ARG B 1 124 ? 19.469 -17.453 4.309 1 94.62 124 ARG B CA 1
ATOM 2736 C C . ARG B 1 124 ? 19.547 -16.531 3.098 1 94.62 124 ARG B C 1
ATOM 2738 O O . ARG B 1 124 ? 20.219 -16.828 2.117 1 94.62 124 ARG B O 1
ATOM 2745 N N . PHE B 1 125 ? 18.859 -15.469 3.242 1 93.44 125 PHE B N 1
ATOM 2746 C CA . PHE B 1 125 ? 18.906 -14.484 2.168 1 93.44 125 PHE B CA 1
ATOM 2747 C C . PHE B 1 125 ? 20.312 -13.906 2.018 1 93.44 125 PHE B C 1
ATOM 2749 O O . PHE B 1 125 ? 20.812 -13.758 0.899 1 93.44 125 PHE B O 1
ATOM 2756 N N . ASN B 1 126 ? 20.859 -13.562 3.121 1 91.88 126 ASN B N 1
ATOM 2757 C CA . ASN B 1 126 ? 22.219 -13.055 3.105 1 91.88 126 ASN B CA 1
ATOM 2758 C C . ASN B 1 126 ? 23.172 -14.047 2.453 1 91.88 126 ASN B C 1
ATOM 2760 O O . ASN B 1 126 ? 24.031 -13.656 1.653 1 91.88 126 ASN B O 1
ATOM 2764 N N . ARG B 1 127 ? 23.062 -15.25 2.791 1 92.62 127 ARG B N 1
ATOM 2765 C CA . ARG B 1 127 ? 23.891 -16.297 2.213 1 92.62 127 ARG B CA 1
ATOM 2766 C C . ARG B 1 127 ? 23.656 -16.422 0.711 1 92.62 127 ARG B C 1
ATOM 2768 O O . ARG B 1 127 ? 24.609 -16.547 -0.065 1 92.62 127 ARG B O 1
ATOM 2775 N N . TYR B 1 128 ? 22.422 -16.453 0.358 1 92.94 128 TYR B N 1
ATOM 2776 C CA . TYR B 1 128 ? 22.078 -16.516 -1.058 1 92.94 128 TYR B CA 1
ATOM 2777 C C . TYR B 1 128 ? 22.75 -15.375 -1.828 1 92.94 128 TYR B C 1
ATOM 2779 O O . TYR B 1 128 ? 23.344 -15.602 -2.887 1 92.94 128 TYR B O 1
ATOM 2787 N N . CYS B 1 129 ? 22.578 -14.172 -1.314 1 89.94 129 CYS B N 1
ATOM 2788 C CA . CYS B 1 129 ? 23.141 -13 -1.972 1 89.94 129 CYS B CA 1
ATOM 2789 C C . CYS B 1 129 ? 24.656 -13.141 -2.102 1 89.94 129 CYS B C 1
ATOM 2791 O O . CYS B 1 129 ? 25.234 -12.836 -3.152 1 89.94 129 CYS B O 1
ATOM 2793 N N . ALA B 1 130 ? 25.281 -13.562 -1.056 1 89.06 130 ALA B N 1
ATOM 2794 C CA . ALA B 1 130 ? 26.734 -13.766 -1.079 1 89.06 130 ALA B CA 1
ATOM 2795 C C . ALA B 1 130 ? 27.125 -14.797 -2.133 1 89.06 130 ALA B C 1
ATOM 2797 O O . ALA B 1 130 ? 28.078 -14.594 -2.887 1 89.06 130 ALA B O 1
ATOM 2798 N N . GLU B 1 131 ? 26.406 -15.852 -2.186 1 92.12 131 GLU B N 1
ATOM 2799 C CA . GLU B 1 131 ? 26.688 -16.938 -3.113 1 92.12 131 GLU B CA 1
ATOM 2800 C C . GLU B 1 131 ? 26.469 -16.516 -4.559 1 92.12 131 GLU B C 1
ATOM 2802 O O . GLU B 1 131 ? 27.094 -17.062 -5.477 1 92.12 131 GLU B O 1
ATOM 2807 N N . HIS B 1 132 ? 25.656 -15.57 -4.777 1 87.62 132 HIS B N 1
ATOM 2808 C CA . HIS B 1 132 ? 25.328 -15.156 -6.137 1 87.62 132 HIS B CA 1
ATOM 2809 C C . HIS B 1 132 ? 25.906 -13.773 -6.441 1 87.62 132 HIS B C 1
ATOM 2811 O O . HIS B 1 132 ? 25.516 -13.141 -7.426 1 87.62 132 HIS B O 1
ATOM 2817 N N . ASN B 1 133 ? 26.734 -13.289 -5.598 1 86.81 133 ASN B N 1
ATOM 2818 C CA . ASN B 1 133 ? 27.469 -12.039 -5.785 1 86.81 133 ASN B CA 1
ATOM 2819 C C . ASN B 1 133 ? 26.531 -10.844 -5.898 1 86.81 133 ASN B C 1
ATOM 2821 O O . ASN B 1 133 ? 26.688 -10 -6.777 1 86.81 133 ASN B O 1
ATOM 2825 N N . ILE B 1 134 ? 25.453 -10.891 -5.137 1 85.44 134 ILE B N 1
ATOM 2826 C CA . ILE B 1 134 ? 24.547 -9.75 -5.016 1 85.44 134 ILE B CA 1
ATOM 2827 C C . ILE B 1 134 ? 24.953 -8.898 -3.812 1 85.44 134 ILE B C 1
ATOM 2829 O O . ILE B 1 134 ? 25.016 -9.398 -2.684 1 85.44 134 ILE B O 1
ATOM 2833 N N . THR B 1 135 ? 25.297 -7.684 -4.09 1 85.44 135 THR B N 1
ATOM 2834 C CA . THR B 1 135 ? 25.703 -6.781 -3.016 1 85.44 135 THR B CA 1
ATOM 2835 C C . THR B 1 135 ? 24.547 -5.84 -2.646 1 85.44 135 THR B C 1
ATOM 2837 O O . THR B 1 135 ? 23.969 -5.191 -3.518 1 85.44 135 THR B O 1
ATOM 2840 N N . TYR B 1 136 ? 24.172 -5.891 -1.397 1 86.56 136 TYR B N 1
ATOM 2841 C CA . TYR B 1 136 ? 23.156 -4.961 -0.904 1 86.56 136 TYR B CA 1
ATOM 2842 C C . TYR B 1 136 ? 23.578 -4.355 0.431 1 86.56 136 TYR B C 1
ATOM 2844 O O . TYR B 1 136 ? 24.5 -4.859 1.085 1 86.56 136 TYR B O 1
ATOM 2852 N N . ARG B 1 137 ? 23.078 -3.221 0.748 1 85.62 137 ARG B N 1
ATOM 2853 C CA . ARG B 1 137 ? 23.25 -2.596 2.055 1 85.62 137 ARG B CA 1
ATOM 2854 C C . ARG B 1 137 ? 22 -2.758 2.916 1 85.62 137 ARG B C 1
ATOM 2856 O O . ARG B 1 137 ? 20.891 -2.451 2.475 1 85.62 137 ARG B O 1
ATOM 2863 N N . LEU B 1 138 ? 22.234 -3.283 4.129 1 87.31 138 LEU B N 1
ATOM 2864 C CA . LEU B 1 138 ? 21.156 -3.408 5.094 1 87.31 138 LEU B CA 1
ATOM 2865 C C . LEU B 1 138 ? 20.969 -2.115 5.883 1 87.31 138 LEU B C 1
ATOM 2867 O O . LEU B 1 138 ? 21.781 -1.795 6.754 1 87.31 138 LEU B O 1
ATOM 2871 N N . ASN B 1 139 ? 19.984 -1.476 5.605 1 77.12 139 ASN B N 1
ATOM 2872 C CA . ASN B 1 139 ? 19.781 -0.163 6.203 1 77.12 139 ASN B CA 1
ATOM 2873 C C . ASN B 1 139 ? 19.125 -0.274 7.582 1 77.12 139 ASN B C 1
ATOM 2875 O O . ASN B 1 139 ? 19.484 0.469 8.5 1 77.12 139 ASN B O 1
ATOM 2879 N N . ARG B 1 140 ? 18.156 -1.096 7.641 1 77.5 140 ARG B N 1
ATOM 2880 C CA . ARG B 1 140 ? 17.391 -1.204 8.883 1 77.5 140 ARG B CA 1
ATOM 2881 C C . ARG B 1 140 ? 16.75 -2.578 9.008 1 77.5 140 ARG B C 1
ATOM 2883 O O . ARG B 1 140 ? 16.281 -3.148 8.016 1 77.5 140 ARG B O 1
ATOM 2890 N N . VAL B 1 141 ? 16.828 -3.135 10.188 1 80.38 141 VAL B N 1
ATOM 2891 C CA . VAL B 1 141 ? 16.062 -4.32 10.531 1 80.38 141 VAL B CA 1
ATOM 2892 C C . VAL B 1 141 ? 15.078 -3.988 11.656 1 80.38 141 VAL B C 1
ATOM 2894 O O . VAL B 1 141 ? 15.445 -3.334 12.633 1 80.38 141 VAL B O 1
ATOM 2897 N N . SER B 1 142 ? 13.805 -4.32 11.383 1 79.44 142 SER B N 1
ATOM 2898 C CA . SER B 1 142 ? 12.789 -4.02 12.383 1 79.44 142 SER B CA 1
ATOM 2899 C C . SER B 1 142 ? 11.766 -5.148 12.492 1 79.44 142 SER B C 1
ATOM 2901 O O . SER B 1 142 ? 11.836 -6.125 11.742 1 79.44 142 SER B O 1
ATOM 2903 N N . SER B 1 143 ? 10.984 -5.066 13.625 1 74.19 143 SER B N 1
ATOM 2904 C CA . SER B 1 143 ? 9.867 -5.992 13.758 1 74.19 143 SER B CA 1
ATOM 2905 C C . SER B 1 143 ? 8.578 -5.391 13.211 1 74.19 143 SER B C 1
ATOM 2907 O O . SER B 1 143 ? 8.5 -4.184 12.977 1 74.19 143 SER B O 1
ATOM 2909 N N . LEU B 1 144 ? 7.664 -6.355 12.812 1 64.44 144 LEU B N 1
ATOM 2910 C CA . LEU B 1 144 ? 6.387 -5.906 12.266 1 64.44 144 LEU B CA 1
ATOM 2911 C C . LEU B 1 144 ? 5.664 -5.004 13.258 1 64.44 144 LEU B C 1
ATOM 2913 O O . LEU B 1 144 ? 4.887 -4.133 12.859 1 64.44 144 LEU B O 1
ATOM 2917 N N . ALA B 1 145 ? 5.84 -5.242 14.57 1 56.59 145 ALA B N 1
ATOM 2918 C CA . ALA B 1 145 ? 5.203 -4.441 15.609 1 56.59 145 ALA B CA 1
ATOM 2919 C C . ALA B 1 145 ? 5.426 -2.953 15.375 1 56.59 145 ALA B C 1
ATOM 2921 O O . ALA B 1 145 ? 4.582 -2.127 15.734 1 56.59 145 ALA B O 1
ATOM 2922 N N . GLU B 1 146 ? 6.484 -2.633 14.938 1 48.38 146 GLU B N 1
ATOM 2923 C CA . GLU B 1 146 ? 6.887 -1.231 14.859 1 48.38 146 GLU B CA 1
ATOM 2924 C C . GLU B 1 146 ? 6.133 -0.498 13.758 1 48.38 146 GLU B C 1
ATOM 2926 O O . GLU B 1 146 ? 6.004 0.728 13.789 1 48.38 146 GLU B O 1
ATOM 2931 N N . ARG B 1 147 ? 5.648 -1.4 12.797 1 47.84 147 ARG B N 1
ATOM 2932 C CA . ARG B 1 147 ? 4.988 -0.691 11.711 1 47.84 147 ARG B CA 1
ATOM 2933 C C . ARG B 1 147 ? 3.705 -1.403 11.289 1 47.84 147 ARG B C 1
ATOM 2935 O O . ARG B 1 147 ? 3.734 -2.576 10.914 1 47.84 147 ARG B O 1
ATOM 2942 N N . PRO B 1 148 ? 2.59 -0.937 11.852 1 45.88 148 PRO B N 1
ATOM 2943 C CA . PRO B 1 148 ? 1.388 -1.609 11.352 1 45.88 148 PRO B CA 1
ATOM 2944 C C . PRO B 1 148 ? 1.355 -1.704 9.828 1 45.88 148 PRO B C 1
ATOM 2946 O O . PRO B 1 148 ? 1.964 -0.878 9.141 1 45.88 148 PRO B O 1
ATOM 2949 N N . PRO B 1 149 ? 0.908 -2.855 9.414 1 43.03 149 PRO B N 1
ATOM 2950 C CA . PRO B 1 149 ? 0.916 -3.287 8.016 1 43.03 149 PRO B CA 1
ATOM 2951 C C . PRO B 1 149 ? 0.39 -2.213 7.062 1 43.03 149 PRO B C 1
ATOM 2953 O O . PRO B 1 149 ? 0.63 -2.281 5.855 1 43.03 149 PRO B O 1
ATOM 2956 N N . ASN B 1 150 ? -0.891 -1.739 7.488 1 40.44 150 ASN B N 1
ATOM 2957 C CA . ASN B 1 150 ? -1.667 -0.972 6.52 1 40.44 150 ASN B CA 1
ATOM 2958 C C . ASN B 1 150 ? -0.91 0.266 6.047 1 40.44 150 ASN B C 1
ATOM 2960 O O . ASN B 1 150 ? -1.477 1.125 5.371 1 40.44 150 ASN B O 1
ATOM 2964 N N . GLY B 1 151 ? 0.24 0.263 5.871 1 43.78 151 GLY B N 1
ATOM 2965 C CA . GLY B 1 151 ? 1.026 1.273 5.184 1 43.78 151 GLY B CA 1
ATOM 2966 C C . GLY B 1 151 ? 2.17 1.813 6.02 1 43.78 151 GLY B C 1
ATOM 2967 O O . GLY B 1 151 ? 2.475 1.275 7.086 1 43.78 151 GLY B O 1
ATOM 2968 N N . HIS B 1 152 ? 2.379 3.289 6.148 1 43.34 152 HIS B N 1
ATOM 2969 C CA . HIS B 1 152 ? 3.607 4.059 6.293 1 43.34 152 HIS B CA 1
ATOM 2970 C C . HIS B 1 152 ? 4.062 4.102 7.746 1 43.34 152 HIS B C 1
ATOM 2972 O O . HIS B 1 152 ? 3.275 4.414 8.641 1 43.34 152 HIS B O 1
ATOM 2978 N N . ASP B 1 153 ? 4.605 3.031 8.18 1 49.28 153 ASP B N 1
ATOM 2979 C CA . ASP B 1 153 ? 5.414 3.318 9.367 1 49.28 153 ASP B CA 1
ATOM 2980 C C . ASP B 1 153 ? 5.883 4.77 9.375 1 49.28 153 ASP B C 1
ATOM 2982 O O . ASP B 1 153 ? 6.723 5.16 8.555 1 49.28 153 ASP B O 1
ATOM 2986 N N . PHE B 1 154 ? 4.875 5.488 9.828 1 56.5 154 PHE B N 1
ATOM 2987 C CA . PHE B 1 154 ? 5.266 6.891 9.727 1 56.5 154 PHE B CA 1
ATOM 2988 C C . PHE B 1 154 ? 6.344 7.227 10.75 1 56.5 154 PHE B C 1
ATOM 2990 O O . PHE B 1 154 ? 6.633 8.398 10.992 1 56.5 154 PHE B O 1
ATOM 2997 N N . ASP B 1 155 ? 6.996 5.996 11.383 1 63.88 155 ASP B N 1
ATOM 2998 C CA . ASP B 1 155 ? 8.062 6.176 12.359 1 63.88 155 ASP B CA 1
ATOM 2999 C C . ASP B 1 155 ? 7.609 7.062 13.516 1 63.88 155 ASP B C 1
ATOM 3001 O O . ASP B 1 155 ? 8.352 7.93 13.977 1 63.88 155 ASP B O 1
ATOM 3005 N N . LEU B 1 156 ? 6.371 6.836 13.906 1 73.56 156 LEU B N 1
ATOM 3006 C CA . LEU B 1 156 ? 5.848 7.57 15.055 1 73.56 156 LEU B CA 1
ATOM 3007 C C . LEU B 1 156 ? 6.211 6.871 16.359 1 73.56 156 LEU B C 1
ATOM 3009 O O . LEU B 1 156 ? 6.172 5.645 16.438 1 73.56 156 LEU B O 1
ATOM 3013 N N . THR B 1 157 ? 6.777 7.66 17.328 1 72 157 THR B N 1
ATOM 3014 C CA . THR B 1 157 ? 6.805 7.121 18.688 1 72 157 THR B CA 1
ATOM 3015 C C . THR B 1 157 ? 5.387 6.871 19.188 1 72 157 THR B C 1
ATOM 3017 O O . THR B 1 157 ? 4.422 7.43 18.656 1 72 157 THR B O 1
ATOM 3020 N N . ASP B 1 158 ? 5.219 6.129 20.297 1 72.44 158 ASP B N 1
ATOM 3021 C CA . ASP B 1 158 ? 3.91 5.871 20.891 1 72.44 158 ASP B CA 1
ATOM 3022 C C . ASP B 1 158 ? 3.223 7.172 21.297 1 72.44 158 ASP B C 1
ATOM 3024 O O . ASP B 1 158 ? 2.025 7.348 21.047 1 72.44 158 ASP B O 1
ATOM 3028 N N . ALA B 1 159 ? 3.986 8.062 21.875 1 82.44 159 ALA B N 1
ATOM 3029 C CA . ALA B 1 159 ? 3.451 9.336 22.344 1 82.44 159 ALA B CA 1
ATOM 3030 C C . ALA B 1 159 ? 2.98 10.195 21.172 1 82.44 159 ALA B C 1
ATOM 3032 O O . ALA B 1 159 ? 1.931 10.836 21.234 1 82.44 159 ALA B O 1
ATOM 3033 N N . GLN B 1 160 ? 3.748 10.141 20.062 1 85.31 160 GLN B N 1
ATOM 3034 C CA . GLN B 1 160 ? 3.377 10.875 18.859 1 85.31 160 GLN B CA 1
ATOM 3035 C C . GLN B 1 160 ? 2.1 10.312 18.234 1 85.31 160 GLN B C 1
ATOM 3037 O O . GLN B 1 160 ? 1.202 11.07 17.859 1 85.31 160 GLN B O 1
ATOM 3042 N N . HIS B 1 161 ? 2.113 9.039 18.156 1 83.19 161 HIS B N 1
ATOM 3043 C CA . HIS B 1 161 ? 0.95 8.391 17.562 1 83.19 161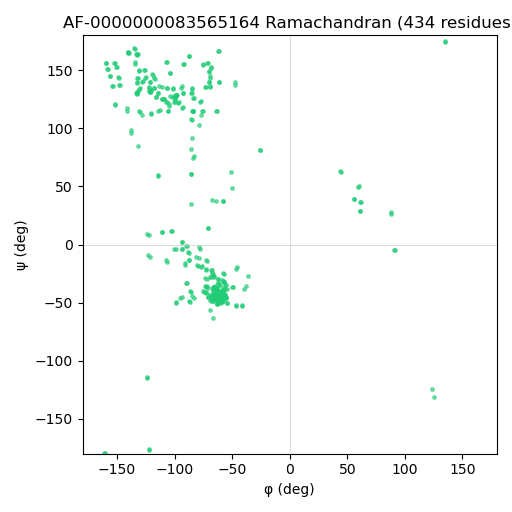 HIS B CA 1
ATOM 3044 C C . HIS B 1 161 ? -0.314 8.695 18.359 1 83.19 161 HIS B C 1
ATOM 3046 O O . HIS B 1 161 ? -1.34 9.07 17.781 1 83.19 161 HIS B O 1
ATOM 3052 N N . GLU B 1 162 ? -0.205 8.523 19.656 1 83.38 162 GLU B N 1
ATOM 3053 C CA . GLU B 1 162 ? -1.355 8.75 20.531 1 83.38 162 GLU B CA 1
ATOM 3054 C C . GLU B 1 162 ? -1.857 10.188 20.422 1 83.38 162 GLU B C 1
ATOM 3056 O O . GLU B 1 162 ? -3.059 10.422 20.266 1 83.38 162 GLU B O 1
ATOM 3061 N N . ALA B 1 163 ? -1.003 11.133 20.531 1 92.5 163 ALA B N 1
ATOM 3062 C CA . ALA B 1 163 ? -1.35 12.555 20.469 1 92.5 163 ALA B CA 1
ATOM 3063 C C . ALA B 1 163 ? -1.972 12.914 19.125 1 92.5 163 ALA B C 1
ATOM 3065 O O . ALA B 1 163 ? -2.996 13.594 19.062 1 92.5 163 ALA B O 1
ATOM 3066 N N . LEU B 1 164 ? -1.322 12.391 18.016 1 91 164 LEU B N 1
ATOM 3067 C CA . LEU B 1 164 ? -1.777 12.719 16.672 1 91 164 LEU B CA 1
ATOM 3068 C C . LEU B 1 164 ? -3.129 12.07 16.391 1 91 164 LEU B C 1
ATOM 3070 O O . LEU B 1 164 ? -4.02 12.711 15.82 1 91 164 LEU B O 1
ATOM 3074 N N . ALA B 1 165 ? -3.262 10.852 16.766 1 85.12 165 ALA B N 1
ATOM 3075 C CA . ALA B 1 165 ? -4.531 10.156 16.578 1 85.12 165 ALA B CA 1
ATOM 3076 C C . ALA B 1 165 ? -5.664 10.867 17.312 1 85.12 165 ALA B C 1
ATOM 3078 O O . ALA B 1 165 ? -6.754 11.047 16.766 1 85.12 165 ALA B O 1
ATOM 3079 N N . LEU B 1 166 ? -5.426 11.258 18.531 1 90.5 166 LEU B N 1
ATOM 3080 C CA . LEU B 1 166 ? -6.418 11.977 19.312 1 90.5 166 LEU B CA 1
ATOM 3081 C C . LEU B 1 166 ? -6.797 13.297 18.656 1 90.5 166 LEU B C 1
ATOM 3083 O O . LEU B 1 166 ? -7.977 13.641 18.578 1 90.5 166 LEU B O 1
ATOM 3087 N N . ALA B 1 167 ? -5.832 14.062 18.25 1 94.5 167 ALA B N 1
ATOM 3088 C CA . ALA B 1 167 ? -6.062 15.352 17.594 1 94.5 167 ALA B CA 1
ATOM 3089 C C . ALA B 1 167 ? -6.938 15.188 16.359 1 94.5 167 ALA B C 1
ATOM 3091 O O . ALA B 1 167 ? -7.855 15.977 16.125 1 94.5 167 ALA B O 1
ATOM 3092 N N . VAL B 1 168 ? -6.633 14.133 15.57 1 89.62 168 VAL B N 1
ATOM 3093 C CA . VAL B 1 168 ? -7.391 13.875 14.352 1 89.62 168 VAL B CA 1
ATOM 3094 C C . VAL B 1 168 ? -8.812 13.461 14.703 1 89.62 168 VAL B C 1
ATOM 3096 O O . VAL B 1 168 ? -9.781 13.984 14.141 1 89.62 168 VAL B O 1
ATOM 3099 N N . GLU B 1 169 ? -8.961 12.602 15.609 1 87.31 169 GLU B N 1
ATOM 3100 C CA . GLU B 1 169 ? -10.258 12.062 16.016 1 87.31 169 GLU B CA 1
ATOM 3101 C C . GLU B 1 169 ? -11.148 13.164 16.594 1 87.31 169 GLU B C 1
ATOM 3103 O O . GLU B 1 169 ? -12.352 13.18 16.344 1 87.31 169 GLU B O 1
ATOM 3108 N N . ARG B 1 170 ? -10.508 14.062 17.328 1 91.88 170 ARG B N 1
ATOM 3109 C CA . ARG B 1 170 ? -11.266 15.094 18.031 1 91.88 170 ARG B CA 1
ATOM 3110 C C . ARG B 1 170 ? -11.453 16.328 17.156 1 91.88 170 ARG B C 1
ATOM 3112 O O . ARG B 1 170 ? -12.055 17.312 17.594 1 91.88 170 ARG B O 1
ATOM 3119 N N . GLY B 1 171 ? -10.922 16.297 15.984 1 93.12 171 GLY B N 1
ATOM 3120 C CA . GLY B 1 171 ? -11.242 17.297 14.977 1 93.12 171 GLY B CA 1
ATOM 3121 C C . GLY B 1 171 ? -10.352 18.516 15.047 1 93.12 171 GLY B C 1
ATOM 3122 O O . GLY B 1 171 ? -10.797 19.641 14.781 1 93.12 171 GLY B O 1
ATOM 3123 N N . TYR B 1 172 ? -9.125 18.375 15.555 1 95.12 172 TYR B N 1
ATOM 3124 C CA . TYR B 1 172 ? -8.211 19.516 15.594 1 95.12 172 TYR B CA 1
ATOM 3125 C C . TYR B 1 172 ? -7.926 20.031 14.188 1 95.12 172 TYR B C 1
ATOM 3127 O O . TYR B 1 172 ? -7.77 21.234 13.984 1 95.12 172 TYR B O 1
ATOM 3135 N N . PHE B 1 173 ? -7.863 19.172 13.211 1 93.94 173 PHE B N 1
ATOM 3136 C CA . PHE B 1 173 ? -7.492 19.547 11.852 1 93.94 173 PHE B CA 1
ATOM 3137 C C . PHE B 1 173 ? -8.727 19.844 11.016 1 93.94 173 PHE B C 1
ATOM 3139 O O . PHE B 1 173 ? -8.617 20.219 9.844 1 93.94 173 PHE B O 1
ATOM 3146 N N . LYS B 1 174 ? -9.859 19.781 11.578 1 91.75 174 LYS B N 1
ATOM 3147 C CA . LYS B 1 174 ? -11.094 20.094 10.859 1 91.75 174 LYS B CA 1
ATOM 3148 C C . LYS B 1 174 ? -11.258 21.594 10.656 1 91.75 174 LYS B C 1
ATOM 3150 O O . LYS B 1 174 ? -10.648 22.391 11.375 1 91.75 174 LYS B O 1
ATOM 3155 N N . VAL B 1 175 ? -11.992 21.922 9.633 1 90.19 175 VAL B N 1
ATOM 3156 C CA . VAL B 1 175 ? -12.375 23.297 9.359 1 90.19 175 VAL B CA 1
ATOM 3157 C C . VAL B 1 175 ? -13.891 23.422 9.359 1 90.19 175 VAL B C 1
ATOM 3159 O O . VAL B 1 175 ? -14.562 22.953 8.438 1 90.19 175 VAL B O 1
ATOM 3162 N N . PRO B 1 176 ? -14.438 24.156 10.336 1 91.81 176 PRO B N 1
ATOM 3163 C CA . PRO B 1 176 ? -13.727 24.812 11.438 1 91.81 176 PRO B CA 1
ATOM 3164 C C . PRO B 1 176 ? -13.18 23.828 12.461 1 91.81 176 PRO B C 1
ATOM 3166 O O . PRO B 1 176 ? -13.648 22.688 12.539 1 91.81 176 PRO B O 1
ATOM 3169 N N . ARG B 1 177 ? -12.055 24.281 13.266 1 92 177 ARG B N 1
ATOM 3170 C CA . ARG B 1 177 ? -11.43 23.453 14.297 1 92 177 ARG B CA 1
ATOM 3171 C C . ARG B 1 177 ? -12.43 23.094 15.391 1 92 177 ARG B C 1
ATOM 3173 O O . ARG B 1 177 ? -13.195 23.953 15.844 1 92 177 ARG B O 1
ATOM 3180 N N . GLU B 1 178 ? -12.406 21.891 15.883 1 93.75 178 GLU B N 1
ATOM 3181 C CA . GLU B 1 178 ? -13.414 21.422 16.828 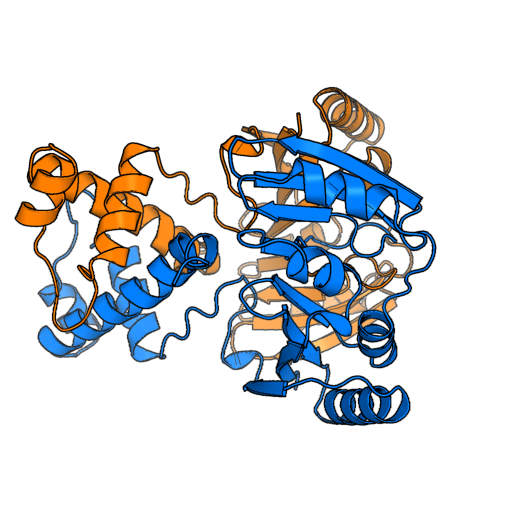1 93.75 178 GLU B CA 1
ATOM 3182 C C . GLU B 1 178 ? -12.844 21.328 18.234 1 93.75 178 GLU B C 1
ATOM 3184 O O . GLU B 1 178 ? -13.586 21.188 19.219 1 93.75 178 GLU B O 1
ATOM 3189 N N . VAL B 1 179 ? -11.57 21.359 18.406 1 94.69 179 VAL B N 1
ATOM 3190 C CA . VAL B 1 179 ? -10.938 21.234 19.719 1 94.69 179 VAL B CA 1
ATOM 3191 C C . VAL B 1 179 ? -9.625 22.016 19.719 1 94.69 179 VAL B C 1
ATOM 3193 O O . VAL B 1 179 ? -9.016 22.234 18.672 1 94.69 179 VAL B O 1
ATOM 3196 N N . GLU B 1 180 ? -9.195 22.469 20.812 1 95.44 180 GLU B N 1
ATOM 3197 C CA . GLU B 1 180 ? -7.91 23.141 20.969 1 95.44 180 GLU B CA 1
ATOM 3198 C C . GLU B 1 180 ? -6.91 22.25 21.703 1 95.44 180 GLU B C 1
ATOM 3200 O O . GLU B 1 180 ? -7.297 21.312 22.391 1 95.44 180 GLU B O 1
ATOM 3205 N N . TYR B 1 181 ? -5.645 22.5 21.516 1 93.81 181 TYR B N 1
ATOM 3206 C CA . TYR B 1 181 ? -4.57 21.703 22.094 1 93.81 181 TYR B CA 1
ATOM 3207 C C . TYR B 1 181 ? -4.719 21.609 23.609 1 93.81 181 TYR B C 1
ATOM 3209 O O . TYR B 1 181 ? -4.387 20.578 24.203 1 93.81 181 TYR B O 1
ATOM 3217 N N . ALA B 1 182 ? -5.211 22.688 24.219 1 95.94 182 ALA B N 1
ATOM 3218 C CA . ALA B 1 182 ? -5.348 22.703 25.672 1 95.94 182 ALA B CA 1
ATOM 3219 C C . ALA B 1 182 ? -6.246 21.578 26.141 1 95.94 182 ALA B C 1
ATOM 3221 O O . ALA B 1 182 ? -5.934 20.891 27.125 1 95.94 182 ALA B O 1
ATOM 3222 N N . GLU B 1 183 ? -7.332 21.406 25.484 1 96.25 183 GLU B N 1
ATOM 3223 C CA . GLU B 1 183 ? -8.273 20.344 25.844 1 96.25 183 GLU B CA 1
ATOM 3224 C C . GLU B 1 183 ? -7.656 18.969 25.625 1 96.25 183 GLU B C 1
ATOM 3226 O O . GLU B 1 183 ? -7.844 18.062 26.438 1 96.25 183 GLU B O 1
ATOM 3231 N N . LEU B 1 184 ? -6.992 18.812 24.516 1 95.94 184 LEU B N 1
ATOM 3232 C CA . LEU B 1 184 ? -6.371 17.531 24.172 1 95.94 184 LEU B CA 1
ATOM 3233 C C . LEU B 1 184 ? -5.266 17.188 25.172 1 95.94 184 LEU B C 1
ATOM 3235 O O . LEU B 1 184 ? -5.113 16.031 25.562 1 95.94 184 LEU B O 1
ATOM 3239 N N . ALA B 1 185 ? -4.492 18.203 25.578 1 96.44 185 ALA B N 1
ATOM 3240 C CA . ALA B 1 185 ? -3.416 18.031 26.547 1 96.44 185 ALA B CA 1
ATOM 3241 C C . ALA B 1 185 ? -3.963 17.547 27.891 1 96.44 185 ALA B C 1
ATOM 3243 O O . ALA B 1 185 ? -3.377 16.656 28.516 1 96.44 185 ALA B O 1
ATOM 3244 N N . ALA B 1 186 ? -5.016 18.125 28.266 1 95.62 186 ALA B N 1
ATOM 3245 C CA . ALA B 1 186 ? -5.664 17.734 29.516 1 95.62 186 ALA B CA 1
ATOM 3246 C C . ALA B 1 186 ? -6.109 16.266 29.469 1 95.62 186 ALA B C 1
ATOM 3248 O O . ALA B 1 186 ? -6 15.547 30.453 1 95.62 186 ALA B O 1
ATOM 3249 N N . GLU B 1 187 ? -6.625 15.898 28.297 1 93.19 187 GLU B N 1
ATOM 3250 C CA . GLU B 1 187 ? -7.113 14.531 28.141 1 93.19 187 GLU B CA 1
ATOM 3251 C C . GLU B 1 187 ? -5.973 13.516 28.25 1 93.19 187 GLU B C 1
ATOM 3253 O O . GLU B 1 187 ? -6.16 12.414 28.766 1 93.19 187 GLU B O 1
ATOM 3258 N N . LEU B 1 188 ? -4.855 13.82 27.781 1 92.94 188 LEU B N 1
ATOM 3259 C CA . LEU B 1 188 ? -3.709 12.914 27.797 1 92.94 188 LEU B CA 1
ATOM 3260 C C . LEU B 1 188 ? -2.838 13.156 29.031 1 92.94 188 LEU B C 1
ATOM 3262 O O . LEU B 1 188 ? -1.865 12.43 29.25 1 92.94 188 LEU B O 1
ATOM 3266 N N . ASP B 1 189 ? -3.205 14.188 29.828 1 94.44 189 ASP B N 1
ATOM 3267 C CA . ASP B 1 189 ? -2.482 14.547 31.047 1 94.44 189 ASP B CA 1
ATOM 3268 C C . ASP B 1 189 ? -1.03 14.906 30.734 1 94.44 189 ASP B C 1
ATOM 3270 O O . ASP B 1 189 ? -0.108 14.336 31.328 1 94.44 189 ASP B O 1
ATOM 3274 N N . VAL B 1 190 ? -0.814 15.805 29.75 1 95.81 190 VAL B N 1
ATOM 3275 C CA . VAL B 1 190 ? 0.486 16.359 29.375 1 95.81 190 VAL B CA 1
ATOM 3276 C C . VAL B 1 190 ? 0.38 17.875 29.234 1 95.81 190 VAL B C 1
ATOM 3278 O O . VAL B 1 190 ? -0.722 18.422 29.219 1 95.81 190 VAL B O 1
ATOM 3281 N N . SER B 1 191 ? 1.49 18.5 29.219 1 96.5 191 SER B N 1
ATOM 3282 C CA . SER B 1 191 ? 1.48 19.953 29 1 96.5 191 SER B CA 1
ATOM 3283 C C . SER B 1 191 ? 1.052 20.281 27.578 1 96.5 191 SER B C 1
ATOM 3285 O O . SER B 1 191 ? 1.203 19.453 26.656 1 96.5 191 SER B O 1
ATOM 3287 N N . VAL B 1 192 ? 0.499 21.422 27.469 1 96.06 192 VAL B N 1
ATOM 3288 C CA . VAL B 1 192 ? 0.076 21.875 26.141 1 96.06 192 VAL B CA 1
ATOM 3289 C C . VAL B 1 192 ? 1.268 21.891 25.188 1 96.06 192 VAL B C 1
ATOM 3291 O O . VAL B 1 192 ? 1.134 21.531 24.016 1 96.06 192 VAL B O 1
ATOM 3294 N N . GLN B 1 193 ? 2.398 22.25 25.656 1 95.62 193 GLN B N 1
ATOM 3295 C CA . GLN B 1 193 ? 3.615 22.266 24.859 1 95.62 193 GLN B CA 1
ATOM 3296 C C . GLN B 1 193 ? 3.982 20.859 24.375 1 95.62 193 GLN B C 1
ATOM 3298 O O . GLN B 1 193 ? 4.316 20.672 23.219 1 95.62 193 GLN B O 1
ATOM 3303 N N . ALA B 1 194 ? 3.982 19.938 25.297 1 95.06 194 ALA B N 1
ATOM 3304 C CA . ALA B 1 194 ? 4.32 18.562 24.969 1 95.06 194 ALA B CA 1
ATOM 3305 C C . ALA B 1 194 ? 3.361 18 23.922 1 95.06 194 ALA B C 1
ATOM 3307 O O . ALA B 1 194 ? 3.789 17.328 22.984 1 95.06 194 ALA B O 1
ATOM 3308 N N . LEU B 1 195 ? 2.104 18.281 24.078 1 95.38 195 LEU B N 1
ATOM 3309 C CA . LEU B 1 195 ? 1.098 17.828 23.125 1 95.38 195 LEU B CA 1
ATOM 3310 C C . LEU B 1 195 ? 1.345 18.422 21.734 1 95.38 195 LEU B C 1
ATOM 3312 O O . LEU B 1 195 ? 1.307 17.703 20.734 1 95.38 195 LEU B O 1
ATOM 3316 N N . SER B 1 196 ? 1.504 19.672 21.734 1 94.44 196 SER B N 1
ATOM 3317 C CA . SER B 1 196 ? 1.729 20.375 20.469 1 94.44 196 SER B CA 1
ATOM 3318 C C . SER B 1 196 ? 2.922 19.781 19.719 1 94.44 196 SER B C 1
ATOM 3320 O O . SER B 1 196 ? 2.84 19.531 18.516 1 94.44 196 SER B O 1
ATOM 3322 N N . GLU B 1 197 ? 3.977 19.562 20.422 1 94.88 197 GLU B N 1
ATOM 3323 C CA . GLU B 1 197 ? 5.184 19.031 19.797 1 94.88 197 GLU B CA 1
ATOM 3324 C C . GLU B 1 197 ? 4.938 17.625 19.266 1 94.88 197 GLU B C 1
ATOM 3326 O O . GLU B 1 197 ? 5.387 17.281 18.156 1 94.88 197 GLU B O 1
ATOM 3331 N N . ARG B 1 198 ? 4.32 16.828 19.984 1 93.69 198 ARG B N 1
ATOM 3332 C CA . ARG B 1 198 ? 4.023 15.453 19.578 1 93.69 198 ARG B CA 1
ATOM 3333 C C . ARG B 1 198 ? 3.164 15.43 18.328 1 93.69 198 ARG B C 1
ATOM 3335 O O . ARG B 1 198 ? 3.439 14.672 17.391 1 93.69 198 ARG B O 1
ATOM 3342 N N . VAL B 1 199 ? 2.146 16.281 18.328 1 94.81 199 VAL B N 1
ATOM 3343 C CA . VAL B 1 199 ? 1.219 16.312 17.203 1 94.81 199 VAL B CA 1
ATOM 3344 C C . VAL B 1 199 ? 1.942 16.812 15.953 1 94.81 199 VAL B C 1
ATOM 3346 O O . VAL B 1 199 ? 1.828 16.219 14.883 1 94.81 199 VAL B O 1
ATOM 3349 N N . ARG B 1 200 ? 2.627 17.891 16.125 1 93.94 200 ARG B N 1
ATOM 3350 C CA . ARG B 1 200 ? 3.299 18.484 14.977 1 93.94 200 ARG B CA 1
ATOM 3351 C C . ARG B 1 200 ? 4.367 17.562 14.414 1 93.94 200 ARG B C 1
ATOM 3353 O O . ARG B 1 200 ? 4.434 17.344 13.195 1 93.94 200 ARG B O 1
ATOM 3360 N N . ARG B 1 201 ? 5.16 16.953 15.266 1 91.69 201 ARG B N 1
ATOM 3361 C CA . ARG B 1 201 ? 6.188 16.031 14.805 1 91.69 201 ARG B CA 1
ATOM 3362 C C . ARG B 1 201 ? 5.566 14.805 14.141 1 91.69 201 ARG B C 1
ATOM 3364 O O . ARG B 1 201 ? 6.051 14.344 13.109 1 91.69 201 ARG B O 1
ATOM 3371 N N . GLY B 1 202 ? 4.566 14.328 14.812 1 90.44 202 GLY B N 1
ATOM 3372 C CA . GLY B 1 202 ? 3.855 13.195 14.227 1 90.44 202 GLY B CA 1
ATOM 3373 C C . GLY B 1 202 ? 3.244 13.516 12.875 1 90.44 202 GLY B C 1
ATOM 3374 O O . GLY B 1 202 ? 3.369 12.734 11.93 1 90.44 202 GLY B O 1
ATOM 3375 N N . ALA B 1 203 ? 2.576 14.68 12.812 1 92.94 203 ALA B N 1
ATOM 3376 C CA . ALA B 1 203 ? 1.96 15.102 11.555 1 92.94 203 ALA B CA 1
ATOM 3377 C C . ALA B 1 203 ? 3.01 15.281 10.461 1 92.94 203 ALA B C 1
ATOM 3379 O O . ALA B 1 203 ? 2.797 14.867 9.32 1 92.94 203 ALA B O 1
ATOM 3380 N N . ASP B 1 204 ? 4.086 15.859 10.836 1 90.31 204 ASP B N 1
ATOM 3381 C CA . ASP B 1 204 ? 5.164 16.047 9.875 1 90.31 204 ASP B CA 1
ATOM 3382 C C . ASP B 1 204 ? 5.621 14.711 9.289 1 90.31 204 ASP B C 1
ATOM 3384 O O . ASP B 1 204 ? 5.762 14.578 8.07 1 90.31 204 ASP B O 1
ATOM 3388 N N . LYS B 1 205 ? 5.867 13.734 10.117 1 83.38 205 LYS B N 1
ATOM 3389 C CA . LYS B 1 205 ? 6.328 12.422 9.688 1 83.38 205 LYS B CA 1
ATOM 3390 C C . LYS B 1 205 ? 5.305 11.758 8.766 1 83.38 205 LYS B C 1
ATOM 3392 O O . LYS B 1 205 ? 5.656 11.266 7.691 1 83.38 205 LYS B O 1
ATOM 3397 N N . VAL B 1 206 ? 4.043 11.82 9.148 1 81.62 206 VAL B N 1
ATOM 3398 C CA . VAL B 1 206 ? 2.975 11.164 8.406 1 81.62 206 VAL B CA 1
ATOM 3399 C C . VAL B 1 206 ? 2.779 11.859 7.059 1 81.62 206 VAL B C 1
ATOM 3401 O O . VAL B 1 206 ? 2.691 11.195 6.02 1 81.62 206 VAL B O 1
ATOM 3404 N N . LEU B 1 207 ? 2.688 13.203 7.094 1 85.56 207 LEU B N 1
ATOM 3405 C CA . LEU B 1 207 ? 2.406 13.969 5.879 1 85.56 207 LEU B CA 1
ATOM 3406 C C . LEU B 1 207 ? 3.562 13.859 4.891 1 85.56 207 LEU B C 1
ATOM 3408 O O . LEU B 1 207 ? 3.344 13.742 3.684 1 85.56 207 LEU B O 1
ATOM 3412 N N . ARG B 1 208 ? 4.723 13.859 5.402 1 77.12 208 ARG B N 1
ATOM 3413 C CA . ARG B 1 208 ? 5.887 13.688 4.543 1 77.12 208 ARG B CA 1
ATOM 3414 C C . ARG B 1 208 ? 5.867 12.32 3.861 1 77.12 208 ARG B C 1
ATOM 3416 O O . ARG B 1 208 ? 6.086 12.219 2.652 1 77.12 208 ARG B O 1
ATOM 3423 N N . ALA B 1 209 ? 5.684 11.367 4.691 1 69.12 209 ALA B N 1
ATOM 3424 C CA . ALA B 1 209 ? 5.637 10.008 4.16 1 69.12 209 ALA B CA 1
ATOM 3425 C C . ALA B 1 209 ? 4.527 9.859 3.125 1 69.12 209 ALA B C 1
ATOM 3427 O O . ALA B 1 209 ? 4.695 9.18 2.115 1 69.12 209 ALA B O 1
ATOM 3428 N N . ALA B 1 210 ? 3.385 10.516 3.439 1 69.81 210 ALA B N 1
ATOM 3429 C CA . ALA B 1 210 ? 2.199 10.391 2.596 1 69.81 210 ALA B CA 1
ATOM 3430 C C . ALA B 1 210 ? 2.357 11.188 1.303 1 69.81 210 ALA B C 1
ATOM 3432 O O . ALA B 1 210 ? 1.866 10.773 0.249 1 69.81 210 ALA B O 1
ATOM 3433 N N . LEU B 1 211 ? 2.961 12.422 1.481 1 67.19 211 LEU B N 1
ATOM 3434 C CA . LEU B 1 211 ? 2.938 13.352 0.359 1 67.19 211 LEU B CA 1
ATOM 3435 C C . LEU B 1 211 ? 4.254 13.312 -0.408 1 67.19 211 LEU B C 1
ATOM 3437 O O . LEU B 1 211 ? 4.285 13.562 -1.613 1 67.19 211 LEU B O 1
ATOM 3441 N N . LEU B 1 212 ? 5.383 13.438 0.443 1 54.44 212 LEU B N 1
ATOM 3442 C CA . LEU B 1 212 ? 6.688 13.602 -0.19 1 54.44 212 LEU B CA 1
ATOM 3443 C C . LEU B 1 212 ? 7.309 12.242 -0.515 1 54.44 212 LEU B C 1
ATOM 3445 O O . LEU B 1 212 ? 8.156 12.141 -1.405 1 54.44 212 LEU B O 1
ATOM 3449 N N . GLN B 1 213 ? 7.277 11.5 0.438 1 45.44 213 GLN B N 1
ATOM 3450 C CA . GLN B 1 213 ? 7.902 10.25 0.009 1 45.44 213 GLN B CA 1
ATOM 3451 C C . GLN B 1 213 ? 7.383 9.82 -1.359 1 45.44 213 GLN B C 1
ATOM 3453 O O . GLN B 1 213 ? 8.008 9 -2.035 1 45.44 213 GLN B O 1
ATOM 3458 N N . SER B 1 214 ? 6.246 10.406 -1.638 1 37.81 214 SER B N 1
ATOM 3459 C CA . SER B 1 214 ? 5.977 10.18 -3.053 1 37.81 214 SER B CA 1
ATOM 3460 C C . SER B 1 214 ? 6.875 11.039 -3.934 1 37.81 214 SER B C 1
ATOM 3462 O O . SER B 1 214 ? 7.098 10.719 -5.105 1 37.81 214 SER B O 1
ATOM 3464 N N . GLY B 1 215 ? 7.266 12.375 -3.576 1 32.22 215 GLY B N 1
ATOM 3465 C CA . GLY B 1 215 ? 7.949 13.367 -4.383 1 32.22 215 GLY B CA 1
ATOM 3466 C C . GLY B 1 215 ? 9.453 13.383 -4.172 1 32.22 215 GLY B C 1
ATOM 3467 O O . GLY B 1 215 ? 10.172 14.133 -4.828 1 32.22 215 GLY B O 1
ATOM 3468 N N . SER B 1 216 ? 9.969 13.359 -3.002 1 31.64 216 SER B N 1
ATOM 3469 C CA . SER B 1 216 ? 11.289 13.914 -2.73 1 31.64 216 SER B CA 1
ATOM 3470 C C . SER B 1 216 ? 12.375 13.148 -3.473 1 31.64 216 SER B C 1
ATOM 3472 O O . SER B 1 216 ? 12.922 12.172 -2.949 1 31.64 216 SER B O 1
ATOM 3474 N N . GLY B 1 217 ? 12.141 12.781 -4.516 1 25.81 217 GLY B N 1
ATOM 3475 C CA . GLY B 1 217 ? 13.352 12.422 -5.234 1 25.81 217 GLY B CA 1
ATOM 3476 C C . GLY B 1 217 ? 14.336 13.57 -5.363 1 25.81 217 GLY B C 1
ATOM 3477 O O . GLY B 1 217 ? 15.359 13.453 -6.031 1 25.81 217 GLY B O 1
ATOM 3478 N N . ASN B 1 218 ? 13.914 14.883 -5.434 1 22.2 218 ASN B N 1
ATOM 3479 C CA . ASN B 1 218 ? 15.008 15.766 -5.836 1 22.2 218 ASN B CA 1
ATOM 3480 C C . ASN B 1 218 ? 15.859 16.188 -4.645 1 22.2 218 ASN B C 1
ATOM 3482 O O . ASN B 1 218 ? 15.344 16.766 -3.682 1 22.2 218 ASN B O 1
ATOM 3486 N N . PRO B 1 219 ? 16.953 15.539 -4.227 1 23.11 219 PRO B N 1
ATOM 3487 C CA . PRO B 1 219 ? 17.844 16.469 -3.531 1 23.11 219 PRO B CA 1
ATOM 3488 C C . PRO B 1 219 ? 18.062 17.766 -4.305 1 23.11 219 PRO B C 1
ATOM 3490 O O . PRO B 1 219 ? 17.953 17.781 -5.535 1 23.11 219 PRO B O 1
#

Radius of gyration: 22.11 Å; Cα contacts (8 Å, |Δi|>4): 867; chains: 2; bounding box: 53×61×57 Å

Solvent-accessible surface area (backbone atoms only — not comparable to full-atom values): 22802 Å² total; per-residue (Å²): 92,34,29,32,38,34,33,37,31,55,31,84,73,32,72,73,31,41,60,37,72,72,34,87,74,42,33,38,33,52,48,54,24,34,35,66,48,78,48,59,53,41,38,37,36,39,34,28,82,62,56,65,59,52,52,51,53,47,59,68,32,85,48,32,67,43,73,43,81,44,37,77,57,86,52,35,34,35,32,40,42,42,62,64,41,89,62,46,64,60,56,51,42,38,47,74,40,64,34,42,42,58,43,39,36,40,58,98,44,34,37,36,34,35,38,19,63,26,70,65,30,51,52,51,34,52,49,48,29,60,75,67,72,50,69,66,45,80,72,44,77,42,50,55,85,76,28,63,78,96,49,78,55,41,76,55,52,72,65,18,44,53,42,31,50,48,38,56,74,53,24,43,37,40,86,75,62,65,49,56,62,61,60,54,11,59,73,70,70,49,50,50,66,59,38,51,51,26,26,32,49,29,45,36,36,39,49,36,55,69,56,31,68,73,57,67,67,68,128,92,34,29,33,38,32,33,36,32,55,33,85,69,33,73,72,32,42,61,36,73,74,34,87,74,43,30,40,32,53,49,53,24,34,34,66,48,77,47,59,54,42,37,38,36,40,33,28,82,63,56,66,61,53,52,51,52,47,60,68,32,85,50,32,67,44,71,44,81,44,38,76,56,88,51,34,34,37,31,39,42,41,57,61,53,83,67,45,63,58,55,49,42,38,46,73,38,64,34,41,40,59,41,40,37,40,59,97,47,33,36,36,33,33,36,19,61,26,72,65,30,52,53,51,34,52,50,48,30,60,75,66,72,50,68,67,44,81,74,43,78,44,51,53,84,76,29,62,80,95,48,77,54,40,76,56,53,71,67,18,45,53,42,31,49,49,38,56,75,53,24,42,37,38,86,75,62,63,50,54,62,61,60,56,11,58,73,70,70,48,51,48,66,60,39,51,50,26,26,31,47,30,45,36,36,40,48,37,55,68,56,30,70,72,55,70,64,69,129

Organism: NCBI:txid148449

Foldseek 3Di:
DKKKWKKWFALVLFLLSVLVVVDPFKKKWQDDDDDDDDADSFKMKIFAQPVVSSQVSLCPDPQWPDKDWPDDDRGMTMITTDTPDPPRLLVVLCVVLVKDWLIWMDFVTIITIIMHPDPVSVVSSVVSCVVVVTDMGTDDMDDCVQAPSPDDSLVADPLLVVLQVQCVVQQCVPVVGRDDLCVSCVVVVHDSVSSVVSNVVSCVSVCCVVPPVVPPSDD/DKKKWKKWFALVLFVLSVLCVVDPFKKKWQDDDDDDDDADSFKMKIFAQPVVSSQVSLCPDPQWPDKDFPDDDRGMTMITTDTPPPPRLLVVLCVVLVKDWLIWMDFVTIITIIMHPDPVSVVSSVVSCVVVVTDMGTDDMDDCVCPPSPDDSLVADPLLVVLQVQLVVQQCVPVVGRDDLCVSCVVVVHDSVSSVVSNVVSCVSVCCVVPPVVPPSPD

Nearest PDB structures (foldseek):
  5m86-assembly2_J  TM=6.063E-01  e=3.114E-03  Thermoplasma acidophilum DSM 1728
  1wqf-assembly1_A  TM=2.604E-01  e=1.348E-01  Mycobacterium tuberculosis
  2f06-assembly1_A  TM=2.826E-01  e=2.174E-01  Bacteroides thetaiotaomicron VPI-5482
  7rxb-assembly1_B  TM=2.768E-01  e=7.409E+00  Aspergillus fumigatus A1163
  5m86-assembly2_J  TM=6.063E-01  e=1.202E-03  Thermoplasma acidophilum DSM 1728